Protein AF-A0A5P8MUL9-F1 (afdb_monomer)

Secondary structure (DSSP, 8-state):
--SEEEEEHHHHHHHHHHT-B-TTT-PBPS-TTEEEEEETTTEEEEEESSPPTT--EEEEEHHHHHHHHHTT--HHHHHHHHHHHHHHTTSSSP---GGG--EEETTEEEEESS-TTT---EEEEEEETTTTEEEEEEEEBTTB---GGG--PPPPPTTHHHHHHHHHH-PPPTTSHHHHHHHTTTS-TTSSSHHHHHTT--HHHHHTT--HHHHHHHHS-TTSEEEEE--TTS-HHHHHHHHHHHHHH-HHHHHTT--EEEEESSHHHHHHHHHHHHHHTTTS--TTEEEEEHHHHHHHHHTT-SSS-PEESSSSHHHHHHHHHHHHHHHHTT--GGGSTT--HHHHHHHHS-TTSHHHHHHHHHHHHHIIIIIITTT--TT-HHHHHHHHHSPPPTTS-S--SHHHHHHHHHHHHHHHHHHHHTTEE-HHHHHHHHHHHHHSHHHHHHHHHHSBSEEEESSGGGS-HHHHHHHHHTBS-TT---EEEEE-GGG-TTTTS-----SS-EEEEE--EE-S--HHHHHHHHHHHHTSTT--PPPEE-TT-PPPSS--EEEEESSHHHHHHHHHHHHHHHHHH--TT--EEEEESSS-HHHHHHHHHHTT--EEE--SGGGHHHHHH-SSPEEEEEGGG-TT--EEEEEEEE-S-----SHHHHHHHHHHHHHHHTTEEEEEEEEEESB--HHHHHHHHTT-SB-

Foldseek 3Di:
DAFKEKEWLVQLLQCLQAVQADLVQLDGHPPLQFDWDDDPDRYIYTDGQDHDPPTAMEIAGSVVVVVCSVLVDRSSQLSVVVSQQLVLLQPPPRDDQCQQVWDDDDQWIKGNSHHVVRFPKIFTWGADNVLNYIYRYDIAHPVRDDDNNPDDDDDDPPPVVVVSVCVVPDHDDPPCVVVVVVVVVLLCLCAQALNVLQVLDALVVVVVVDDPLLVVLLVDDLQAAEEEEEDFQLSLLVSLLSSVVSSLPDPVCVVVLFAEEAEEQDPLVLRRSQSNNCSNVVNHGRPRYDYYYLLSVLCVQPVVPDPDDAAEQDSGQFRLLVVLLVLLLVLLQPDDCVVQPPADPLSVCLSVDDSLAQSVSLNSVLLSCCVLVPQVVQPNDLPDPVSLVCVLPDQDDQLHRPQHHSSSSVVSSSSNVSSVVVSVVVSHDGSSVSLVSSLVVLPDPVVLVVLLPQAHQEYEYEACLVDGLSSVSSSQSSHSDPLTHHYYYYHYPLQRSPNPPRPDDRSGHYHYRYSQERAFAAPLLCVLLQLLQVPRPPDPDRHHYDPPRYHAPDFAAEAEDQDLVVLLVVLLVVQVVCLVVPDSPAAAEEEEQDSCLVVSQVVNVVVVAAEQEDPTLVSSSSVSSYGSHYYGYYLVNCPPRAGQEYEYEQPSDDDDPGSNSLSSLSSSVSSRSSRHHRYHYYYHYPDDRPSRVVCVVVVSHHD

Radius of gyration: 25.97 Å; Cα contacts (8 Å, |Δi|>4): 1216; chains: 1; bounding box: 60×60×73 Å

pLDDT: mean 80.7, std 13.9, range [30.12, 97.88]

Nearest PDB structures (foldseek):
  4c2t-assembly2_C  TM=6.650E-01  e=4.274E-15  Deinococcus radiodurans
  1qhg-assembly1_A  TM=6.378E-01  e=1.389E-14  Geobacillus stearothermophilus
  2is1-assembly2_B  TM=6.781E-01  e=1.136E-13  Escherichia coli
  1pjr-assembly1_A  TM=6.410E-01  e=2.847E-14  Geobacillus stearothermophilus
  2is2-assembly1_A  TM=6.656E-01  e=3.692E-13  Escherichia coli

Structure (mmCIF, N/CA/C/O backbone):
data_AF-A0A5P8MUL9-F1
#
_entry.id   AF-A0A5P8MUL9-F1
#
loop_
_atom_site.group_PDB
_atom_site.id
_atom_site.type_symbol
_atom_site.label_atom_id
_atom_site.label_alt_id
_atom_site.label_comp_id
_atom_site.label_asym_id
_atom_site.label_entity_id
_atom_site.label_seq_id
_atom_site.pdbx_PDB_ins_code
_atom_site.Cartn_x
_atom_site.Cartn_y
_atom_site.Cartn_z
_atom_site.occupancy
_atom_site.B_iso_or_equiv
_atom_site.auth_seq_id
_atom_site.auth_comp_id
_atom_site.auth_asym_id
_atom_site.auth_atom_id
_atom_site.pdbx_PDB_model_num
ATOM 1 N N . MET A 1 1 ? -4.637 21.466 -36.724 1.00 62.72 1 MET A N 1
ATOM 2 C CA . MET A 1 1 ? -4.305 20.604 -35.569 1.00 62.72 1 MET A CA 1
ATOM 3 C C . MET A 1 1 ? -3.990 19.220 -36.104 1.00 62.72 1 MET A C 1
ATOM 5 O O . MET A 1 1 ? -4.638 18.853 -37.078 1.00 62.72 1 MET A O 1
ATOM 9 N N . PRO A 1 2 ? -3.002 18.499 -35.548 1.00 79.44 2 PRO A N 1
ATOM 10 C CA . PRO A 1 2 ? -2.755 17.114 -35.941 1.00 79.44 2 PRO A CA 1
ATOM 11 C C . PRO A 1 2 ? -4.011 16.275 -35.677 1.00 79.44 2 PRO A C 1
ATOM 13 O O . PRO A 1 2 ? -4.742 16.542 -34.721 1.00 79.44 2 PRO A O 1
ATOM 16 N N . GLU A 1 3 ? -4.282 15.292 -36.528 1.00 85.19 3 GLU A N 1
ATOM 17 C CA . GLU A 1 3 ? -5.442 14.405 -36.383 1.00 85.19 3 GLU A CA 1
ATOM 18 C C . GLU A 1 3 ? -5.196 13.334 -35.316 1.00 85.19 3 GLU A C 1
ATOM 20 O O . GLU A 1 3 ? -6.131 12.879 -34.651 1.00 85.19 3 GLU A O 1
ATOM 25 N N . GLN A 1 4 ? -3.933 12.938 -35.139 1.00 90.00 4 GLN A N 1
ATOM 26 C CA . GLN A 1 4 ? -3.525 11.865 -34.239 1.00 90.00 4 GLN A CA 1
ATOM 27 C C . GLN A 1 4 ? -2.181 12.171 -33.574 1.00 90.00 4 GLN A C 1
ATOM 29 O O . GLN A 1 4 ? -1.341 12.893 -34.120 1.00 90.00 4 GLN A O 1
ATOM 34 N N . ILE A 1 5 ? -1.994 11.592 -32.394 1.00 92.75 5 ILE A N 1
ATOM 35 C CA . ILE A 1 5 ? -0.757 11.595 -31.623 1.00 92.75 5 ILE A CA 1
ATOM 36 C C . ILE A 1 5 ? -0.210 10.174 -31.600 1.00 92.75 5 ILE A C 1
ATOM 38 O O . ILE A 1 5 ? -0.931 9.260 -31.221 1.00 92.75 5 ILE A O 1
ATOM 42 N N . LEU A 1 6 ? 1.055 9.990 -31.951 1.00 91.56 6 LEU A N 1
ATOM 43 C CA . LEU A 1 6 ? 1.795 8.763 -31.685 1.00 91.56 6 LEU A CA 1
ATOM 44 C C . LEU A 1 6 ? 2.724 9.015 -30.496 1.00 91.56 6 LEU A C 1
ATOM 46 O O . LEU A 1 6 ? 3.522 9.944 -30.534 1.00 91.56 6 LEU A O 1
ATOM 50 N N . ILE A 1 7 ? 2.635 8.226 -29.436 1.00 92.25 7 ILE A N 1
ATOM 51 C CA . ILE A 1 7 ? 3.493 8.378 -28.258 1.00 92.25 7 ILE A CA 1
ATOM 52 C C . ILE A 1 7 ? 4.043 7.022 -27.838 1.00 92.25 7 ILE A C 1
ATOM 54 O O . ILE A 1 7 ? 3.309 6.033 -27.829 1.00 92.25 7 ILE A O 1
ATOM 58 N N . SER A 1 8 ? 5.333 6.956 -27.522 1.00 88.69 8 SER A N 1
ATOM 59 C CA . SER A 1 8 ? 5.925 5.737 -26.972 1.00 88.69 8 SER A CA 1
ATOM 60 C C . SER A 1 8 ? 5.656 5.558 -25.496 1.00 88.69 8 SER A C 1
ATOM 62 O O . SER A 1 8 ? 5.447 6.531 -24.783 1.00 88.69 8 SER A O 1
ATOM 64 N N . GLU A 1 9 ? 5.700 4.309 -25.033 1.00 82.12 9 GLU A N 1
ATOM 65 C CA . GLU A 1 9 ? 5.598 3.955 -23.616 1.00 82.12 9 GLU A CA 1
ATOM 66 C C . GLU A 1 9 ? 6.562 4.800 -22.769 1.00 82.12 9 GLU A C 1
ATOM 68 O O . GLU A 1 9 ? 6.136 5.434 -21.812 1.00 82.12 9 GLU A O 1
ATOM 73 N N . SER A 1 10 ? 7.827 4.912 -23.180 1.00 74.62 10 SER A N 1
ATOM 74 C CA . SER A 1 10 ? 8.816 5.726 -22.464 1.00 74.62 10 SER A CA 1
ATOM 75 C C . SER A 1 10 ? 8.481 7.226 -22.444 1.00 74.62 10 SER A C 1
ATOM 77 O O . SER A 1 10 ? 8.642 7.879 -21.415 1.00 74.62 10 SER A O 1
ATOM 79 N N . ALA A 1 11 ? 8.007 7.799 -23.556 1.00 81.31 11 ALA A N 1
ATOM 80 C CA . ALA A 1 11 ? 7.602 9.208 -23.591 1.00 81.31 11 ALA A CA 1
ATOM 81 C C . ALA A 1 11 ? 6.298 9.463 -22.825 1.00 81.31 11 ALA A C 1
ATOM 83 O O . ALA A 1 11 ? 6.118 10.532 -22.248 1.00 81.31 11 ALA A O 1
ATOM 84 N N . LEU A 1 12 ? 5.401 8.482 -22.804 1.00 81.94 12 LEU A N 1
ATOM 85 C CA . LEU A 1 12 ? 4.161 8.502 -22.044 1.00 81.94 12 LEU A CA 1
ATOM 86 C C . LEU A 1 12 ? 4.448 8.471 -20.542 1.00 81.94 12 LEU A C 1
ATOM 88 O O . LEU A 1 12 ? 3.917 9.303 -19.809 1.00 81.94 12 LEU A O 1
ATOM 92 N N . ASP A 1 13 ? 5.348 7.588 -20.112 1.00 66.06 13 ASP A N 1
ATOM 93 C CA . ASP A 1 13 ? 5.845 7.528 -18.739 1.00 66.06 13 ASP A CA 1
ATOM 94 C C . ASP A 1 13 ? 6.517 8.850 -18.347 1.00 66.06 13 ASP A C 1
ATOM 96 O O . ASP A 1 13 ? 6.203 9.403 -17.296 1.00 66.06 13 ASP A O 1
ATOM 100 N N . ALA A 1 14 ? 7.356 9.422 -19.220 1.00 63.53 14 ALA A N 1
ATOM 101 C CA . ALA A 1 14 ? 7.996 10.720 -18.997 1.00 63.53 14 ALA A CA 1
ATOM 102 C C . ALA A 1 14 ? 7.000 11.900 -18.940 1.00 63.53 14 ALA A C 1
ATOM 104 O O . ALA A 1 14 ? 7.194 12.848 -18.173 1.00 63.53 14 ALA A O 1
ATOM 105 N N . ALA A 1 15 ? 5.921 11.866 -19.726 1.00 74.00 15 ALA A N 1
ATOM 106 C CA . ALA A 1 15 ? 4.888 12.902 -19.710 1.00 74.00 15 ALA A CA 1
ATOM 107 C C . ALA A 1 15 ? 4.037 12.825 -18.434 1.00 74.00 15 ALA A C 1
ATOM 109 O O . ALA A 1 15 ? 3.791 13.846 -17.789 1.00 74.00 15 ALA A O 1
ATOM 110 N N . LEU A 1 16 ? 3.635 11.611 -18.037 1.00 65.88 16 LEU A N 1
ATOM 111 C CA . LEU A 1 16 ? 2.922 11.337 -16.784 1.00 65.88 16 LEU A CA 1
ATOM 112 C C . LEU A 1 16 ? 3.758 11.722 -15.563 1.00 65.88 16 LEU A C 1
ATOM 114 O O . LEU A 1 16 ? 3.232 12.308 -14.620 1.00 65.88 16 LEU A O 1
ATOM 118 N N . ALA A 1 17 ? 5.060 11.475 -15.643 1.00 50.81 17 ALA A N 1
ATOM 119 C CA . ALA A 1 17 ? 6.073 11.868 -14.677 1.00 50.81 17 ALA A CA 1
ATOM 120 C C . ALA A 1 17 ? 6.127 13.337 -14.366 1.00 50.81 17 ALA A C 1
ATOM 122 O O . ALA A 1 17 ? 6.094 13.780 -13.217 1.00 50.81 17 ALA A O 1
ATOM 123 N N . THR A 1 18 ? 6.221 14.103 -15.426 1.00 51.44 18 THR A N 1
ATOM 124 C CA . THR A 1 18 ? 6.551 15.510 -15.312 1.00 51.44 18 THR A CA 1
ATOM 125 C C . THR A 1 18 ? 5.304 16.374 -15.256 1.00 51.44 18 THR A C 1
ATOM 127 O O . THR A 1 18 ? 5.412 17.593 -15.160 1.00 51.44 18 THR A O 1
ATOM 130 N N . GLY A 1 19 ? 4.117 15.761 -15.350 1.00 62.75 19 GLY A N 1
ATOM 131 C CA . GLY A 1 19 ? 2.875 16.483 -15.589 1.00 62.75 19 GLY A CA 1
ATOM 132 C C . GLY A 1 19 ? 2.963 17.346 -16.849 1.00 62.75 19 GLY A C 1
ATOM 133 O O . GLY A 1 19 ? 2.256 18.349 -16.946 1.00 62.75 19 GLY A O 1
ATOM 134 N N . ALA A 1 20 ? 3.843 16.992 -17.796 1.00 75.12 20 ALA A N 1
ATOM 135 C CA . ALA A 1 20 ? 4.146 17.771 -18.990 1.00 75.12 20 ALA A CA 1
ATOM 136 C C . ALA A 1 20 ? 3.037 17.599 -20.026 1.00 75.12 20 ALA A C 1
ATOM 138 O O . ALA A 1 20 ? 3.266 17.144 -21.142 1.00 75.12 20 ALA A O 1
ATOM 139 N N . PHE A 1 21 ? 1.822 17.977 -19.649 1.00 85.12 21 PHE A N 1
ATOM 140 C CA . PHE A 1 21 ? 0.679 18.073 -20.531 1.00 85.12 21 PHE A CA 1
ATOM 141 C C . PHE A 1 21 ? 0.234 19.522 -20.610 1.00 85.12 21 PHE A C 1
ATOM 143 O O . PHE A 1 21 ? 0.195 20.249 -19.617 1.00 85.12 21 PHE A O 1
ATOM 150 N N . ASP A 1 22 ? -0.098 19.959 -21.811 1.00 82.69 22 ASP A N 1
ATOM 151 C CA . ASP A 1 22 ? -0.719 21.247 -22.041 1.00 82.69 22 ASP A CA 1
ATOM 152 C C . ASP A 1 22 ? -2.209 21.166 -21.649 1.00 82.69 22 ASP A C 1
ATOM 154 O O . ASP A 1 22 ? -2.963 20.429 -22.289 1.00 82.69 22 ASP A O 1
ATOM 158 N N . PRO A 1 23 ? -2.680 21.913 -20.629 1.00 74.69 23 PRO A N 1
ATOM 159 C CA . PRO A 1 23 ? -4.079 21.849 -20.193 1.00 74.69 23 PRO A CA 1
ATOM 160 C C . PRO A 1 23 ? -5.063 22.320 -21.274 1.00 74.69 23 PRO A C 1
ATOM 162 O O . PRO A 1 23 ? -6.249 21.993 -21.247 1.00 74.69 23 PRO A O 1
ATOM 165 N N . GLY A 1 24 ? -4.591 23.113 -22.242 1.00 77.81 24 GLY A N 1
ATOM 166 C CA . GLY A 1 24 ? -5.378 23.604 -23.367 1.00 77.81 24 GLY A CA 1
ATOM 167 C C . GLY A 1 24 ? -5.712 22.503 -24.374 1.00 77.81 24 GLY A C 1
ATOM 168 O O . GLY A 1 24 ? -6.871 22.342 -24.750 1.00 77.81 24 GLY A O 1
ATOM 169 N N . SER A 1 25 ? -4.714 21.734 -24.784 1.00 81.19 25 SER A N 1
ATOM 170 C CA . SER A 1 25 ? -4.785 20.752 -25.870 1.00 81.19 25 SER A CA 1
ATOM 171 C C . SER A 1 25 ? -4.822 19.300 -25.398 1.00 81.19 25 SER A C 1
ATOM 173 O O . SER A 1 25 ? -5.137 18.429 -26.203 1.00 81.19 25 SER A O 1
ATOM 175 N N . MET A 1 26 ? -4.534 19.036 -24.119 1.00 86.06 26 MET A N 1
ATOM 176 C CA . MET A 1 26 ? -4.241 17.717 -23.534 1.00 86.06 26 MET A CA 1
ATOM 177 C C . MET A 1 26 ? -2.935 17.089 -24.045 1.00 86.06 26 MET A C 1
ATOM 179 O O . MET A 1 26 ? -2.631 15.955 -23.694 1.00 86.06 26 MET A O 1
ATOM 183 N N . PHE A 1 27 ? -2.161 17.766 -24.897 1.00 89.94 27 PHE A N 1
ATOM 184 C CA . PHE A 1 27 ? -1.008 17.143 -25.550 1.00 89.94 27 PHE A CA 1
ATOM 185 C C . PHE A 1 27 ? 0.203 17.102 -24.617 1.00 89.94 27 PHE A C 1
ATOM 187 O O . PHE A 1 27 ? 0.360 18.014 -23.804 1.00 89.94 27 PHE A O 1
ATOM 194 N N . PRO A 1 28 ? 1.103 16.116 -24.771 1.00 87.88 28 PRO A N 1
ATOM 195 C CA . PRO A 1 28 ? 2.413 16.183 -24.140 1.00 87.88 28 PRO A CA 1
ATOM 196 C C . PRO A 1 28 ? 3.170 17.447 -24.586 1.00 87.88 28 PRO A C 1
ATOM 198 O O . PRO A 1 28 ? 3.081 17.860 -25.752 1.00 87.88 28 PRO A O 1
ATOM 201 N N . LYS A 1 29 ? 3.913 18.067 -23.669 1.00 84.12 29 LYS A N 1
ATOM 202 C CA . LYS A 1 29 ? 4.792 19.214 -23.934 1.00 84.12 29 LYS A CA 1
ATOM 203 C C . LYS A 1 29 ? 6.182 18.738 -24.363 1.00 84.12 29 LYS A C 1
ATOM 205 O O . LYS A 1 29 ? 6.634 17.676 -23.945 1.00 84.12 29 LYS A O 1
ATOM 210 N N . GLU A 1 30 ? 6.863 19.549 -25.176 1.00 82.12 30 GLU A N 1
ATOM 211 C CA . GLU A 1 30 ? 8.291 19.383 -25.504 1.00 82.12 30 GLU A CA 1
ATOM 212 C C . GLU A 1 30 ? 9.164 19.832 -24.328 1.00 82.12 30 GLU A C 1
ATOM 214 O O . GLU A 1 30 ? 9.865 20.838 -24.372 1.00 82.12 30 GLU A O 1
ATOM 219 N N . GLU A 1 31 ? 9.064 19.109 -23.226 1.00 72.50 31 GLU A N 1
ATOM 220 C CA . GLU A 1 31 ? 9.846 19.349 -22.024 1.00 72.50 31 GLU A CA 1
ATOM 221 C C . GLU A 1 31 ? 10.456 18.016 -21.590 1.00 72.50 31 GLU A C 1
ATOM 223 O O . GLU A 1 31 ? 9.993 16.944 -21.982 1.00 72.50 31 GLU A O 1
ATOM 228 N N . ASN A 1 32 ? 11.502 18.056 -20.762 1.00 59.75 32 ASN A N 1
ATOM 229 C CA . ASN A 1 32 ? 12.006 16.854 -20.095 1.00 59.75 32 ASN A CA 1
ATOM 230 C C . ASN A 1 32 ? 12.536 15.738 -21.022 1.00 59.75 32 ASN A C 1
ATOM 232 O O . ASN A 1 32 ? 12.459 14.559 -20.685 1.00 59.75 32 ASN A O 1
ATOM 236 N N . GLY A 1 33 ? 13.100 16.103 -22.177 1.00 65.00 33 GLY A N 1
ATOM 237 C CA . GLY A 1 33 ? 13.634 15.141 -23.150 1.00 65.00 33 GLY A CA 1
ATOM 238 C C . GLY A 1 33 ? 12.557 14.441 -23.982 1.00 65.00 33 GLY A C 1
ATOM 239 O O . GLY A 1 33 ? 12.878 13.537 -24.756 1.00 65.00 33 GLY A O 1
ATOM 240 N N . ILE A 1 34 ? 11.292 14.854 -23.842 1.00 80.44 34 ILE A N 1
ATOM 241 C CA . ILE A 1 34 ? 10.218 14.483 -24.757 1.00 80.44 34 ILE A CA 1
ATOM 242 C C . ILE A 1 34 ? 10.375 15.339 -26.007 1.00 80.44 34 ILE A C 1
ATOM 244 O O . ILE A 1 34 ? 10.158 16.550 -25.994 1.00 80.44 34 ILE A O 1
ATOM 248 N N . HIS A 1 35 ? 10.729 14.691 -27.107 1.00 83.56 35 HIS A N 1
ATOM 249 C CA . HIS A 1 35 ? 10.835 15.330 -28.402 1.00 83.56 35 HIS A CA 1
ATOM 250 C C . HIS A 1 35 ? 9.571 15.085 -29.196 1.00 83.56 35 HIS A C 1
ATOM 252 O O . HIS A 1 35 ? 9.145 13.946 -29.416 1.00 83.56 35 HIS A O 1
ATOM 258 N N . ARG A 1 36 ? 9.003 16.183 -29.673 1.00 88.00 36 ARG A N 1
ATOM 259 C CA . ARG A 1 36 ? 7.900 16.165 -30.612 1.00 88.00 36 ARG A CA 1
ATOM 260 C C . ARG A 1 36 ? 8.444 16.303 -32.022 1.00 88.00 36 ARG A C 1
ATOM 262 O O . ARG A 1 36 ? 9.288 17.143 -32.318 1.00 88.00 36 ARG A O 1
ATOM 269 N N . PHE A 1 37 ? 7.909 15.509 -32.931 1.00 85.12 37 PHE A N 1
ATOM 270 C CA . PHE A 1 37 ? 8.176 15.656 -34.352 1.00 85.12 37 PHE A CA 1
ATOM 271 C C . PHE A 1 37 ? 6.953 15.258 -35.162 1.00 85.12 37 PHE A C 1
ATOM 273 O O . PHE A 1 37 ? 6.060 14.572 -34.680 1.00 85.12 37 PHE A O 1
ATOM 280 N N . PHE A 1 38 ? 6.896 15.693 -36.412 1.00 84.06 38 PHE A N 1
ATOM 281 C CA . PHE A 1 38 ? 5.818 15.299 -37.310 1.00 84.06 38 PHE A CA 1
ATOM 282 C C . PHE A 1 38 ? 6.211 14.045 -38.086 1.00 84.06 38 PHE A C 1
ATOM 284 O O . PHE A 1 38 ? 7.346 13.933 -38.561 1.00 84.06 38 PHE A O 1
ATOM 291 N N . ILE A 1 39 ? 5.261 13.120 -38.208 1.00 79.44 39 ILE A N 1
ATOM 292 C CA . ILE A 1 39 ? 5.322 12.004 -39.149 1.00 79.44 39 ILE A CA 1
ATOM 293 C C . ILE A 1 39 ? 4.231 12.251 -40.188 1.00 79.44 39 ILE A C 1
ATOM 295 O O . ILE A 1 39 ? 3.038 12.225 -39.879 1.00 79.44 39 ILE A O 1
ATOM 299 N N . GLY A 1 40 ? 4.644 12.555 -41.418 1.00 76.19 40 GLY A N 1
ATOM 300 C CA . GLY A 1 40 ? 3.726 13.015 -42.459 1.00 76.19 40 GLY A CA 1
ATOM 301 C C . GLY A 1 40 ? 3.035 14.339 -42.099 1.00 76.19 40 GLY A C 1
ATOM 302 O O . GLY A 1 40 ? 3.609 15.193 -41.423 1.00 76.19 40 GLY A O 1
ATOM 303 N N . HIS A 1 41 ? 1.799 14.521 -42.577 1.00 74.19 41 HIS A N 1
ATOM 304 C CA . HIS A 1 41 ? 1.032 15.766 -42.408 1.00 74.19 41 HIS A CA 1
ATOM 305 C C . HIS A 1 41 ? -0.020 15.718 -41.288 1.00 74.19 41 HIS A C 1
ATOM 307 O O . HIS A 1 41 ? -0.471 16.770 -40.835 1.00 74.19 41 HIS A O 1
ATOM 313 N N . SER A 1 42 ? -0.422 14.524 -40.848 1.00 82.25 42 SER A N 1
ATOM 314 C CA . SER A 1 42 ? -1.563 14.313 -39.944 1.00 82.25 42 SER A CA 1
ATOM 315 C C . SER A 1 42 ? -1.173 13.841 -38.541 1.00 82.25 42 SER A C 1
ATOM 317 O O . SER A 1 42 ? -1.968 14.019 -37.615 1.00 82.25 42 SER A O 1
ATOM 319 N N . THR A 1 43 ? 0.035 13.297 -38.360 1.00 86.25 43 THR A N 1
ATOM 320 C CA . THR A 1 43 ? 0.457 12.666 -37.104 1.00 86.25 43 THR A CA 1
ATOM 321 C C . THR A 1 43 ? 1.579 13.450 -36.444 1.00 86.25 43 THR A C 1
ATOM 323 O O . THR A 1 43 ? 2.615 13.746 -37.046 1.00 86.25 43 THR A O 1
ATOM 326 N N . VAL A 1 44 ? 1.379 13.770 -35.170 1.00 90.06 44 VAL A N 1
ATOM 327 C CA . VAL A 1 44 ? 2.436 14.276 -34.299 1.00 90.06 44 VAL A CA 1
ATOM 328 C C . VAL A 1 44 ? 2.948 13.127 -33.436 1.00 90.06 44 VAL A C 1
ATOM 330 O O . VAL A 1 44 ? 2.161 12.416 -32.823 1.00 90.06 44 VAL A O 1
ATOM 333 N N . ALA A 1 45 ? 4.254 12.920 -33.411 1.00 89.19 45 ALA A N 1
ATOM 334 C CA . ALA A 1 45 ? 4.905 11.870 -32.651 1.00 89.19 45 ALA A CA 1
ATOM 335 C C . ALA A 1 45 ? 5.660 12.449 -31.452 1.00 89.19 45 ALA A C 1
ATOM 337 O O . ALA A 1 45 ? 6.277 13.506 -31.575 1.00 89.19 45 ALA A O 1
ATOM 338 N N . TYR A 1 46 ? 5.630 11.740 -30.327 1.00 90.56 46 TYR A N 1
ATOM 339 C CA . TYR A 1 46 ? 6.350 12.054 -29.097 1.00 90.56 46 TYR A CA 1
ATOM 340 C C . TYR A 1 46 ? 7.215 10.863 -28.698 1.00 90.56 46 TYR A C 1
ATOM 342 O O . TYR A 1 46 ? 6.713 9.744 -28.570 1.00 90.56 46 TYR A O 1
ATOM 350 N N . ARG A 1 47 ? 8.508 11.113 -28.498 1.00 85.69 47 ARG A N 1
ATOM 351 C CA . ARG A 1 47 ? 9.485 10.100 -28.084 1.00 85.69 47 ARG A CA 1
ATOM 352 C C . ARG A 1 47 ? 10.501 10.670 -27.105 1.00 85.69 47 ARG A C 1
ATOM 354 O O . ARG A 1 47 ? 10.680 11.885 -27.059 1.00 85.69 47 ARG A O 1
ATOM 361 N N . LEU A 1 48 ? 11.205 9.803 -26.383 1.00 75.12 48 LEU A N 1
ATOM 362 C CA . LEU A 1 48 ? 12.398 10.212 -25.639 1.00 75.12 48 LEU A CA 1
ATOM 363 C C . LEU A 1 48 ? 13.636 10.250 -26.541 1.00 75.12 48 LEU A C 1
ATOM 365 O O . LEU A 1 48 ? 13.732 9.500 -27.516 1.00 75.12 48 LEU A O 1
ATOM 369 N N . ALA A 1 49 ? 14.601 11.098 -26.172 1.00 66.94 49 ALA A N 1
ATOM 370 C CA . ALA A 1 49 ? 15.905 11.176 -26.831 1.00 66.94 49 ALA A CA 1
ATOM 371 C C . ALA A 1 49 ? 16.652 9.829 -26.817 1.00 66.94 49 ALA A C 1
ATOM 373 O O . ALA A 1 49 ? 17.110 9.353 -27.854 1.00 66.94 49 ALA A O 1
ATOM 374 N N . ASN A 1 50 ? 16.693 9.185 -25.647 1.00 65.50 50 ASN A N 1
ATOM 375 C CA . ASN A 1 50 ? 17.366 7.906 -25.411 1.00 65.50 50 ASN A CA 1
ATOM 376 C C . ASN A 1 50 ? 16.338 6.778 -25.266 1.00 65.50 50 ASN A C 1
ATOM 378 O O . ASN A 1 50 ? 16.072 6.286 -24.171 1.00 65.50 50 ASN A O 1
ATOM 382 N N . GLU A 1 51 ? 15.708 6.409 -26.375 1.00 68.62 51 GLU A N 1
ATOM 383 C CA . GLU A 1 51 ? 14.623 5.431 -26.383 1.00 68.62 51 GLU A CA 1
ATOM 384 C C . GLU A 1 51 ? 15.140 3.979 -26.421 1.00 68.62 51 GLU A C 1
ATOM 386 O O . GLU A 1 51 ? 15.957 3.652 -27.286 1.00 68.62 51 GLU A O 1
ATOM 391 N N . PRO A 1 52 ? 14.679 3.077 -25.530 1.00 62.84 52 PRO A N 1
ATOM 392 C CA . PRO A 1 52 ? 15.068 1.671 -25.594 1.00 62.84 52 PRO A CA 1
ATOM 393 C C . PRO A 1 52 ? 14.517 1.006 -26.867 1.00 62.84 52 PRO A C 1
ATOM 395 O O . PRO A 1 52 ? 13.416 1.340 -27.306 1.00 62.84 52 PRO A O 1
ATOM 398 N N . PRO A 1 53 ? 15.202 0.014 -27.457 1.00 62.28 53 PRO A N 1
ATOM 399 C CA . PRO A 1 53 ? 14.670 -0.688 -28.619 1.00 62.28 53 PRO A CA 1
ATOM 400 C C . PRO A 1 53 ? 13.384 -1.455 -28.272 1.00 62.28 53 PRO A C 1
ATOM 402 O O . PRO A 1 53 ? 13.277 -2.086 -27.221 1.00 62.28 53 PRO A O 1
ATOM 405 N N . GLY A 1 54 ? 12.411 -1.443 -29.189 1.00 67.75 54 GLY A N 1
ATOM 406 C CA . GLY A 1 54 ? 11.207 -2.275 -29.093 1.00 67.75 54 GLY A CA 1
ATOM 407 C C . GLY A 1 54 ? 10.114 -1.774 -28.142 1.00 67.75 54 GLY A C 1
ATOM 408 O O . GLY A 1 54 ? 9.343 -2.603 -27.654 1.00 67.75 54 GLY A O 1
ATOM 409 N N . GLN A 1 55 ? 10.038 -0.463 -27.888 1.00 77.94 55 GLN A N 1
ATOM 410 C CA . GLN A 1 55 ? 8.957 0.154 -27.108 1.00 77.94 55 GLN A CA 1
ATOM 411 C C . GLN A 1 55 ? 7.568 -0.157 -27.669 1.00 77.94 55 GLN A C 1
ATOM 413 O O . GLN A 1 55 ? 7.378 -0.287 -28.881 1.00 77.94 55 GLN A O 1
ATOM 418 N N . PHE A 1 56 ? 6.592 -0.215 -26.768 1.00 85.94 56 PHE A N 1
ATOM 419 C CA . PHE A 1 56 ? 5.187 -0.201 -27.138 1.00 85.94 56 PHE A CA 1
ATOM 420 C C . PHE A 1 56 ? 4.724 1.232 -27.428 1.00 85.94 56 PHE A C 1
ATOM 422 O O . PHE A 1 56 ? 5.253 2.198 -26.876 1.00 85.94 56 PHE A O 1
ATOM 429 N N . LEU A 1 57 ? 3.743 1.375 -28.316 1.00 91.62 57 LEU A N 1
ATOM 430 C CA . LEU A 1 57 ? 3.276 2.662 -28.830 1.00 91.62 57 LEU A CA 1
ATOM 431 C C . LEU A 1 57 ? 1.773 2.839 -28.591 1.00 91.62 57 LEU A C 1
ATOM 433 O O . LEU A 1 57 ? 0.998 1.886 -28.693 1.00 91.62 57 LEU A O 1
ATOM 437 N N . ALA A 1 58 ? 1.346 4.077 -28.370 1.00 94.12 58 ALA A N 1
ATOM 438 C CA . ALA A 1 58 ? -0.055 4.478 -28.379 1.00 94.12 58 ALA A CA 1
ATOM 439 C C . ALA A 1 58 ? -0.318 5.461 -29.520 1.00 94.12 58 ALA A C 1
ATOM 441 O O . ALA A 1 58 ? 0.329 6.504 -29.610 1.00 94.12 58 ALA A O 1
ATOM 442 N N . LEU A 1 59 ? -1.294 5.147 -30.368 1.00 93.44 59 LEU A N 1
ATOM 443 C CA . LEU A 1 59 ? -1.807 6.042 -31.399 1.00 93.44 59 LEU A CA 1
ATOM 444 C C . LEU A 1 59 ? -3.155 6.607 -30.939 1.00 93.44 59 LEU A C 1
ATOM 446 O O . LEU A 1 59 ? -4.147 5.888 -30.916 1.00 93.44 59 LEU A O 1
ATOM 450 N N . VAL A 1 60 ? -3.208 7.881 -30.564 1.00 93.69 60 VAL A N 1
ATOM 451 C CA . VAL A 1 60 ? -4.367 8.518 -29.922 1.00 93.69 60 VAL A CA 1
ATOM 452 C C . VAL A 1 60 ? -4.970 9.592 -30.823 1.00 93.69 60 VAL A C 1
ATOM 454 O O . VAL A 1 60 ? -4.288 10.525 -31.241 1.00 93.69 60 VAL A O 1
ATOM 457 N N . GLY A 1 61 ? -6.267 9.504 -31.120 1.00 91.81 61 GLY A N 1
ATOM 458 C CA . GLY A 1 61 ? -6.959 10.520 -31.919 1.00 91.81 61 GLY A CA 1
ATOM 459 C C . GLY A 1 61 ? -7.189 11.819 -31.138 1.00 91.81 61 GLY A C 1
ATOM 460 O O . GLY A 1 61 ? -7.855 11.819 -30.103 1.00 91.81 61 GLY A O 1
ATOM 461 N N . THR A 1 62 ? -6.713 12.953 -31.659 1.00 90.62 62 THR A N 1
ATOM 462 C CA . THR A 1 62 ? -6.744 14.252 -30.951 1.00 90.62 62 THR A CA 1
ATOM 463 C C . THR A 1 62 ? -8.159 14.767 -30.706 1.00 90.62 62 THR A C 1
ATOM 465 O O . THR A 1 62 ? -8.439 15.357 -29.664 1.00 90.62 62 THR A O 1
ATOM 468 N N . LYS A 1 63 ? -9.086 14.479 -31.627 1.00 90.62 63 LYS A N 1
ATOM 469 C CA . LYS A 1 63 ? -10.514 14.793 -31.476 1.00 90.62 63 LYS A CA 1
ATOM 470 C C . LYS A 1 63 ? -11.111 14.175 -30.205 1.00 90.62 63 LYS A C 1
ATOM 472 O O . LYS A 1 63 ? -11.972 14.781 -29.578 1.00 90.62 63 LYS A O 1
ATOM 477 N N . TRP A 1 64 ? -10.676 12.972 -29.834 1.00 91.00 64 TRP A N 1
ATOM 478 C CA . TRP A 1 64 ? -11.212 12.251 -28.678 1.00 91.00 64 TRP A CA 1
ATOM 479 C C . TRP A 1 64 ? -10.679 12.799 -27.359 1.00 91.00 64 TRP A C 1
ATOM 481 O O . TRP A 1 64 ? -11.435 12.891 -26.399 1.00 91.00 64 TRP A O 1
ATOM 491 N N . LEU A 1 65 ? -9.425 13.258 -27.340 1.00 90.88 65 LEU A N 1
ATOM 492 C CA . LEU A 1 65 ? -8.862 13.968 -26.190 1.00 90.88 65 LEU A CA 1
ATOM 493 C C . LEU A 1 65 ? -9.637 15.252 -25.878 1.00 90.88 65 LEU A C 1
ATOM 495 O O . LEU A 1 65 ? -9.891 15.532 -24.711 1.00 90.88 65 LEU A O 1
ATOM 499 N N . ALA A 1 66 ? -10.073 15.990 -26.906 1.00 89.25 66 ALA A N 1
ATOM 500 C CA . ALA A 1 66 ? -10.916 17.170 -26.715 1.00 89.25 66 ALA A CA 1
ATOM 501 C C . ALA A 1 66 ? -12.250 16.821 -26.029 1.00 89.25 66 ALA A C 1
ATOM 503 O O . ALA A 1 66 ? -12.638 17.495 -25.085 1.00 89.25 66 ALA A O 1
ATOM 504 N N . PHE A 1 67 ? -12.904 15.721 -26.425 1.00 88.88 67 PHE A N 1
ATOM 505 C CA . PHE A 1 67 ? -14.138 15.281 -25.765 1.00 88.88 67 PHE A CA 1
ATOM 506 C C . PHE A 1 67 ? -13.936 14.868 -24.304 1.00 88.88 67 PHE A C 1
ATOM 508 O O . PHE A 1 67 ? -14.792 15.153 -23.477 1.00 88.88 67 PHE A O 1
ATOM 515 N N . LEU A 1 68 ? -12.829 14.196 -23.975 1.00 89.38 68 LEU A N 1
ATOM 516 C CA . LEU A 1 68 ? -12.542 13.816 -22.585 1.00 89.38 68 LEU A CA 1
ATOM 517 C C . LEU A 1 68 ? -12.214 15.028 -21.718 1.00 89.38 68 LEU A C 1
ATOM 519 O O . LEU A 1 68 ? -12.568 15.051 -20.545 1.00 89.38 68 LEU A O 1
ATOM 523 N N . LYS A 1 69 ? -11.577 16.043 -22.303 1.00 88.62 69 LYS A N 1
ATOM 524 C CA . LYS A 1 69 ? -11.350 17.321 -21.638 1.00 88.62 69 LYS A CA 1
ATOM 525 C C . LYS A 1 69 ? -12.668 18.030 -21.318 1.00 88.62 69 LYS A C 1
ATOM 527 O O . LYS A 1 69 ? -12.832 18.519 -20.205 1.00 88.62 69 LYS A O 1
ATOM 532 N N . ASP A 1 70 ? -13.594 18.078 -22.276 1.00 87.69 70 ASP A N 1
ATOM 533 C CA . ASP A 1 70 ? -14.908 18.710 -22.090 1.00 87.69 70 ASP A CA 1
ATOM 534 C C . ASP A 1 70 ? -15.739 18.009 -21.000 1.00 87.69 70 ASP A C 1
ATOM 536 O O . ASP A 1 70 ? -16.504 18.659 -20.293 1.00 87.69 70 ASP A O 1
ATOM 540 N N . ASP A 1 71 ? -15.539 16.701 -20.819 1.00 85.19 71 ASP A N 1
ATOM 541 C CA . ASP A 1 71 ? -16.135 15.907 -19.739 1.00 85.19 71 ASP A CA 1
ATOM 542 C C . ASP A 1 71 ? -15.438 16.116 -18.366 1.00 85.19 71 ASP A C 1
ATOM 544 O O . ASP A 1 71 ? -15.794 15.461 -17.390 1.00 85.19 71 ASP A O 1
ATOM 548 N N . GLY A 1 72 ? -14.442 17.006 -18.264 1.00 82.56 72 GLY A N 1
ATOM 549 C CA . GLY A 1 72 ? -13.714 17.296 -17.021 1.00 82.56 72 GLY A CA 1
ATOM 550 C C . GLY A 1 72 ? -12.499 16.399 -16.756 1.00 82.56 72 GLY A C 1
ATOM 551 O O . GLY A 1 72 ? -11.927 16.455 -15.670 1.00 82.56 72 GLY A O 1
ATOM 552 N N . GLY A 1 73 ? -12.077 15.589 -17.730 1.00 83.88 73 GLY A N 1
ATOM 553 C CA . GLY A 1 73 ? -10.924 14.701 -17.594 1.00 83.88 73 GLY A CA 1
ATOM 554 C C . GLY A 1 73 ? -9.591 15.448 -17.556 1.00 83.88 73 GLY A C 1
ATOM 555 O O . GLY A 1 73 ? -9.266 16.214 -18.467 1.00 83.88 73 GLY A O 1
ATOM 556 N N . ALA A 1 74 ? -8.773 15.170 -16.540 1.00 81.62 74 ALA A N 1
ATOM 557 C CA . ALA A 1 74 ? -7.400 15.661 -16.482 1.00 81.62 74 ALA A CA 1
ATOM 558 C C . ALA A 1 74 ? -6.499 14.894 -17.480 1.00 81.62 74 ALA A C 1
ATOM 560 O O . ALA A 1 74 ? -6.641 13.675 -17.617 1.00 81.62 74 ALA A O 1
ATOM 561 N N . PRO A 1 75 ? -5.523 15.550 -18.147 1.00 83.00 75 PRO A N 1
ATOM 562 C CA . PRO A 1 75 ? -4.609 14.869 -19.068 1.00 83.00 75 PRO A CA 1
ATOM 563 C C . PRO A 1 75 ? -3.883 13.685 -18.420 1.00 83.00 75 PRO A C 1
ATOM 565 O O . PRO A 1 75 ? -3.807 12.608 -19.006 1.00 83.00 75 PRO A O 1
ATOM 568 N N . SER A 1 76 ? -3.401 13.863 -17.187 1.00 75.56 76 SER A N 1
ATOM 569 C CA . SER A 1 76 ? -2.692 12.828 -16.430 1.00 75.56 76 SER A CA 1
ATOM 570 C C . SER A 1 76 ? -3.543 11.578 -16.210 1.00 75.56 76 SER A C 1
ATOM 572 O O . SER A 1 76 ? -3.038 10.466 -16.312 1.00 75.56 76 SER A O 1
ATOM 574 N N . GLU A 1 77 ? -4.838 11.739 -15.959 1.00 79.44 77 GLU A N 1
ATOM 575 C CA . GLU A 1 77 ? -5.763 10.631 -15.743 1.00 79.44 77 GLU A CA 1
ATOM 576 C C . GLU A 1 77 ? -6.067 9.872 -17.038 1.00 79.44 77 GLU A C 1
ATOM 578 O O . GLU A 1 77 ? -5.960 8.643 -17.080 1.00 79.44 77 GLU A O 1
ATOM 583 N N . VAL A 1 78 ? -6.372 10.597 -18.119 1.00 87.81 78 VAL A N 1
ATOM 584 C CA . VAL A 1 78 ? -6.619 9.998 -19.439 1.00 87.81 78 VAL A CA 1
ATOM 585 C C . VAL A 1 78 ? -5.398 9.201 -19.892 1.00 87.81 78 VAL A C 1
ATOM 587 O O . VAL A 1 78 ? -5.511 8.029 -20.263 1.00 87.81 78 VAL A O 1
ATOM 590 N N . PHE A 1 79 ? -4.217 9.818 -19.832 1.00 88.50 79 PHE A N 1
ATOM 591 C CA . PHE A 1 79 ? -2.984 9.184 -20.279 1.00 88.50 79 PHE A CA 1
ATOM 592 C C . PHE A 1 79 ? -2.499 8.081 -19.331 1.00 88.50 79 PHE A C 1
ATOM 594 O O . PHE A 1 79 ? -1.844 7.159 -19.809 1.00 88.50 79 PHE A O 1
ATOM 601 N N . ARG A 1 80 ? -2.884 8.078 -18.045 1.00 79.12 80 ARG A N 1
ATOM 602 C CA . ARG A 1 80 ? -2.648 6.940 -17.136 1.00 79.12 80 ARG A CA 1
ATOM 603 C C . ARG A 1 80 ? -3.384 5.692 -17.617 1.00 79.12 80 ARG A C 1
ATOM 605 O O . ARG A 1 80 ? -2.792 4.616 -17.677 1.00 79.12 80 ARG A O 1
ATOM 612 N N . ARG A 1 81 ? -4.650 5.823 -18.032 1.00 86.62 81 ARG A N 1
ATOM 613 C CA . ARG A 1 81 ? -5.408 4.684 -18.583 1.00 86.62 81 ARG A CA 1
ATOM 614 C C . ARG A 1 81 ? -4.845 4.202 -19.915 1.00 86.62 81 ARG A C 1
ATOM 616 O O . ARG A 1 81 ? -4.741 2.997 -20.131 1.00 86.62 81 ARG A O 1
ATOM 623 N N . VAL A 1 82 ? -4.425 5.134 -20.776 1.00 90.94 82 VAL A N 1
ATOM 624 C CA . VAL A 1 82 ? -3.693 4.817 -22.016 1.00 90.94 82 VAL A CA 1
ATOM 625 C C . VAL A 1 82 ? -2.418 4.033 -21.692 1.00 90.94 82 VAL A C 1
ATOM 627 O O . VAL A 1 82 ? -2.199 2.973 -22.273 1.00 90.94 82 VAL A O 1
ATOM 630 N N . ALA A 1 83 ? -1.618 4.496 -20.728 1.00 82.50 83 ALA A N 1
ATOM 631 C CA . ALA A 1 83 ? -0.370 3.850 -20.330 1.00 82.50 83 ALA A CA 1
ATOM 632 C C . ALA A 1 83 ? -0.589 2.433 -19.805 1.00 82.50 83 ALA A C 1
ATOM 634 O O . ALA A 1 83 ? 0.120 1.520 -20.224 1.00 82.50 83 ALA A O 1
ATOM 635 N N . ARG A 1 84 ? -1.603 2.220 -18.959 1.00 79.88 84 ARG A N 1
ATOM 636 C CA . ARG A 1 84 ? -1.904 0.892 -18.406 1.00 79.88 84 ARG A CA 1
ATOM 637 C C . ARG A 1 84 ? -2.280 -0.115 -19.496 1.00 79.88 84 ARG A C 1
ATOM 639 O O . ARG A 1 84 ? -1.769 -1.230 -19.493 1.00 79.88 84 ARG A O 1
ATOM 646 N N . VAL A 1 85 ? -3.081 0.285 -20.485 1.00 87.44 85 VAL A N 1
ATOM 647 C CA . VAL A 1 85 ? -3.406 -0.573 -21.643 1.00 87.44 85 VAL A CA 1
ATOM 648 C C . VAL A 1 85 ? -2.159 -0.895 -22.472 1.00 87.44 85 VAL A C 1
ATOM 650 O O . VAL A 1 85 ? -1.955 -2.044 -22.863 1.00 87.44 85 VAL A O 1
ATOM 653 N N . VAL A 1 86 ? -1.311 0.105 -22.728 1.00 86.44 86 VAL A N 1
ATOM 654 C CA . VAL A 1 86 ? -0.066 -0.065 -23.495 1.00 86.44 86 VAL A CA 1
ATOM 655 C C . VAL A 1 86 ? 0.887 -1.024 -22.779 1.00 86.44 86 VAL A C 1
ATOM 657 O O . VAL A 1 86 ? 1.437 -1.920 -23.415 1.00 86.44 86 VAL A O 1
ATOM 660 N N . LYS A 1 87 ? 1.031 -0.894 -21.455 1.00 75.00 87 LYS A N 1
ATOM 661 C CA . LYS A 1 87 ? 1.845 -1.784 -20.613 1.00 75.00 87 LYS A CA 1
ATOM 662 C C . LYS A 1 87 ? 1.271 -3.192 -20.531 1.00 75.00 87 LYS A C 1
ATOM 664 O O . LYS A 1 87 ? 2.027 -4.155 -20.632 1.00 75.00 87 LYS A O 1
ATOM 669 N N . GLY A 1 88 ? -0.052 -3.320 -20.438 1.00 71.06 88 GLY A N 1
ATOM 670 C CA . GLY A 1 88 ? -0.747 -4.606 -20.416 1.00 71.06 88 GLY A CA 1
ATOM 671 C C . GLY A 1 88 ? -0.494 -5.463 -21.661 1.00 71.06 88 GLY A C 1
ATOM 672 O O . GLY A 1 88 ? -0.605 -6.684 -21.593 1.00 71.06 88 GLY A O 1
ATOM 673 N N . MET A 1 89 ? -0.074 -4.871 -22.789 1.00 79.62 89 MET A N 1
ATOM 674 C CA . MET A 1 89 ? 0.338 -5.639 -23.973 1.00 79.62 89 MET A CA 1
ATOM 675 C C . MET A 1 89 ? 1.553 -6.548 -23.733 1.00 79.62 89 MET A C 1
ATOM 677 O O . MET A 1 89 ? 1.791 -7.446 -24.540 1.00 79.62 89 MET A O 1
ATOM 681 N N . LYS A 1 90 ? 2.325 -6.330 -22.659 1.00 68.06 90 LYS A N 1
ATOM 682 C CA . LYS A 1 90 ? 3.459 -7.187 -22.272 1.00 68.06 90 LYS A CA 1
ATOM 683 C C . LYS A 1 90 ? 3.018 -8.579 -21.823 1.00 68.06 90 LYS A C 1
ATOM 685 O O . LYS A 1 90 ? 3.758 -9.533 -22.043 1.00 68.06 90 LYS A O 1
ATOM 690 N N . SER A 1 91 ? 1.815 -8.682 -21.262 1.00 60.59 91 SER A N 1
ATOM 691 C CA . SER A 1 91 ? 1.266 -9.913 -20.693 1.00 60.59 91 SER A CA 1
ATOM 692 C C . SER A 1 91 ? -0.156 -10.139 -21.217 1.00 60.59 91 SER A C 1
ATOM 694 O O . SER A 1 91 ? -1.114 -9.967 -20.470 1.00 60.59 91 SER A O 1
ATOM 696 N N . PRO A 1 92 ? -0.331 -10.467 -22.513 1.00 62.78 92 PRO A N 1
ATOM 697 C CA . PRO A 1 92 ? -1.656 -10.654 -23.087 1.00 62.78 92 PRO A CA 1
ATOM 698 C C . PRO A 1 92 ? -2.373 -11.884 -22.486 1.00 62.78 92 PRO A C 1
ATOM 700 O O . PRO A 1 92 ? -1.728 -12.910 -22.253 1.00 62.78 92 PRO A O 1
ATOM 703 N N . PRO A 1 93 ? -3.710 -11.840 -22.328 1.00 65.94 93 PRO A N 1
ATOM 704 C CA . PRO A 1 93 ? -4.597 -10.731 -22.689 1.00 65.94 93 PRO A CA 1
ATOM 705 C C . PRO A 1 93 ? -4.459 -9.527 -21.742 1.00 65.94 93 PRO A C 1
ATOM 707 O O . PRO A 1 93 ? -4.191 -9.687 -20.559 1.00 65.94 93 PRO A O 1
ATOM 710 N N . VAL A 1 94 ? -4.626 -8.314 -22.288 1.00 76.19 94 VAL A N 1
ATOM 711 C CA . VAL A 1 94 ? -4.606 -7.077 -21.488 1.00 76.19 94 VAL A CA 1
ATOM 712 C C . VAL A 1 94 ? -5.707 -7.172 -20.441 1.00 76.19 94 VAL A C 1
ATOM 714 O O . VAL A 1 94 ? -6.854 -7.370 -20.818 1.00 76.19 94 VAL A O 1
ATOM 717 N N . HIS A 1 95 ? -5.356 -7.012 -19.170 1.00 69.56 95 HIS A N 1
ATOM 718 C CA . HIS A 1 95 ? -6.313 -6.972 -18.074 1.00 69.56 95 HIS A CA 1
ATOM 719 C C . HIS A 1 95 ? -6.289 -5.603 -17.409 1.00 69.56 95 HIS A C 1
ATOM 721 O O . HIS A 1 95 ? -5.227 -5.081 -17.066 1.00 69.56 95 HIS A O 1
ATOM 727 N N . LEU A 1 96 ? -7.471 -5.031 -17.237 1.00 73.00 96 LEU A N 1
ATOM 728 C CA . LEU A 1 96 ? -7.717 -3.740 -16.622 1.00 73.00 96 LEU A CA 1
ATOM 729 C C . LEU A 1 96 ? -8.573 -3.917 -15.361 1.00 73.00 96 LEU A C 1
ATOM 731 O O . LEU A 1 96 ? -9.299 -4.904 -15.228 1.00 73.00 96 LEU A O 1
ATOM 735 N N . PRO A 1 97 ? -8.544 -2.939 -14.443 1.00 64.38 97 PRO A N 1
ATOM 736 C CA . PRO A 1 97 ? -9.433 -2.934 -13.287 1.00 64.38 97 PRO A CA 1
ATOM 737 C C . PRO A 1 97 ? -10.911 -3.130 -13.671 1.00 64.38 97 PRO A C 1
ATOM 739 O O . PRO A 1 97 ? -11.408 -2.498 -14.609 1.00 64.38 97 PRO A O 1
ATOM 742 N N . ARG A 1 98 ? -11.656 -3.962 -12.930 1.00 56.94 98 ARG A N 1
ATOM 743 C CA . ARG A 1 98 ? -13.041 -4.331 -13.282 1.00 56.94 98 ARG A CA 1
ATOM 744 C C . ARG A 1 98 ? -13.989 -3.145 -13.364 1.00 56.94 98 ARG A C 1
ATOM 746 O O . ARG A 1 98 ? -14.888 -3.164 -14.197 1.00 56.94 98 ARG A O 1
ATOM 753 N N . HIS A 1 99 ? -13.809 -2.097 -12.568 1.00 60.22 99 HIS A N 1
ATOM 754 C CA . HIS A 1 99 ? -14.637 -0.890 -12.658 1.00 60.22 99 HIS A CA 1
ATOM 755 C C . HIS A 1 99 ? -14.434 -0.115 -13.980 1.00 60.22 99 HIS A C 1
ATOM 757 O O . HIS A 1 99 ? -15.331 0.627 -14.392 1.00 60.22 99 HIS A O 1
ATOM 763 N N . TRP A 1 100 ? -13.325 -0.332 -14.713 1.00 78.44 100 TRP A N 1
ATOM 764 C CA . TRP A 1 100 ? -13.186 0.133 -16.106 1.00 78.44 100 TRP A CA 1
ATOM 765 C C . TRP A 1 100 ? -14.128 -0.639 -17.041 1.00 78.44 100 TRP A C 1
ATOM 767 O O . TRP A 1 100 ? -14.383 -0.206 -18.169 1.00 78.44 100 TRP A O 1
ATOM 777 N N . LEU A 1 101 ? -14.719 -1.728 -16.536 1.00 71.81 101 LEU A N 1
ATOM 778 C CA . LEU A 1 101 ? -15.658 -2.635 -17.180 1.00 71.81 101 LEU A CA 1
ATOM 779 C C . LEU A 1 101 ? -15.106 -3.086 -18.523 1.00 71.81 101 LEU A C 1
ATOM 781 O O . LEU A 1 101 ? -15.740 -2.824 -19.537 1.00 71.81 101 LEU A O 1
ATOM 785 N N . GLU A 1 102 ? -13.917 -3.681 -18.560 1.00 84.12 102 GLU A N 1
ATOM 786 C CA . GLU A 1 102 ? -13.311 -4.084 -19.826 1.00 84.12 102 GLU A CA 1
ATOM 787 C C . GLU A 1 102 ? -14.184 -5.076 -20.613 1.00 84.12 102 GLU A C 1
ATOM 789 O O . GLU A 1 102 ? -14.903 -5.907 -20.056 1.00 84.12 102 GLU A O 1
ATOM 794 N N . TYR A 1 103 ? -14.147 -4.968 -21.936 1.00 81.31 103 TYR A N 1
ATOM 795 C CA . TYR A 1 103 ? -14.808 -5.888 -22.848 1.00 81.31 103 TYR A CA 1
ATOM 796 C C . TYR A 1 103 ? -13.879 -6.190 -24.016 1.00 81.31 103 TYR A C 1
ATOM 798 O O . TYR A 1 103 ? -13.447 -5.273 -24.715 1.00 81.31 103 TYR A O 1
ATOM 806 N N . HIS A 1 104 ? -13.608 -7.474 -24.240 1.00 85.00 104 HIS A N 1
ATOM 807 C CA . HIS A 1 104 ? -12.721 -7.941 -25.299 1.00 85.00 104 HIS A CA 1
ATOM 808 C C . HIS A 1 104 ? -13.499 -8.581 -26.443 1.00 85.00 104 HIS A C 1
ATOM 810 O O . HIS A 1 104 ? -14.404 -9.389 -26.232 1.00 85.00 104 HIS A O 1
ATOM 816 N N . HIS A 1 105 ? -13.072 -8.296 -27.669 1.00 84.75 105 HIS A N 1
ATOM 817 C CA . HIS A 1 105 ? -13.486 -9.046 -28.847 1.00 84.75 105 HIS A CA 1
ATOM 818 C C . HIS A 1 105 ? -12.358 -9.077 -29.875 1.00 84.75 105 HIS A C 1
ATOM 820 O O . HIS A 1 105 ? -12.057 -8.067 -30.506 1.00 84.75 105 HIS A O 1
ATOM 826 N N . LYS A 1 106 ? -11.754 -10.252 -30.090 1.00 86.75 106 LYS A N 1
ATOM 827 C CA . LYS A 1 106 ? -10.580 -10.410 -30.966 1.00 86.75 106 LYS A CA 1
ATOM 828 C C . LYS A 1 106 ? -9.459 -9.455 -30.526 1.00 86.75 106 LYS A C 1
ATOM 830 O O . LYS A 1 106 ? -8.994 -9.557 -29.399 1.00 86.75 106 LYS A O 1
ATOM 835 N N . ASN A 1 107 ? -9.041 -8.541 -31.396 1.00 87.38 107 ASN A N 1
ATOM 836 C CA . ASN A 1 107 ? -8.032 -7.526 -31.125 1.00 87.38 107 ASN A CA 1
ATOM 837 C C . ASN A 1 107 ? -8.622 -6.194 -30.623 1.00 87.38 107 ASN A C 1
ATOM 839 O O . ASN A 1 107 ? -7.888 -5.219 -30.492 1.00 87.38 107 ASN A O 1
ATOM 843 N N . LEU A 1 108 ? -9.930 -6.138 -30.360 1.00 90.38 108 LEU A N 1
ATOM 844 C CA . LEU A 1 108 ? -10.599 -4.974 -29.794 1.00 90.38 108 LEU A CA 1
ATOM 845 C C . LEU A 1 108 ? -10.727 -5.104 -28.280 1.00 90.38 108 LEU A C 1
ATOM 847 O O . LEU A 1 108 ? -11.054 -6.171 -27.752 1.00 90.38 108 LEU A O 1
ATOM 851 N N . LEU A 1 109 ? -10.531 -3.982 -27.603 1.00 91.69 109 LEU A N 1
ATOM 852 C CA . LEU A 1 109 ? -10.709 -3.825 -26.168 1.00 91.69 109 LEU A CA 1
ATOM 853 C C . LEU A 1 109 ? -11.518 -2.551 -25.929 1.00 91.69 109 LEU A C 1
ATOM 855 O O . LEU A 1 109 ? -11.227 -1.512 -26.514 1.00 91.69 109 LEU A O 1
ATOM 859 N N . ALA A 1 110 ? -12.531 -2.603 -25.071 1.00 91.12 110 ALA A N 1
ATOM 860 C CA . ALA A 1 110 ? -13.255 -1.409 -24.665 1.00 91.12 110 ALA A CA 1
ATOM 861 C C . ALA A 1 110 ? -13.393 -1.281 -23.164 1.00 91.12 110 ALA A C 1
ATOM 863 O O . ALA A 1 110 ? -13.692 -2.255 -22.486 1.00 91.12 110 ALA A O 1
ATOM 864 N N . PHE A 1 111 ? -13.246 -0.064 -22.660 1.00 91.00 111 PHE A N 1
ATOM 865 C CA . PHE A 1 111 ? -13.197 0.225 -21.230 1.00 91.00 111 PHE A CA 1
ATOM 866 C C . PHE A 1 111 ? -13.480 1.714 -20.980 1.00 91.00 111 PHE A C 1
ATOM 868 O O . PHE A 1 111 ? -13.350 2.529 -21.893 1.00 91.00 111 PHE A O 1
ATOM 875 N N . PHE A 1 112 ? -13.899 2.100 -19.773 1.00 88.19 112 PHE A N 1
ATOM 876 C CA . PHE A 1 112 ? -14.183 3.506 -19.458 1.00 88.19 112 PHE A CA 1
ATOM 877 C C . PHE A 1 112 ? -12.943 4.393 -19.603 1.00 88.19 112 PHE A C 1
ATOM 879 O O . PHE A 1 112 ? -11.861 4.065 -19.119 1.00 88.19 112 PHE A O 1
ATOM 886 N N . ALA A 1 113 ? -13.111 5.548 -20.243 1.00 88.31 113 ALA A N 1
ATOM 887 C CA . ALA A 1 113 ? -12.019 6.482 -20.501 1.00 88.31 113 ALA A CA 1
ATOM 888 C C . ALA A 1 113 ? -11.656 7.353 -19.285 1.00 88.31 113 ALA A C 1
ATOM 890 O O . ALA A 1 113 ? -10.526 7.824 -19.202 1.00 88.31 113 ALA A O 1
ATOM 891 N N . LEU A 1 114 ? -12.597 7.527 -18.354 1.00 84.44 114 LEU A N 1
ATOM 892 C CA . LEU A 1 114 ? -12.490 8.276 -17.096 1.00 84.44 114 LEU A CA 1
ATOM 893 C C . LEU A 1 114 ? -13.281 7.534 -15.993 1.00 84.44 114 LEU A C 1
ATOM 895 O O . LEU A 1 114 ? -13.974 6.557 -16.312 1.00 84.44 114 LEU A O 1
ATOM 899 N N . PRO A 1 115 ? -13.169 7.914 -14.706 1.00 74.94 115 PRO A N 1
ATOM 900 C CA . PRO A 1 115 ? -13.998 7.357 -13.641 1.00 74.94 115 PRO A CA 1
ATOM 901 C C . PRO A 1 115 ? -15.477 7.551 -13.961 1.00 74.94 115 PRO A C 1
ATOM 903 O O . PRO A 1 115 ? -15.858 8.523 -14.619 1.00 74.94 115 PRO A O 1
ATOM 906 N N . ARG A 1 116 ? -16.317 6.610 -13.529 1.00 75.69 116 ARG A N 1
ATOM 907 C CA . ARG A 1 116 ? -17.743 6.595 -13.902 1.00 75.69 116 ARG A CA 1
ATOM 908 C C . ARG A 1 116 ? -18.511 7.768 -13.302 1.00 75.69 116 ARG A C 1
ATOM 910 O O . ARG A 1 116 ? -19.550 8.147 -13.834 1.00 75.69 116 ARG A O 1
ATOM 917 N N . GLU A 1 117 ? -17.988 8.314 -12.216 1.00 69.69 117 GLU A N 1
ATOM 918 C CA . GLU A 1 117 ? -18.455 9.507 -11.522 1.00 69.69 117 GLU A CA 1
ATOM 919 C C . GLU A 1 117 ? -18.229 10.765 -12.373 1.00 69.69 117 GLU A C 1
ATOM 921 O O . GLU A 1 117 ? -18.984 11.726 -12.261 1.00 69.69 117 GLU A O 1
ATOM 926 N N . VAL A 1 118 ? -17.217 10.737 -13.250 1.00 77.19 118 VAL A N 1
ATOM 927 C CA . VAL A 1 118 ? -16.810 11.856 -14.112 1.00 77.19 118 VAL A CA 1
ATOM 928 C C . VAL A 1 118 ? -17.419 11.727 -15.509 1.00 77.19 118 VAL A C 1
ATOM 930 O O . VAL A 1 118 ? -18.030 12.666 -16.010 1.00 77.19 118 VAL A O 1
ATOM 933 N N . SER A 1 119 ? -17.283 10.565 -16.158 1.00 83.69 119 SER A N 1
ATOM 934 C CA . SER A 1 119 ? -17.807 10.346 -17.511 1.00 83.69 119 SER A CA 1
ATOM 935 C C . SER A 1 119 ? -18.260 8.909 -17.750 1.00 83.69 119 SER A C 1
ATOM 937 O O . SER A 1 119 ? -17.690 7.937 -17.259 1.00 83.69 119 SER A O 1
ATOM 939 N N . SER A 1 120 ? -19.281 8.770 -18.597 1.00 84.94 120 SER A N 1
ATOM 940 C CA . SER A 1 120 ? -19.769 7.479 -19.092 1.00 84.94 120 SER A CA 1
ATOM 941 C C . SER A 1 120 ? -19.100 7.032 -20.397 1.00 84.94 120 SER A C 1
ATOM 943 O O . SER A 1 120 ? -19.448 5.975 -20.931 1.00 84.94 120 SER A O 1
ATOM 945 N N . ARG A 1 121 ? -18.154 7.811 -20.942 1.00 89.94 121 ARG A N 1
ATOM 946 C CA . ARG A 1 121 ? -17.493 7.478 -22.209 1.00 89.94 121 ARG A CA 1
ATOM 947 C C . ARG A 1 121 ? -16.542 6.303 -22.063 1.00 89.94 121 ARG A C 1
ATOM 949 O O . ARG A 1 121 ? -15.818 6.176 -21.074 1.00 89.94 121 ARG A O 1
ATOM 956 N N . ARG A 1 122 ? -16.489 5.463 -23.095 1.00 91.75 122 ARG A N 1
ATOM 957 C CA . ARG A 1 122 ? -15.601 4.296 -23.135 1.00 91.75 122 ARG A CA 1
ATOM 958 C C . ARG A 1 122 ? -14.716 4.345 -24.362 1.00 91.75 122 ARG A C 1
ATOM 960 O O . ARG A 1 122 ? -15.224 4.516 -25.471 1.00 91.75 122 ARG A O 1
ATOM 967 N N . TRP A 1 123 ? -13.421 4.147 -24.162 1.00 94.06 123 TRP A N 1
ATOM 968 C CA . TRP A 1 123 ? -12.510 3.827 -25.247 1.00 94.06 123 TRP A CA 1
ATOM 969 C C . TRP A 1 123 ? -12.954 2.534 -25.917 1.00 94.06 123 TRP A C 1
ATOM 971 O O . TRP A 1 123 ? -13.339 1.589 -25.234 1.00 94.06 123 TRP A O 1
ATOM 981 N N . VAL A 1 124 ? -12.895 2.503 -27.244 1.00 92.69 124 VAL A N 1
ATOM 982 C CA . VAL A 1 124 ? -12.859 1.271 -28.034 1.00 92.69 124 VAL A CA 1
ATOM 983 C C . VAL A 1 124 ? -11.536 1.314 -28.778 1.00 92.69 124 VAL A C 1
ATOM 985 O O . VAL A 1 124 ? -11.333 2.181 -29.627 1.00 92.69 124 VAL A O 1
ATOM 988 N N . VAL A 1 125 ? -10.616 0.442 -28.386 1.00 94.06 125 VAL A N 1
ATOM 989 C CA . VAL A 1 125 ? -9.235 0.433 -28.862 1.00 94.06 125 VAL A CA 1
ATOM 990 C C . VAL A 1 125 ? -8.959 -0.810 -29.678 1.00 94.06 125 VAL A C 1
ATOM 992 O O . VAL A 1 125 ? -9.526 -1.874 -29.428 1.00 94.06 125 VAL A O 1
ATOM 995 N N . GLU A 1 126 ? -8.051 -0.674 -30.633 1.00 93.25 126 GLU A N 1
ATOM 996 C CA . GLU A 1 126 ? -7.553 -1.781 -31.436 1.00 93.25 126 GLU A CA 1
ATOM 997 C C . GLU A 1 126 ? -6.095 -2.070 -31.069 1.00 93.25 126 GLU A C 1
ATOM 999 O O . GLU A 1 126 ? -5.235 -1.192 -31.160 1.00 93.25 126 GLU A O 1
ATOM 1004 N N . ILE A 1 127 ? -5.819 -3.303 -30.651 1.00 91.19 127 ILE A N 1
ATOM 1005 C CA . ILE A 1 127 ? -4.490 -3.776 -30.265 1.00 91.19 127 ILE A CA 1
ATOM 1006 C C . ILE A 1 127 ? -3.843 -4.444 -31.477 1.00 91.19 127 ILE A C 1
ATOM 1008 O O . ILE A 1 127 ? -4.401 -5.375 -32.056 1.00 91.19 127 ILE A O 1
ATOM 1012 N N . ASN A 1 128 ? -2.644 -4.004 -31.852 1.00 88.88 128 ASN A N 1
ATOM 1013 C CA . ASN A 1 128 ? -1.844 -4.664 -32.874 1.00 88.88 128 ASN A CA 1
ATOM 1014 C C . ASN A 1 128 ? -0.487 -5.081 -32.297 1.00 88.88 128 ASN A C 1
ATOM 1016 O O . ASN A 1 128 ? 0.447 -4.282 -32.186 1.00 88.88 128 ASN A O 1
ATOM 1020 N N . SER A 1 129 ? -0.391 -6.361 -31.937 1.00 82.75 129 SER A N 1
ATOM 1021 C CA . SER A 1 129 ? 0.806 -6.949 -31.333 1.00 82.75 129 SER A CA 1
ATOM 1022 C C . SER A 1 129 ? 1.991 -7.050 -32.299 1.00 82.75 129 SER A C 1
ATOM 1024 O O . SER A 1 129 ? 3.128 -7.026 -31.837 1.00 82.75 129 SER A O 1
ATOM 1026 N N . GLU A 1 130 ? 1.761 -7.122 -33.617 1.00 83.06 130 GLU A N 1
ATOM 1027 C CA . GLU A 1 130 ? 2.838 -7.232 -34.617 1.00 83.06 130 GLU A CA 1
ATOM 1028 C C . GLU A 1 130 ? 3.678 -5.952 -34.678 1.00 83.06 130 GLU A C 1
ATOM 1030 O O . GLU A 1 130 ? 4.906 -6.012 -34.701 1.00 83.06 130 GLU A O 1
ATOM 1035 N N . ILE A 1 131 ? 3.019 -4.791 -34.627 1.00 85.62 131 ILE A N 1
ATOM 1036 C CA . ILE A 1 131 ? 3.674 -3.472 -34.600 1.00 85.62 131 ILE A CA 1
ATOM 1037 C C . ILE A 1 131 ? 3.780 -2.876 -33.189 1.00 85.62 131 ILE A C 1
ATOM 1039 O O . ILE A 1 131 ? 4.146 -1.711 -33.049 1.00 85.62 131 ILE A O 1
ATOM 1043 N N . ARG A 1 132 ? 3.451 -3.654 -32.146 1.00 87.38 132 ARG A N 1
ATOM 1044 C CA . ARG A 1 132 ? 3.497 -3.242 -30.728 1.00 87.38 132 ARG A CA 1
ATOM 1045 C C . ARG A 1 132 ? 2.755 -1.928 -30.449 1.00 87.38 132 ARG A C 1
ATOM 1047 O O . ARG A 1 132 ? 3.229 -1.098 -29.676 1.00 87.38 132 ARG A O 1
ATOM 1054 N N . CYS A 1 133 ? 1.599 -1.721 -31.077 1.00 90.81 133 CYS A N 1
ATOM 1055 C CA . CYS A 1 133 ? 0.861 -0.460 -30.998 1.00 90.81 133 CYS A CA 1
ATOM 1056 C C . CYS A 1 133 ? -0.606 -0.678 -30.605 1.00 90.81 133 CYS A C 1
ATOM 1058 O O . CYS A 1 133 ? -1.262 -1.578 -31.131 1.00 90.81 133 CYS A O 1
ATOM 1060 N N . VAL A 1 134 ? -1.136 0.180 -29.726 1.00 93.31 134 VAL A N 1
ATOM 1061 C CA . VAL A 1 134 ? -2.581 0.294 -29.465 1.00 93.31 134 VAL A CA 1
ATOM 1062 C C . VAL A 1 134 ? -3.119 1.579 -30.070 1.00 93.31 134 VAL A C 1
ATOM 1064 O O . VAL A 1 134 ? -2.576 2.662 -29.844 1.00 93.31 134 VAL A O 1
ATOM 1067 N N . LYS A 1 135 ? -4.224 1.468 -30.802 1.00 94.06 135 LYS A N 1
ATOM 1068 C CA . LYS A 1 135 ? -4.924 2.600 -31.402 1.00 94.06 135 LYS A CA 1
ATOM 1069 C C . LYS A 1 135 ? -6.151 2.985 -30.577 1.00 94.06 135 LYS A C 1
ATOM 1071 O O . LYS A 1 135 ? -7.091 2.207 -30.453 1.00 94.06 135 LYS A O 1
ATOM 1076 N N . PHE A 1 136 ? -6.139 4.210 -30.064 1.00 94.38 136 PHE A N 1
ATOM 1077 C CA . PHE A 1 136 ? -7.197 4.883 -29.313 1.00 94.38 136 PHE A CA 1
ATOM 1078 C C . PHE A 1 136 ? -7.893 5.899 -30.230 1.00 94.38 136 PHE A C 1
ATOM 1080 O O . PHE A 1 136 ? -7.644 7.108 -30.171 1.00 94.38 136 PHE A O 1
ATOM 1087 N N . ASP A 1 137 ? -8.739 5.414 -31.138 1.00 87.69 137 ASP A N 1
ATOM 1088 C CA . ASP A 1 137 ? -9.350 6.226 -32.197 1.00 87.69 137 ASP A CA 1
ATOM 1089 C C . ASP A 1 137 ? -10.884 6.249 -32.171 1.00 87.69 137 ASP A C 1
ATOM 1091 O O . ASP A 1 137 ? -11.499 6.748 -33.123 1.00 87.69 137 ASP A O 1
ATOM 1095 N N . TYR A 1 138 ? -11.501 5.789 -31.078 1.00 91.12 138 TYR A N 1
ATOM 1096 C CA . TYR A 1 138 ? -12.944 5.861 -30.884 1.00 91.12 138 TYR A CA 1
ATOM 1097 C C . TYR A 1 138 ? -13.359 5.947 -29.405 1.00 91.12 138 TYR A C 1
ATOM 1099 O O . TYR A 1 138 ? -12.890 5.172 -28.572 1.00 91.12 138 TYR A O 1
ATOM 1107 N N . LEU A 1 139 ? -14.295 6.856 -29.095 1.00 91.25 139 LEU A N 1
ATOM 1108 C CA . LEU A 1 139 ? -15.017 6.895 -27.818 1.00 91.25 139 LEU A CA 1
ATOM 1109 C C . LEU A 1 139 ? -16.500 6.603 -28.047 1.00 91.25 139 LEU A C 1
ATOM 1111 O O . LEU A 1 139 ? -17.181 7.347 -28.754 1.00 91.25 139 LEU A O 1
ATOM 1115 N N . SER A 1 140 ? -17.006 5.560 -27.397 1.00 88.56 140 SER A N 1
ATOM 1116 C CA . SER A 1 140 ? -18.446 5.334 -27.264 1.00 88.56 140 SER A CA 1
ATOM 1117 C C . SER A 1 140 ? -19.021 6.176 -26.120 1.00 88.56 140 SER A C 1
ATOM 1119 O O . SER A 1 140 ? -18.303 6.595 -25.210 1.00 88.56 140 SER A O 1
ATOM 1121 N N . SER A 1 141 ? -20.322 6.443 -26.178 1.00 83.25 141 SER A N 1
ATOM 1122 C CA . SER A 1 141 ? -21.086 7.202 -25.183 1.00 83.25 141 SER A CA 1
ATOM 1123 C C . SER A 1 141 ? -22.496 6.617 -25.088 1.00 83.25 141 SER A C 1
ATOM 1125 O O . SER A 1 141 ? -22.881 5.848 -25.966 1.00 83.25 141 SER A O 1
ATOM 1127 N N . GLN A 1 142 ? -23.295 7.005 -24.090 1.00 72.88 142 GLN A N 1
ATOM 1128 C CA . GLN A 1 142 ? -24.688 6.536 -23.965 1.00 72.88 142 GLN A CA 1
ATOM 1129 C C . GLN A 1 142 ? -25.552 6.851 -25.204 1.00 72.88 142 GLN A C 1
ATOM 1131 O O . GLN A 1 142 ? -26.487 6.122 -25.513 1.00 72.88 142 GLN A O 1
ATOM 1136 N N . GLY A 1 143 ? -25.232 7.918 -25.947 1.00 66.88 143 GLY A N 1
ATOM 1137 C CA . GLY A 1 143 ? -25.908 8.266 -27.205 1.00 66.88 143 GLY A CA 1
ATOM 1138 C C . GLY A 1 143 ? -25.294 7.631 -28.458 1.00 66.88 143 GLY A C 1
ATOM 1139 O O . GLY A 1 143 ? -25.799 7.831 -29.560 1.00 66.88 143 GLY A O 1
ATOM 1140 N N . SER A 1 144 ? -24.186 6.904 -28.317 1.00 77.88 144 SER A N 1
ATOM 1141 C CA . SER A 1 144 ? -23.432 6.290 -29.411 1.00 77.88 144 SER A CA 1
ATOM 1142 C C . SER A 1 144 ? -22.852 4.948 -28.960 1.00 77.88 144 SER A C 1
ATOM 1144 O O . SER A 1 144 ? -21.642 4.713 -29.055 1.00 77.88 144 SER A O 1
ATOM 1146 N N . GLU A 1 145 ? -23.704 4.107 -28.376 1.00 77.44 145 GLU A N 1
ATOM 1147 C CA . GLU A 1 145 ? -23.325 2.757 -27.977 1.00 77.44 145 GLU A CA 1
ATOM 1148 C C . GLU A 1 145 ? -22.964 1.935 -29.211 1.00 77.44 145 GLU A C 1
ATOM 1150 O O . GLU A 1 145 ? -23.562 2.068 -30.282 1.00 77.44 145 GLU A O 1
ATOM 1155 N N . VAL A 1 146 ? -21.948 1.094 -29.059 1.00 81.44 146 VAL A N 1
ATOM 1156 C CA . VAL A 1 146 ? -21.409 0.292 -30.147 1.00 81.44 146 VAL A CA 1
ATOM 1157 C C . VAL A 1 146 ? -21.367 -1.156 -29.704 1.00 81.44 146 VAL A C 1
ATOM 1159 O O . VAL A 1 146 ? -20.778 -1.482 -28.674 1.00 81.44 146 VAL A O 1
ATOM 1162 N N . ASP A 1 147 ? -21.947 -2.028 -30.523 1.00 83.12 147 ASP A N 1
ATOM 1163 C CA . ASP A 1 147 ? -21.698 -3.457 -30.424 1.00 83.12 147 ASP A CA 1
ATOM 1164 C C . ASP A 1 147 ? -20.299 -3.758 -30.966 1.00 83.12 147 ASP A C 1
ATOM 1166 O O . ASP A 1 147 ? -20.053 -3.724 -32.173 1.00 83.12 147 ASP A O 1
ATOM 1170 N N . ILE A 1 148 ? -19.376 -4.044 -30.055 1.00 82.94 148 ILE A N 1
ATOM 1171 C CA . ILE A 1 148 ? -17.973 -4.315 -30.365 1.00 82.94 148 ILE A CA 1
ATOM 1172 C C . ILE A 1 148 ? -17.801 -5.545 -31.262 1.00 82.94 148 ILE A C 1
ATOM 1174 O O . ILE A 1 148 ? -16.859 -5.578 -32.052 1.00 82.94 148 ILE A O 1
ATOM 1178 N N . ALA A 1 149 ? -18.704 -6.530 -31.208 1.00 80.38 149 ALA A N 1
ATOM 1179 C CA . ALA A 1 149 ? -18.622 -7.699 -32.085 1.00 80.38 149 ALA A CA 1
ATOM 1180 C C . ALA A 1 149 ? -18.842 -7.333 -33.564 1.00 80.38 149 ALA A C 1
ATOM 1182 O O . ALA A 1 149 ? -18.317 -7.997 -34.459 1.00 80.38 149 ALA A O 1
ATOM 1183 N N . ASN A 1 150 ? -19.593 -6.256 -33.805 1.00 82.44 150 ASN A N 1
ATOM 1184 C CA . ASN A 1 150 ? -19.921 -5.726 -35.126 1.00 82.44 150 ASN A CA 1
ATOM 1185 C C . ASN A 1 150 ? -19.190 -4.409 -35.437 1.00 82.44 150 ASN A C 1
ATOM 1187 O O . ASN A 1 150 ? -19.416 -3.806 -36.489 1.00 82.44 150 ASN A O 1
ATOM 1191 N N . PHE A 1 151 ? -18.318 -3.947 -34.539 1.00 84.50 151 PHE A N 1
ATOM 1192 C CA . PHE A 1 151 ? -17.576 -2.712 -34.723 1.00 84.50 151 PHE A CA 1
ATOM 1193 C C . PHE A 1 151 ? -16.454 -2.908 -35.736 1.00 84.50 151 PHE A C 1
ATOM 1195 O O . PHE A 1 151 ? -15.555 -3.727 -35.549 1.00 84.50 151 PHE A O 1
ATOM 1202 N N . ALA A 1 152 ? -16.490 -2.111 -36.799 1.00 81.44 152 ALA A N 1
ATOM 1203 C CA . ALA A 1 152 ? -15.379 -1.980 -37.722 1.00 81.44 152 ALA A CA 1
ATOM 1204 C C . ALA A 1 152 ? -14.525 -0.778 -37.282 1.00 81.44 152 ALA A C 1
ATOM 1206 O O . ALA A 1 152 ? -14.965 0.363 -37.477 1.00 81.44 152 ALA A O 1
ATOM 1207 N N . PRO A 1 153 ? -13.335 -0.993 -36.685 1.00 81.69 153 PRO A N 1
ATOM 1208 C CA . PRO A 1 153 ? -12.428 0.107 -36.386 1.00 81.69 153 PRO A CA 1
ATOM 1209 C C . PRO A 1 153 ? -12.038 0.817 -37.685 1.00 81.69 153 PRO A C 1
ATOM 1211 O O . PRO A 1 153 ? -12.051 0.228 -38.773 1.00 81.69 153 PRO A O 1
ATOM 1214 N N . ARG A 1 154 ? -11.686 2.103 -37.594 1.00 83.06 154 ARG A N 1
ATOM 1215 C CA . ARG A 1 154 ? -11.166 2.816 -38.767 1.00 83.06 154 ARG A CA 1
ATOM 1216 C C . ARG A 1 154 ? -9.891 2.129 -39.230 1.00 83.06 154 ARG A C 1
ATOM 1218 O O . ARG A 1 154 ? -9.136 1.622 -38.405 1.00 83.06 154 ARG A O 1
ATOM 1225 N N . ALA A 1 155 ? -9.633 2.132 -40.534 1.00 82.06 155 ALA A N 1
ATOM 1226 C CA . ALA A 1 155 ? -8.378 1.603 -41.047 1.00 82.06 155 ALA A CA 1
ATOM 1227 C C . ALA A 1 155 ? -7.192 2.277 -40.336 1.00 82.06 155 ALA A C 1
ATOM 1229 O O . ALA A 1 155 ? -7.233 3.473 -40.029 1.00 82.06 155 ALA A O 1
ATOM 1230 N N . TRP A 1 156 ? -6.158 1.491 -40.038 1.00 83.31 156 TRP A N 1
ATOM 1231 C CA . TRP A 1 156 ? -4.879 2.050 -39.613 1.00 83.31 156 TRP A CA 1
ATOM 1232 C C . TRP A 1 156 ? -4.369 3.026 -40.685 1.00 83.31 156 TRP A C 1
ATOM 1234 O O . TRP A 1 156 ? -4.671 2.818 -41.863 1.00 83.31 156 TRP A O 1
ATOM 1244 N N . PRO A 1 157 ? -3.619 4.077 -40.307 1.00 80.25 157 PRO A N 1
ATOM 1245 C CA . PRO A 1 157 ? -2.967 4.940 -41.286 1.00 80.25 157 PRO A CA 1
ATOM 1246 C C . PRO A 1 157 ? -2.159 4.134 -42.318 1.00 80.25 157 PRO A C 1
ATOM 1248 O O . PRO A 1 157 ? -1.627 3.064 -42.009 1.00 80.25 157 PRO A O 1
ATOM 1251 N N . ASP A 1 158 ? -2.064 4.639 -43.546 1.00 72.81 158 ASP A N 1
ATOM 1252 C CA . ASP A 1 158 ? -1.258 3.985 -44.578 1.00 72.81 158 ASP A CA 1
ATOM 1253 C C . ASP A 1 158 ? 0.215 3.913 -44.141 1.00 72.81 158 ASP A C 1
ATOM 1255 O O . ASP A 1 158 ? 0.748 4.854 -43.553 1.00 72.81 158 ASP A O 1
ATOM 1259 N N . ASP A 1 159 ? 0.865 2.782 -44.428 1.00 75.56 159 ASP A N 1
ATOM 1260 C CA . ASP A 1 159 ? 2.266 2.513 -44.079 1.00 75.56 159 ASP A CA 1
ATOM 1261 C C . ASP A 1 159 ? 2.587 2.648 -42.574 1.00 75.56 159 ASP A C 1
ATOM 1263 O O . ASP A 1 159 ? 3.644 3.137 -42.187 1.00 75.56 159 ASP A O 1
ATOM 1267 N N . MET A 1 160 ? 1.701 2.179 -41.683 1.00 80.12 160 MET A N 1
ATOM 1268 C CA . MET A 1 160 ? 1.989 2.176 -40.236 1.00 80.12 160 MET A CA 1
ATOM 1269 C C . MET A 1 160 ? 3.286 1.443 -39.869 1.00 80.12 160 MET A C 1
ATOM 1271 O O . MET A 1 160 ? 3.957 1.834 -38.919 1.00 80.12 160 MET A O 1
ATOM 1275 N N . VAL A 1 161 ? 3.668 0.409 -40.622 1.00 76.69 161 VAL A N 1
ATOM 1276 C CA . VAL A 1 161 ? 4.960 -0.271 -40.439 1.00 76.69 161 VAL A CA 1
ATOM 1277 C C . VAL A 1 161 ? 6.112 0.694 -40.733 1.00 76.69 161 VAL A C 1
ATOM 1279 O O . VAL A 1 161 ? 7.040 0.788 -39.932 1.00 76.69 161 VAL A O 1
ATOM 1282 N N . GLY A 1 162 ? 6.033 1.460 -41.825 1.00 73.88 162 GLY A N 1
ATOM 1283 C CA . GLY A 1 162 ? 6.972 2.532 -42.138 1.00 73.88 162 GLY A CA 1
ATOM 1284 C C . GLY A 1 162 ? 6.930 3.684 -41.135 1.00 73.88 162 GLY A C 1
ATOM 1285 O O . GLY A 1 162 ? 7.986 4.186 -40.773 1.00 73.88 162 GLY A O 1
ATOM 1286 N N . VAL A 1 163 ? 5.763 4.063 -40.607 1.00 75.94 163 VAL A N 1
ATOM 1287 C CA . VAL A 1 163 ? 5.618 5.072 -39.539 1.00 75.94 163 VAL A CA 1
ATOM 1288 C C . VAL A 1 163 ? 6.326 4.624 -38.263 1.00 75.94 163 VAL A C 1
ATOM 1290 O O . VAL A 1 163 ? 7.085 5.400 -37.690 1.00 75.94 163 VAL A O 1
ATOM 1293 N N . VAL A 1 164 ? 6.133 3.373 -37.835 1.00 77.00 164 VAL A N 1
ATOM 1294 C CA . VAL A 1 164 ? 6.813 2.795 -36.664 1.00 77.00 164 VAL A CA 1
ATOM 1295 C C . VAL A 1 164 ? 8.316 2.653 -36.922 1.00 77.00 164 VAL A C 1
ATOM 1297 O O . VAL A 1 164 ? 9.123 2.965 -36.048 1.00 77.00 164 VAL A O 1
ATOM 1300 N N . ALA A 1 165 ? 8.717 2.263 -38.133 1.00 73.75 165 ALA A N 1
ATOM 1301 C CA . ALA A 1 165 ? 10.123 2.193 -38.517 1.00 73.75 165 ALA A CA 1
ATOM 1302 C C . ALA A 1 165 ? 10.785 3.581 -38.557 1.00 73.75 165 ALA A C 1
ATOM 1304 O O . ALA A 1 165 ? 11.888 3.737 -38.049 1.00 73.75 165 ALA A O 1
ATOM 1305 N N . GLN A 1 166 ? 10.114 4.604 -39.095 1.00 71.75 166 GLN A N 1
ATOM 1306 C CA . GLN A 1 166 ? 10.572 5.998 -39.085 1.00 71.75 166 GLN A CA 1
ATOM 1307 C C . GLN A 1 166 ? 10.625 6.556 -37.665 1.00 71.75 166 GLN A C 1
ATOM 1309 O O . GLN A 1 166 ? 11.557 7.283 -37.328 1.00 71.75 166 GLN A O 1
ATOM 1314 N N . PHE A 1 167 ? 9.647 6.202 -36.829 1.00 75.38 167 PHE A N 1
ATOM 1315 C CA . PHE A 1 167 ? 9.636 6.541 -35.414 1.00 75.38 167 PHE A CA 1
ATOM 1316 C C . PHE A 1 167 ? 10.876 5.969 -34.714 1.00 75.38 167 PHE A C 1
ATOM 1318 O O . PHE A 1 167 ? 11.563 6.717 -34.023 1.00 75.38 167 PHE A O 1
ATOM 1325 N N . ALA A 1 168 ? 11.214 4.699 -34.964 1.00 71.75 168 ALA A N 1
ATOM 1326 C CA . ALA A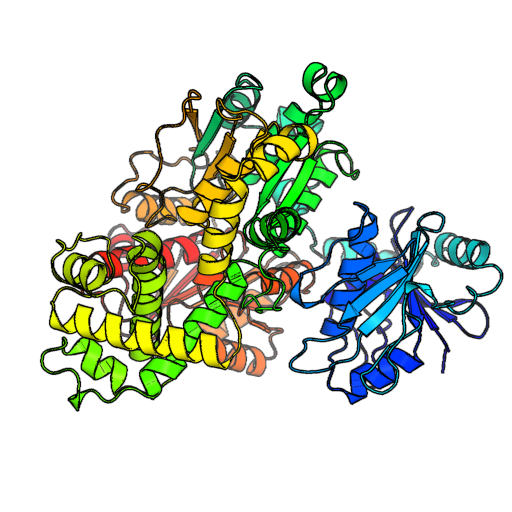 1 168 ? 12.377 4.025 -34.384 1.00 71.75 168 ALA A CA 1
ATOM 1327 C C . ALA A 1 168 ? 13.727 4.489 -34.970 1.00 71.75 168 ALA A C 1
ATOM 1329 O O . ALA A 1 168 ? 14.705 4.602 -34.238 1.00 71.75 168 ALA A O 1
ATOM 1330 N N . ALA A 1 169 ? 13.791 4.772 -36.275 1.00 67.62 169 ALA A N 1
ATOM 1331 C CA . ALA A 1 169 ? 15.029 5.081 -36.999 1.00 67.62 169 ALA A CA 1
ATOM 1332 C C . ALA A 1 169 ? 15.469 6.551 -36.913 1.00 67.62 169 ALA A C 1
ATOM 1334 O O . ALA A 1 169 ? 16.545 6.898 -37.395 1.00 67.62 169 ALA A O 1
ATOM 1335 N N . LYS A 1 170 ? 14.642 7.443 -36.355 1.00 67.31 170 LYS A N 1
ATOM 1336 C CA . LYS A 1 170 ? 14.979 8.866 -36.267 1.00 67.31 170 LYS A CA 1
ATOM 1337 C C . LYS A 1 170 ? 16.088 9.086 -35.234 1.00 67.31 170 LYS A C 1
ATOM 1339 O O . LYS A 1 170 ? 15.847 8.951 -34.037 1.00 67.31 170 LYS A O 1
ATOM 1344 N N . GLU A 1 171 ? 17.291 9.406 -35.700 1.00 56.28 171 GLU A N 1
ATOM 1345 C CA . GLU A 1 171 ? 18.417 9.817 -34.855 1.00 56.28 171 GLU A CA 1
ATOM 1346 C C . GLU A 1 171 ? 18.263 11.294 -34.463 1.00 56.28 171 GLU A C 1
ATOM 1348 O O . GLU A 1 171 ? 17.968 12.146 -35.306 1.00 56.28 171 GLU A O 1
ATOM 1353 N N . ILE A 1 172 ? 18.429 11.595 -33.174 1.00 57.72 172 ILE A N 1
ATOM 1354 C CA . ILE A 1 172 ? 18.451 12.964 -32.645 1.00 57.72 172 ILE A CA 1
ATOM 1355 C C . ILE A 1 172 ? 19.919 13.400 -32.579 1.00 57.72 172 ILE A C 1
ATOM 1357 O O . ILE A 1 172 ? 20.761 12.676 -32.055 1.00 57.72 172 ILE A O 1
ATOM 1361 N N . THR A 1 173 ? 20.237 14.555 -33.162 1.00 43.94 173 THR A N 1
ATOM 1362 C CA . THR A 1 173 ? 21.612 15.038 -33.346 1.00 43.94 173 THR A CA 1
ATOM 1363 C C . THR A 1 173 ? 22.338 15.268 -32.008 1.00 43.94 173 THR A C 1
ATOM 1365 O O . THR A 1 173 ? 21.805 15.906 -31.103 1.00 43.94 173 THR A O 1
ATOM 1368 N N . GLU A 1 174 ? 23.598 14.822 -31.921 1.00 39.19 174 GLU A N 1
ATOM 1369 C CA . GLU A 1 174 ? 24.445 14.733 -30.710 1.00 39.19 174 GLU A CA 1
ATOM 1370 C C . GLU A 1 174 ? 24.715 16.044 -29.927 1.00 39.19 174 GLU A C 1
ATOM 1372 O O . GLU A 1 174 ? 25.336 16.020 -28.861 1.00 39.19 174 GLU A O 1
ATOM 1377 N N . GLN A 1 175 ? 24.264 17.208 -30.404 1.00 40.62 175 GLN A N 1
ATOM 1378 C CA . GLN A 1 175 ? 24.424 18.468 -29.662 1.00 40.62 175 GLN A CA 1
ATOM 1379 C C . GLN A 1 175 ? 23.423 18.631 -28.504 1.00 40.62 175 GLN A C 1
ATOM 1381 O O . GLN A 1 175 ? 23.681 19.431 -27.607 1.00 40.62 175 GLN A O 1
ATOM 1386 N N . GLU A 1 176 ? 22.338 17.847 -28.466 1.00 43.88 176 GLU A N 1
ATOM 1387 C CA . GLU A 1 176 ? 21.314 17.902 -27.404 1.00 43.88 176 GLU A CA 1
ATOM 1388 C C . GLU A 1 176 ? 21.435 16.759 -26.368 1.00 43.88 176 GLU A C 1
ATOM 1390 O O . GLU A 1 176 ? 20.940 16.872 -25.242 1.00 43.88 176 GLU A O 1
ATOM 1395 N N . THR A 1 177 ? 22.174 15.689 -26.693 1.00 37.84 177 THR A N 1
ATOM 1396 C CA . THR A 1 177 ? 22.375 14.483 -25.858 1.00 37.84 177 THR A CA 1
ATOM 1397 C C . THR A 1 177 ? 23.205 14.712 -24.593 1.00 37.84 177 THR A C 1
ATOM 1399 O O . THR A 1 177 ? 23.063 13.965 -23.624 1.00 37.84 177 THR A O 1
ATOM 1402 N N . SER A 1 178 ? 24.045 15.751 -24.558 1.00 34.12 178 SER A N 1
ATOM 1403 C CA . SER A 1 178 ? 24.874 16.081 -23.387 1.00 34.12 178 SER A CA 1
ATOM 1404 C C . SER A 1 178 ? 24.052 16.592 -22.201 1.00 34.12 178 SER A C 1
ATOM 1406 O O . SER A 1 178 ? 24.453 16.385 -21.057 1.00 34.12 178 SER A O 1
ATOM 1408 N N . SER A 1 179 ? 22.876 17.181 -22.452 1.00 38.56 179 SER A N 1
ATOM 1409 C CA . SER A 1 179 ? 21.946 17.559 -21.385 1.00 38.56 179 SER A CA 1
ATOM 1410 C C . SER A 1 179 ? 21.268 16.333 -20.768 1.00 38.56 179 SER A C 1
ATOM 1412 O O . SER A 1 179 ? 21.077 16.286 -19.559 1.00 38.56 179 SER A O 1
ATOM 1414 N N . PHE A 1 180 ? 20.975 15.292 -21.560 1.00 38.06 180 PHE A N 1
ATOM 1415 C CA . PHE A 1 180 ? 20.198 14.144 -21.091 1.00 38.06 180 PHE A CA 1
ATOM 1416 C C . PHE A 1 180 ? 21.019 12.977 -20.542 1.00 38.06 180 PHE A C 1
ATOM 1418 O O . PHE A 1 180 ? 20.492 12.212 -19.752 1.00 38.06 180 PHE A O 1
ATOM 1425 N N . ALA A 1 181 ? 22.311 12.837 -20.849 1.00 31.75 181 ALA A N 1
ATOM 1426 C CA . ALA A 1 181 ? 23.159 11.926 -20.066 1.00 31.75 181 ALA A CA 1
ATOM 1427 C C . ALA A 1 181 ? 23.229 12.360 -18.584 1.00 31.75 181 ALA A C 1
ATOM 1429 O O . ALA A 1 181 ? 23.272 11.512 -17.697 1.00 31.75 181 ALA A O 1
ATOM 1430 N N . ALA A 1 182 ? 23.147 13.673 -18.331 1.00 32.31 182 ALA A N 1
ATOM 1431 C CA . ALA A 1 182 ? 22.973 14.237 -16.997 1.00 32.31 182 ALA A CA 1
ATOM 1432 C C . ALA A 1 182 ? 21.520 14.115 -16.495 1.00 32.31 182 ALA A C 1
ATOM 1434 O O . ALA A 1 182 ? 21.324 13.759 -15.343 1.00 32.31 182 ALA A O 1
ATOM 1435 N N . ILE A 1 183 ? 20.500 14.307 -17.349 1.00 34.09 183 ILE A N 1
ATOM 1436 C CA . ILE A 1 183 ? 19.076 14.214 -16.952 1.00 34.09 183 ILE A CA 1
ATOM 1437 C C . ILE A 1 183 ? 18.564 12.762 -16.806 1.00 34.09 183 ILE A C 1
ATOM 1439 O O . ILE A 1 183 ? 17.643 12.523 -16.043 1.00 34.09 183 ILE A O 1
ATOM 1443 N N . ALA A 1 184 ? 19.155 11.758 -17.456 1.00 30.12 184 ALA A N 1
ATOM 1444 C CA . ALA A 1 184 ? 18.867 10.333 -17.234 1.00 30.12 184 ALA A CA 1
ATOM 1445 C C . ALA A 1 184 ? 19.493 9.815 -15.929 1.00 30.12 184 ALA A C 1
ATOM 1447 O O . ALA A 1 184 ? 18.994 8.850 -15.364 1.00 30.12 184 ALA A O 1
ATOM 1448 N N . GLN A 1 185 ? 20.542 10.488 -15.439 1.00 31.75 185 GLN A N 1
ATOM 1449 C CA . GLN A 1 185 ? 20.991 10.385 -14.046 1.00 31.75 185 GLN A CA 1
ATOM 1450 C C . GLN A 1 185 ? 20.081 11.172 -13.076 1.00 31.75 185 GLN A C 1
ATOM 1452 O O . GLN A 1 185 ? 20.179 10.986 -11.870 1.00 31.75 185 GLN A O 1
ATOM 1457 N N . GLU A 1 186 ? 19.197 12.042 -13.583 1.00 31.42 186 GLU A N 1
ATOM 1458 C CA . GLU A 1 186 ? 18.328 12.958 -12.815 1.00 31.42 186 GLU A CA 1
ATOM 1459 C C . GLU A 1 186 ? 16.834 12.549 -12.841 1.00 31.42 186 GLU A C 1
ATOM 1461 O O . GLU A 1 186 ? 16.037 13.014 -12.027 1.00 31.42 186 GLU A O 1
ATOM 1466 N N . PHE A 1 187 ? 16.432 11.671 -13.769 1.00 31.27 187 PHE A N 1
ATOM 1467 C CA . PHE A 1 187 ? 15.155 10.958 -13.793 1.00 31.27 187 PHE A CA 1
ATOM 1468 C C . PHE A 1 187 ? 15.335 9.624 -13.093 1.00 31.27 187 PHE A C 1
ATOM 1470 O O . PHE A 1 187 ? 15.544 8.575 -13.702 1.00 31.27 187 PHE A O 1
ATOM 1477 N N . ASP A 1 188 ? 15.256 9.704 -11.778 1.00 36.44 188 ASP A N 1
ATOM 1478 C CA . ASP A 1 188 ? 15.477 8.586 -10.891 1.00 36.44 188 ASP A CA 1
ATOM 1479 C C . ASP A 1 188 ? 14.257 7.632 -10.851 1.00 36.44 188 ASP A C 1
ATOM 1481 O O . ASP A 1 188 ? 13.470 7.593 -9.900 1.00 36.44 188 ASP A O 1
ATOM 1485 N N . LEU A 1 189 ? 14.120 6.817 -11.908 1.00 34.50 189 LEU A N 1
ATOM 1486 C CA . LEU A 1 189 ? 13.353 5.558 -11.900 1.00 34.50 189 LEU A CA 1
ATOM 1487 C C . LEU A 1 189 ? 13.946 4.531 -10.904 1.00 34.50 189 LEU A C 1
ATOM 1489 O O . LEU A 1 189 ? 13.398 3.434 -10.759 1.00 34.50 189 LEU A O 1
ATOM 1493 N N . GLU A 1 190 ? 15.073 4.836 -10.251 1.00 35.91 190 GLU A N 1
ATOM 1494 C CA . GLU A 1 190 ? 15.846 3.936 -9.394 1.00 35.91 190 GLU A CA 1
ATOM 1495 C C . GLU A 1 190 ? 15.386 3.940 -7.932 1.00 35.91 190 GLU A C 1
ATOM 1497 O O . GLU A 1 190 ? 15.786 3.038 -7.208 1.00 35.91 190 GLU A O 1
ATOM 1502 N N . THR A 1 191 ? 14.505 4.849 -7.483 1.00 41.66 191 THR A N 1
ATOM 1503 C CA . THR A 1 191 ? 14.283 5.006 -6.021 1.00 41.66 191 THR A CA 1
ATOM 1504 C C . THR A 1 191 ? 12.857 4.728 -5.513 1.00 41.66 191 THR A C 1
ATOM 1506 O O . THR A 1 191 ? 12.671 4.428 -4.338 1.00 41.66 191 THR A O 1
ATOM 1509 N N . ILE A 1 192 ? 11.830 4.730 -6.371 1.00 40.38 192 ILE A N 1
ATOM 1510 C CA . ILE A 1 192 ? 10.453 4.313 -6.021 1.00 40.38 192 ILE A CA 1
ATOM 1511 C C . ILE A 1 192 ? 9.920 3.530 -7.209 1.00 40.38 192 ILE A C 1
ATOM 1513 O O . ILE A 1 192 ? 9.279 4.050 -8.114 1.00 40.38 192 ILE A O 1
ATO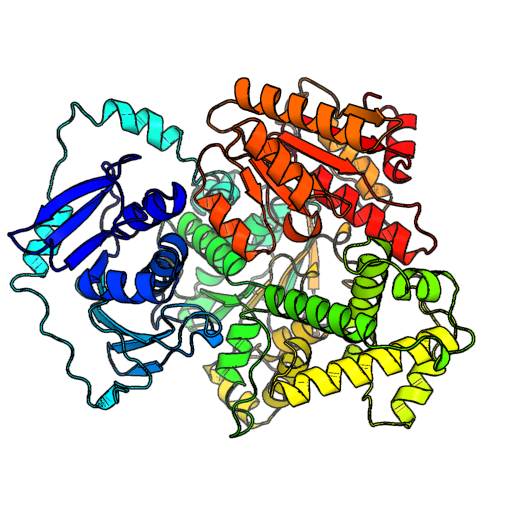M 1517 N N . GLY A 1 193 ? 10.300 2.262 -7.245 1.00 47.31 193 GLY A N 1
ATOM 1518 C CA . GLY A 1 193 ? 10.027 1.390 -8.369 1.00 47.31 193 GLY A CA 1
ATOM 1519 C C . GLY A 1 193 ? 10.810 0.096 -8.252 1.00 47.31 193 GLY A C 1
ATOM 1520 O O . GLY A 1 193 ? 11.677 -0.073 -7.394 1.00 47.31 193 GLY A O 1
ATOM 1521 N N . SER A 1 194 ? 10.496 -0.827 -9.147 1.00 44.75 194 SER A N 1
ATOM 1522 C CA . SER A 1 194 ? 11.142 -2.129 -9.260 1.00 44.75 194 SER A CA 1
ATOM 1523 C C . SER A 1 194 ? 12.667 -2.085 -9.294 1.00 44.75 194 SER A C 1
ATOM 1525 O O . SER A 1 194 ? 13.316 -2.947 -8.708 1.00 44.75 194 SER A O 1
ATOM 1527 N N . ARG A 1 195 ? 13.245 -1.070 -9.947 1.00 42.12 195 ARG A N 1
ATOM 1528 C CA . ARG A 1 195 ? 14.696 -0.903 -10.092 1.00 42.12 195 ARG A CA 1
ATOM 1529 C C . ARG A 1 195 ? 15.412 -0.589 -8.778 1.00 42.12 195 ARG A C 1
ATOM 1531 O O . ARG A 1 195 ? 16.543 -1.033 -8.635 1.00 42.12 195 ARG A O 1
ATOM 1538 N N . SER A 1 196 ? 14.743 0.040 -7.807 1.00 51.03 196 SER A N 1
ATOM 1539 C CA . SER A 1 196 ? 15.290 0.277 -6.458 1.00 51.03 196 SER A CA 1
ATOM 1540 C C . SER A 1 196 ? 15.536 -1.016 -5.693 1.00 51.03 196 SER A C 1
ATOM 1542 O O . SER A 1 196 ? 16.535 -1.178 -5.003 1.00 51.03 196 SER A O 1
ATOM 1544 N N . VAL A 1 197 ? 14.627 -1.979 -5.859 1.00 54.66 197 VAL A N 1
ATOM 1545 C CA . VAL A 1 197 ? 14.678 -3.262 -5.148 1.00 54.66 197 VAL A CA 1
ATOM 1546 C C . VAL A 1 197 ? 15.817 -4.149 -5.665 1.00 54.66 197 VAL A C 1
ATOM 1548 O O . VAL A 1 197 ? 16.326 -4.983 -4.921 1.00 54.66 197 VAL A O 1
ATOM 1551 N N . VAL A 1 198 ? 16.215 -3.982 -6.930 1.00 57.91 198 VAL A N 1
ATOM 1552 C CA . VAL A 1 198 ? 17.209 -4.832 -7.613 1.00 57.91 198 VAL A CA 1
ATOM 1553 C C . VAL A 1 198 ? 18.484 -4.094 -8.016 1.00 57.91 198 VAL A C 1
ATOM 1555 O O . VAL A 1 198 ? 19.382 -4.728 -8.560 1.00 57.91 198 VAL A O 1
ATOM 1558 N N . GLU A 1 199 ? 18.579 -2.783 -7.787 1.00 65.69 199 GLU A N 1
ATOM 1559 C CA . GLU A 1 199 ? 19.711 -1.930 -8.195 1.00 65.69 199 GLU A CA 1
ATOM 1560 C C . GLU A 1 199 ? 20.110 -2.131 -9.675 1.00 65.69 199 GLU A C 1
ATOM 1562 O O . GLU A 1 199 ? 21.286 -2.167 -10.026 1.00 65.69 199 GLU A O 1
ATOM 1567 N N . GLY A 1 200 ? 19.118 -2.364 -10.545 1.00 66.88 200 GLY A N 1
ATOM 1568 C CA . GLY A 1 200 ? 19.320 -2.643 -11.974 1.00 66.88 200 GLY A CA 1
ATOM 1569 C C . GLY A 1 200 ? 19.995 -3.982 -12.319 1.00 66.88 200 GLY A C 1
ATOM 1570 O O . GLY A 1 200 ? 20.272 -4.220 -13.493 1.00 66.88 200 GLY A O 1
ATOM 1571 N N . ARG A 1 201 ? 20.251 -4.859 -11.342 1.00 76.38 201 ARG A N 1
ATOM 1572 C CA . ARG A 1 201 ? 20.975 -6.126 -11.535 1.00 76.38 201 ARG A CA 1
ATOM 1573 C C . ARG A 1 201 ? 20.060 -7.290 -11.917 1.00 76.38 201 ARG A C 1
ATOM 1575 O O . ARG A 1 201 ? 18.914 -7.391 -11.476 1.00 76.38 201 ARG A O 1
ATOM 1582 N N . SER A 1 202 ? 20.617 -8.212 -12.689 1.00 85.06 202 SER A N 1
ATOM 1583 C CA . SER A 1 202 ? 20.045 -9.511 -13.046 1.00 85.06 202 SER A CA 1
ATOM 1584 C C . SER A 1 202 ? 20.096 -10.521 -11.892 1.00 85.06 202 SER A C 1
ATOM 1586 O O . SER A 1 202 ? 20.791 -10.335 -10.888 1.00 85.06 202 SER A O 1
ATOM 1588 N N . TYR A 1 203 ? 19.374 -11.633 -12.052 1.00 89.19 203 TYR A N 1
ATOM 1589 C CA . TYR A 1 203 ? 19.388 -12.757 -11.115 1.00 89.19 203 TYR A CA 1
ATOM 1590 C C . TYR A 1 203 ? 20.810 -13.286 -10.864 1.00 89.19 203 TYR A C 1
ATOM 1592 O O . TYR A 1 203 ? 21.209 -13.495 -9.719 1.00 89.19 203 TYR A O 1
ATOM 1600 N N . GLU A 1 204 ? 21.597 -13.483 -11.922 1.00 91.12 204 GLU A N 1
ATOM 1601 C CA . GLU A 1 204 ? 22.953 -14.033 -11.846 1.00 91.12 204 GLU A CA 1
ATOM 1602 C C . GLU A 1 204 ? 23.918 -13.111 -11.092 1.00 91.12 204 GLU A C 1
ATOM 1604 O O . GLU A 1 204 ? 24.759 -13.587 -10.329 1.00 91.12 204 GLU A O 1
ATOM 1609 N N . GLU A 1 205 ? 23.780 -11.799 -11.270 1.00 87.12 205 GLU A N 1
ATOM 1610 C CA . GLU A 1 205 ? 24.580 -10.803 -10.554 1.00 87.12 205 GLU A CA 1
ATOM 1611 C C . GLU A 1 205 ? 24.238 -10.788 -9.062 1.00 87.12 205 GLU A C 1
ATOM 1613 O O . GLU A 1 205 ? 25.139 -10.792 -8.218 1.00 87.12 205 GLU A O 1
ATOM 1618 N N . TRP A 1 206 ? 22.945 -10.851 -8.726 1.00 88.88 206 TRP A N 1
ATOM 1619 C CA . TRP A 1 206 ? 22.487 -10.865 -7.338 1.00 88.88 206 TRP A CA 1
ATOM 1620 C C . TRP A 1 206 ? 22.947 -12.090 -6.557 1.00 88.88 206 TRP A C 1
ATOM 1622 O O . TRP A 1 206 ? 23.258 -11.945 -5.377 1.00 88.88 206 TRP A O 1
ATOM 1632 N N . LEU A 1 207 ? 23.057 -13.271 -7.178 1.00 88.81 207 LEU A N 1
ATOM 1633 C CA . LEU A 1 207 ? 23.490 -14.501 -6.493 1.00 88.81 207 LEU A CA 1
ATOM 1634 C C . LEU A 1 207 ? 24.799 -14.335 -5.701 1.00 88.81 207 LEU A C 1
ATOM 1636 O O . LEU A 1 207 ? 24.962 -14.949 -4.643 1.00 88.81 207 LEU A O 1
ATOM 1640 N N . ASN A 1 208 ? 25.709 -13.490 -6.187 1.00 86.38 208 ASN A N 1
ATOM 1641 C CA . ASN A 1 208 ? 26.999 -13.237 -5.545 1.00 86.38 208 ASN A CA 1
ATOM 1642 C C . ASN A 1 208 ? 26.917 -12.235 -4.381 1.00 86.38 208 ASN A C 1
ATOM 1644 O O . ASN A 1 208 ? 27.816 -12.204 -3.545 1.00 86.38 208 ASN A O 1
ATOM 1648 N N . LEU A 1 209 ? 25.844 -11.446 -4.314 1.00 85.50 209 LEU A N 1
ATOM 1649 C CA . LEU A 1 209 ? 25.645 -10.353 -3.359 1.00 85.50 209 LEU A CA 1
ATOM 1650 C C . LEU A 1 209 ? 24.669 -10.705 -2.228 1.00 85.50 209 LEU A C 1
ATOM 1652 O O . LEU A 1 209 ? 24.604 -9.988 -1.234 1.00 85.50 209 LEU A O 1
ATOM 1656 N N . LEU A 1 210 ? 23.916 -11.802 -2.360 1.00 86.69 210 LEU A N 1
ATOM 1657 C CA . LEU A 1 210 ? 22.969 -12.237 -1.334 1.00 86.69 210 LEU A CA 1
ATOM 1658 C C . LEU A 1 210 ? 23.669 -12.563 -0.006 1.00 86.69 210 LEU A C 1
ATOM 1660 O O . LEU A 1 210 ? 24.704 -13.243 0.028 1.00 86.69 210 LEU A O 1
ATOM 1664 N N . SER A 1 211 ? 23.031 -12.163 1.095 1.00 85.94 211 SER A N 1
ATOM 1665 C CA . SER A 1 211 ? 23.411 -12.597 2.442 1.00 85.94 211 SER A CA 1
ATOM 1666 C C . SER A 1 211 ? 23.194 -14.102 2.628 1.00 85.94 211 SER A C 1
ATOM 1668 O O . SER A 1 211 ? 22.437 -14.733 1.888 1.00 85.94 211 SER A O 1
ATOM 1670 N N . ASP A 1 212 ? 23.810 -14.696 3.651 1.00 87.56 212 ASP A N 1
ATOM 1671 C CA . ASP A 1 212 ? 23.649 -16.130 3.931 1.00 87.56 212 ASP A CA 1
ATOM 1672 C C . ASP A 1 212 ? 22.191 -16.512 4.226 1.00 87.56 212 ASP A C 1
ATOM 1674 O O . ASP A 1 212 ? 21.728 -17.567 3.796 1.00 87.56 212 ASP A O 1
ATOM 1678 N N . SER A 1 213 ? 21.428 -15.625 4.875 1.00 87.94 213 SER A N 1
ATOM 1679 C CA . SER A 1 213 ? 19.999 -15.853 5.137 1.00 87.94 213 SER A CA 1
ATOM 1680 C C . SER A 1 213 ? 19.168 -15.792 3.852 1.00 87.94 213 SER A C 1
ATOM 1682 O O . SER A 1 213 ? 18.282 -16.619 3.649 1.00 87.94 213 SER A O 1
ATOM 1684 N N . GLN A 1 214 ? 19.490 -14.879 2.930 1.00 90.12 214 GLN A N 1
ATOM 1685 C CA . GLN A 1 214 ? 18.852 -14.831 1.609 1.00 90.12 214 GLN A CA 1
ATOM 1686 C C . GLN A 1 214 ? 19.240 -16.036 0.739 1.00 90.12 214 GLN A C 1
ATOM 1688 O O . GLN A 1 214 ? 18.391 -16.608 0.058 1.00 90.12 214 GLN A O 1
ATOM 1693 N N . LYS A 1 215 ? 20.499 -16.487 0.799 1.00 91.88 215 LYS A N 1
ATOM 1694 C CA . LYS A 1 215 ? 20.949 -17.725 0.141 1.00 91.88 215 LYS A CA 1
ATOM 1695 C C . LYS A 1 215 ? 20.231 -18.947 0.703 1.00 91.88 215 LYS A C 1
ATOM 1697 O O . LYS A 1 215 ? 19.833 -19.810 -0.074 1.00 91.88 215 LYS A O 1
ATOM 1702 N N . ASN A 1 216 ? 20.007 -19.000 2.017 1.00 92.06 216 ASN A N 1
ATOM 1703 C CA . ASN A 1 216 ? 19.253 -20.070 2.666 1.00 92.06 216 ASN A CA 1
ATOM 1704 C C . ASN A 1 216 ? 17.830 -20.185 2.085 1.00 92.06 216 ASN A C 1
ATOM 1706 O O . ASN A 1 216 ? 17.407 -21.288 1.747 1.00 92.06 216 ASN A O 1
ATOM 1710 N N . ILE A 1 217 ? 17.136 -19.063 1.845 1.00 93.12 217 ILE A N 1
ATOM 1711 C CA . ILE A 1 217 ? 15.817 -19.050 1.172 1.00 93.12 217 ILE A CA 1
ATOM 1712 C C . ILE A 1 217 ? 15.884 -19.760 -0.189 1.00 93.12 217 ILE A C 1
ATOM 1714 O O . ILE A 1 217 ? 15.024 -20.584 -0.501 1.00 93.12 217 ILE A O 1
ATOM 1718 N N . LEU A 1 218 ? 16.920 -19.484 -0.989 1.00 93.50 218 LEU A N 1
ATOM 1719 C CA . LEU A 1 218 ? 17.109 -20.111 -2.304 1.00 93.50 218 LEU A CA 1
ATOM 1720 C C . LEU A 1 218 ? 17.559 -21.579 -2.226 1.00 93.50 218 LEU A C 1
ATOM 1722 O O . LEU A 1 218 ? 17.347 -22.339 -3.170 1.00 93.50 218 LEU A O 1
ATOM 1726 N N . GLN A 1 219 ? 18.180 -21.998 -1.126 1.00 92.62 219 GLN A N 1
ATOM 1727 C CA . GLN A 1 219 ? 18.621 -23.380 -0.909 1.00 92.62 219 GLN A CA 1
ATOM 1728 C C . GLN A 1 219 ? 17.495 -24.301 -0.435 1.00 92.62 219 GLN A C 1
ATOM 1730 O O . GLN A 1 219 ? 17.626 -25.521 -0.540 1.00 92.62 219 GLN A O 1
ATOM 1735 N N . GLN A 1 220 ? 16.382 -23.743 0.052 1.00 92.75 220 GLN A N 1
ATOM 1736 C CA . GLN A 1 220 ? 15.216 -24.536 0.424 1.00 92.75 220 GLN A CA 1
ATOM 1737 C C . GLN A 1 220 ? 14.722 -25.373 -0.756 1.00 92.75 220 GLN A C 1
ATOM 1739 O O . GLN A 1 220 ? 14.786 -24.958 -1.919 1.00 92.75 220 GLN A O 1
ATOM 1744 N N . HIS A 1 221 ? 14.166 -26.546 -0.459 1.00 90.56 221 HIS A N 1
ATOM 1745 C CA . HIS A 1 221 ? 13.585 -27.409 -1.481 1.00 90.56 221 HIS A CA 1
ATOM 1746 C C . HIS A 1 221 ? 12.478 -26.671 -2.250 1.00 90.56 221 HIS A C 1
ATOM 1748 O O . HIS A 1 221 ? 11.697 -25.936 -1.651 1.00 90.56 221 HIS A O 1
ATOM 1754 N N . ILE A 1 222 ? 12.383 -26.860 -3.569 1.00 88.00 222 ILE A N 1
ATOM 1755 C CA . ILE A 1 222 ? 11.463 -26.084 -4.421 1.00 88.00 222 ILE A CA 1
ATOM 1756 C C . ILE A 1 222 ? 9.992 -26.216 -3.997 1.00 88.00 222 ILE A C 1
ATOM 1758 O O . ILE A 1 222 ? 9.224 -25.272 -4.123 1.00 88.00 222 ILE A O 1
ATOM 1762 N N . ASN A 1 223 ? 9.618 -27.371 -3.434 1.00 87.06 223 ASN A N 1
ATOM 1763 C CA . ASN A 1 223 ? 8.269 -27.642 -2.926 1.00 87.06 223 ASN A CA 1
ATOM 1764 C C . ASN A 1 223 ? 8.079 -27.305 -1.431 1.00 87.06 223 ASN A C 1
ATOM 1766 O O . ASN A 1 223 ? 7.052 -27.672 -0.866 1.00 87.06 223 ASN A O 1
ATOM 1770 N N . ALA A 1 224 ? 9.061 -26.686 -0.771 1.00 86.00 224 ALA A N 1
ATOM 1771 C CA . ALA A 1 224 ? 8.915 -26.238 0.612 1.00 86.00 224 ALA A CA 1
ATOM 1772 C C . ALA A 1 224 ? 8.143 -24.916 0.665 1.00 86.00 224 ALA A C 1
ATOM 1774 O O . ALA A 1 224 ? 8.386 -24.023 -0.151 1.00 86.00 224 ALA A O 1
ATOM 1775 N N . SER A 1 225 ? 7.250 -24.782 1.647 1.00 89.44 225 SER A N 1
ATOM 1776 C CA . SER A 1 225 ? 6.692 -23.478 1.996 1.00 89.44 225 SER A CA 1
ATOM 1777 C C . SER A 1 225 ? 7.716 -22.709 2.828 1.00 89.44 225 SER A C 1
ATOM 1779 O O . SER A 1 225 ? 8.288 -23.263 3.767 1.00 89.44 225 SER A O 1
ATOM 1781 N N . VAL A 1 226 ? 7.963 -21.449 2.479 1.00 90.50 226 VAL A N 1
ATOM 1782 C CA . VAL A 1 226 ? 8.981 -20.601 3.104 1.00 90.50 226 VAL A CA 1
ATOM 1783 C C . VAL A 1 226 ? 8.345 -19.301 3.581 1.00 90.50 226 VAL A C 1
ATOM 1785 O O . VAL A 1 226 ? 7.730 -18.580 2.798 1.00 90.50 226 VAL A O 1
ATOM 1788 N N . ARG A 1 227 ? 8.539 -18.971 4.858 1.00 90.56 227 ARG A N 1
ATOM 1789 C CA . ARG A 1 227 ? 8.147 -17.682 5.442 1.00 90.56 227 ARG A CA 1
ATOM 1790 C C . ARG A 1 227 ? 9.374 -16.807 5.622 1.00 90.56 227 ARG A C 1
ATOM 1792 O O . ARG A 1 227 ? 10.199 -17.072 6.489 1.00 90.56 227 ARG A O 1
ATOM 1799 N N . ILE A 1 228 ? 9.483 -15.776 4.800 1.00 90.19 228 ILE A N 1
ATOM 1800 C CA . ILE A 1 228 ? 10.542 -14.773 4.832 1.00 90.19 228 ILE A CA 1
ATOM 1801 C C . ILE A 1 228 ? 10.133 -13.696 5.838 1.00 90.19 228 ILE A C 1
ATOM 1803 O O . ILE A 1 228 ? 9.230 -12.899 5.588 1.00 90.19 228 ILE A O 1
ATOM 1807 N N . LEU A 1 229 ? 10.804 -13.688 6.984 1.00 86.56 229 LEU A N 1
ATOM 1808 C CA . LEU A 1 229 ? 10.487 -12.834 8.124 1.00 86.56 229 LEU A CA 1
ATOM 1809 C C . LEU A 1 229 ? 11.577 -11.786 8.293 1.00 86.56 229 LEU A C 1
ATOM 1811 O O . LEU A 1 229 ? 12.754 -12.129 8.353 1.00 86.56 229 LEU A O 1
ATOM 1815 N N . GLY A 1 230 ? 11.224 -10.511 8.408 1.00 83.50 230 GLY A N 1
ATOM 1816 C CA . GLY A 1 230 ? 12.218 -9.488 8.731 1.00 83.50 230 GLY A CA 1
ATOM 1817 C C . GLY A 1 230 ? 11.671 -8.065 8.717 1.00 83.50 230 GLY A C 1
ATOM 1818 O O . GLY A 1 230 ? 10.595 -7.822 8.167 1.00 83.50 230 GLY A O 1
ATOM 1819 N N . PRO A 1 231 ? 12.428 -7.106 9.268 1.00 81.94 231 PRO A N 1
ATOM 1820 C CA . PRO A 1 231 ? 12.005 -5.712 9.351 1.00 81.94 231 PRO A CA 1
ATOM 1821 C C . PRO A 1 231 ? 12.001 -5.031 7.974 1.00 81.94 231 PRO A C 1
ATOM 1823 O O . PRO A 1 231 ? 12.408 -5.592 6.945 1.00 81.94 231 PRO A O 1
ATOM 1826 N N . ALA A 1 232 ? 11.565 -3.777 7.939 1.00 77.56 232 ALA A N 1
ATOM 1827 C CA . ALA A 1 232 ? 11.743 -2.911 6.781 1.00 77.56 232 ALA A CA 1
ATOM 1828 C C . ALA A 1 232 ? 13.229 -2.810 6.363 1.00 77.56 232 ALA A C 1
ATOM 1830 O O . ALA A 1 232 ? 14.114 -2.612 7.192 1.00 77.56 232 ALA A O 1
ATOM 1831 N N . GLY A 1 233 ? 13.508 -2.934 5.060 1.00 76.44 233 GLY A N 1
ATOM 1832 C CA . GLY A 1 233 ? 14.866 -2.784 4.520 1.00 76.44 233 GLY A CA 1
ATOM 1833 C C . GLY A 1 233 ? 15.777 -4.019 4.604 1.00 76.44 233 GLY A C 1
ATOM 1834 O O . GLY A 1 233 ? 16.959 -3.906 4.288 1.00 76.44 233 GLY A O 1
ATOM 1835 N N . SER A 1 234 ? 15.264 -5.192 4.992 1.00 82.00 234 SER A N 1
ATOM 1836 C CA . SER A 1 234 ? 16.030 -6.455 5.012 1.00 82.00 234 SER A CA 1
ATOM 1837 C C . SER A 1 234 ? 16.094 -7.192 3.661 1.00 82.00 234 SER A C 1
ATOM 1839 O O . SER A 1 234 ? 16.704 -8.253 3.546 1.00 82.00 234 SER A O 1
ATOM 1841 N N . GLY A 1 235 ? 15.461 -6.648 2.614 1.00 85.31 235 GLY A N 1
ATOM 1842 C CA . GLY A 1 235 ? 15.463 -7.243 1.271 1.00 85.31 235 GLY A CA 1
ATOM 1843 C C . GLY A 1 235 ? 14.478 -8.404 1.080 1.00 85.31 235 GLY A C 1
ATOM 1844 O O . GLY A 1 235 ? 14.728 -9.277 0.251 1.00 85.31 235 GLY A O 1
ATOM 1845 N N . LYS A 1 236 ? 13.359 -8.428 1.825 1.00 89.75 236 LYS A N 1
ATOM 1846 C CA . LYS A 1 236 ? 12.323 -9.476 1.719 1.00 89.75 236 LYS A CA 1
ATOM 1847 C C . LYS A 1 236 ? 11.769 -9.631 0.298 1.00 89.75 236 LYS A C 1
ATOM 1849 O O . LYS A 1 236 ? 11.803 -10.733 -0.242 1.00 89.75 236 LYS A O 1
ATOM 1854 N N . THR A 1 237 ? 11.336 -8.528 -0.316 1.00 89.25 237 THR A N 1
ATOM 1855 C CA . THR A 1 237 ? 10.790 -8.510 -1.682 1.00 89.25 237 THR A CA 1
ATOM 1856 C C . THR A 1 237 ? 11.797 -9.039 -2.703 1.00 89.25 237 THR A C 1
ATOM 1858 O O . THR A 1 237 ? 11.449 -9.866 -3.542 1.00 89.25 237 THR A O 1
ATOM 1861 N N . LEU A 1 238 ? 13.074 -8.642 -2.599 1.00 90.25 238 LEU A N 1
ATOM 1862 C CA . LEU A 1 238 ? 14.140 -9.168 -3.458 1.00 90.25 238 LEU A CA 1
ATOM 1863 C C . LEU A 1 238 ? 14.285 -10.686 -3.292 1.00 90.25 238 LEU A C 1
ATOM 1865 O O . LEU A 1 238 ? 14.304 -11.409 -4.285 1.00 90.25 238 LEU A O 1
ATOM 1869 N N . ALA A 1 239 ? 14.355 -11.181 -2.054 1.00 92.25 239 ALA A N 1
ATOM 1870 C CA . ALA A 1 239 ? 14.482 -12.611 -1.782 1.00 92.25 239 ALA A CA 1
ATOM 1871 C C . ALA A 1 239 ? 13.279 -13.413 -2.312 1.00 92.25 239 ALA A C 1
ATOM 1873 O O . ALA A 1 239 ? 13.465 -14.483 -2.896 1.00 92.25 239 ALA A O 1
ATOM 1874 N N . LEU A 1 240 ? 12.063 -12.875 -2.166 1.00 94.56 240 LEU A N 1
ATOM 1875 C CA . LEU A 1 240 ? 10.832 -13.453 -2.706 1.00 94.56 240 LEU A CA 1
ATOM 1876 C C . LEU A 1 240 ? 10.875 -13.534 -4.239 1.00 94.56 240 LEU A C 1
ATOM 1878 O O . LEU A 1 240 ? 10.646 -14.606 -4.798 1.00 94.56 240 LEU A O 1
ATOM 1882 N N . CYS A 1 241 ? 11.236 -12.446 -4.924 1.00 94.19 241 CYS A N 1
ATOM 1883 C CA . CYS A 1 241 ? 11.321 -12.411 -6.386 1.00 94.19 241 CYS A CA 1
ATOM 1884 C C . CYS A 1 241 ? 12.456 -13.288 -6.936 1.00 94.19 241 CYS A C 1
ATOM 1886 O O . CYS A 1 241 ? 12.254 -14.012 -7.911 1.00 94.19 241 CYS A O 1
ATOM 1888 N N . MET A 1 242 ? 13.626 -13.299 -6.289 1.00 93.94 242 MET A N 1
ATOM 1889 C CA . MET A 1 242 ? 14.723 -14.218 -6.617 1.00 93.94 242 MET A CA 1
ATOM 1890 C C . MET A 1 242 ? 14.255 -15.673 -6.518 1.00 93.94 242 MET A C 1
ATOM 1892 O O . MET A 1 242 ? 14.491 -16.473 -7.425 1.00 93.94 242 MET A O 1
ATOM 1896 N N . ARG A 1 243 ? 13.523 -16.016 -5.452 1.00 95.00 243 ARG A N 1
ATOM 1897 C CA . ARG A 1 243 ? 12.947 -17.351 -5.282 1.00 95.00 243 ARG A CA 1
ATOM 1898 C C . ARG A 1 243 ? 11.912 -17.670 -6.363 1.00 95.00 243 ARG A C 1
ATOM 1900 O O . ARG A 1 243 ? 11.934 -18.777 -6.895 1.00 95.00 243 ARG A O 1
ATOM 1907 N N . ALA A 1 244 ? 11.061 -16.716 -6.739 1.00 95.00 244 ALA A N 1
ATOM 1908 C CA . ALA A 1 244 ? 10.093 -16.872 -7.827 1.00 95.00 244 ALA A CA 1
ATOM 1909 C C . ALA A 1 244 ? 10.783 -17.219 -9.158 1.00 95.00 244 ALA A C 1
ATOM 1911 O O . ALA A 1 244 ? 10.429 -18.202 -9.814 1.00 95.00 244 ALA A O 1
ATOM 1912 N N . ILE A 1 245 ? 11.826 -16.460 -9.519 1.00 93.44 245 ILE A N 1
ATOM 1913 C CA . ILE A 1 245 ? 12.630 -16.701 -10.722 1.00 93.44 245 ILE A CA 1
ATOM 1914 C C . ILE A 1 245 ? 13.302 -18.074 -10.656 1.00 93.44 245 ILE A C 1
ATOM 1916 O O . ILE A 1 245 ? 13.217 -18.833 -11.623 1.00 93.44 245 ILE A O 1
ATOM 1920 N N . GLN A 1 246 ? 13.899 -18.438 -9.519 1.00 94.00 246 GLN A N 1
ATOM 1921 C CA . GLN A 1 246 ? 14.516 -19.750 -9.324 1.00 94.00 246 GLN A CA 1
ATOM 1922 C C . GLN A 1 246 ? 13.516 -20.891 -9.561 1.00 94.00 246 GLN A C 1
ATOM 1924 O O . GLN A 1 246 ? 13.823 -21.813 -10.316 1.00 94.00 246 GLN A O 1
ATOM 1929 N N . ILE A 1 247 ? 12.316 -20.808 -8.971 1.00 94.12 247 ILE A N 1
ATOM 1930 C CA . ILE A 1 247 ? 11.265 -21.818 -9.149 1.00 94.12 247 ILE A CA 1
ATOM 1931 C C . ILE A 1 247 ? 10.842 -21.882 -10.624 1.00 94.12 247 ILE A C 1
ATOM 1933 O O . ILE A 1 247 ? 10.776 -22.964 -11.199 1.00 94.12 247 ILE A O 1
ATOM 1937 N N . SER A 1 248 ? 10.622 -20.735 -11.276 1.00 92.81 248 SER A N 1
ATOM 1938 C CA . SER A 1 248 ? 10.204 -20.672 -12.689 1.00 92.81 248 SER A CA 1
ATOM 1939 C C . SER A 1 248 ? 11.246 -21.220 -13.680 1.00 92.81 248 SER A C 1
ATOM 1941 O O . SER A 1 248 ? 10.915 -21.607 -14.806 1.00 92.81 248 SER A O 1
ATOM 1943 N N . ARG A 1 249 ? 12.526 -21.232 -13.289 1.00 91.62 249 ARG A N 1
ATOM 1944 C CA . ARG A 1 249 ? 13.650 -21.741 -14.090 1.00 91.62 249 ARG A CA 1
ATOM 1945 C C . ARG A 1 249 ? 13.919 -23.228 -13.862 1.00 91.62 249 ARG A C 1
ATOM 1947 O O . ARG A 1 249 ? 14.701 -23.813 -14.613 1.00 91.62 249 ARG A O 1
ATOM 1954 N N . ASP A 1 250 ? 13.275 -23.844 -12.876 1.00 92.50 250 ASP A N 1
ATOM 1955 C CA . ASP A 1 250 ? 13.431 -25.263 -12.588 1.00 92.50 250 ASP A CA 1
ATOM 1956 C C . ASP A 1 250 ? 12.931 -26.144 -13.746 1.00 92.50 250 ASP A C 1
ATOM 1958 O O . ASP A 1 250 ? 11.912 -25.873 -14.391 1.00 92.50 250 ASP A O 1
ATOM 1962 N N . LYS A 1 251 ? 13.688 -27.207 -14.037 1.00 89.75 251 LYS A N 1
ATOM 1963 C CA . LYS A 1 251 ? 13.437 -28.074 -15.195 1.00 89.75 251 LYS A CA 1
ATOM 1964 C C . LYS A 1 251 ? 12.128 -28.842 -15.062 1.00 89.75 251 LYS A C 1
ATOM 1966 O O . LYS A 1 251 ? 11.417 -28.968 -16.058 1.00 89.75 251 LYS A O 1
ATOM 1971 N N . ASP A 1 252 ? 11.803 -29.321 -13.866 1.00 88.31 252 ASP A N 1
ATOM 1972 C CA . ASP A 1 252 ? 10.593 -30.105 -13.628 1.00 88.31 252 ASP A CA 1
ATOM 1973 C C . ASP A 1 252 ? 9.360 -29.203 -13.639 1.00 88.31 252 ASP A C 1
ATOM 1975 O O . ASP A 1 252 ? 8.330 -29.572 -14.207 1.00 88.31 252 ASP A O 1
ATOM 1979 N N . VAL A 1 253 ? 9.480 -27.993 -13.082 1.00 89.38 253 VAL A N 1
ATOM 1980 C CA . VAL A 1 253 ? 8.434 -26.958 -13.137 1.00 89.38 253 VAL A CA 1
ATOM 1981 C C . VAL A 1 253 ? 8.095 -26.619 -14.588 1.00 89.38 253 VAL A C 1
ATOM 1983 O O . VAL A 1 253 ? 6.922 -26.668 -14.967 1.00 89.38 253 VAL A O 1
ATOM 1986 N N . ARG A 1 254 ? 9.107 -26.357 -15.426 1.00 88.00 254 ARG A N 1
ATOM 1987 C CA . ARG A 1 254 ? 8.916 -26.051 -16.854 1.00 88.00 254 ARG A CA 1
ATOM 1988 C C . ARG A 1 254 ? 8.365 -27.230 -17.646 1.00 88.00 254 ARG A C 1
ATOM 1990 O O . ARG A 1 254 ? 7.421 -27.055 -18.408 1.00 88.00 254 ARG A O 1
ATOM 1997 N N . ALA A 1 255 ? 8.923 -28.426 -17.459 1.00 87.06 255 ALA A N 1
ATOM 1998 C CA . ALA A 1 255 ? 8.488 -29.620 -18.184 1.00 87.06 255 ALA A CA 1
ATOM 1999 C C . ALA A 1 255 ? 7.023 -29.982 -17.894 1.00 87.06 255 ALA A C 1
ATOM 2001 O O . ALA A 1 255 ? 6.336 -30.519 -18.759 1.00 87.06 255 ALA A O 1
ATOM 2002 N N . GLN A 1 256 ? 6.544 -29.677 -16.687 1.00 86.75 256 GLN A N 1
ATOM 2003 C CA . GLN A 1 256 ? 5.169 -29.941 -16.263 1.00 86.75 256 GLN A CA 1
ATOM 2004 C C . GLN A 1 256 ? 4.219 -28.760 -16.506 1.00 86.75 256 GLN A C 1
ATOM 2006 O O . GLN A 1 256 ? 3.040 -28.870 -16.177 1.00 86.75 256 GLN A O 1
ATOM 2011 N N . GLY A 1 257 ? 4.703 -27.637 -17.054 1.00 86.25 257 GLY A N 1
ATOM 2012 C CA . GLY A 1 257 ? 3.893 -26.433 -17.259 1.00 86.25 257 GLY A CA 1
ATOM 2013 C C . GLY A 1 257 ? 3.282 -25.905 -15.957 1.00 86.25 257 GLY A C 1
ATOM 2014 O O . GLY A 1 257 ? 2.121 -25.488 -15.939 1.00 86.25 257 GLY A O 1
ATOM 2015 N N . ARG A 1 258 ? 4.027 -25.994 -14.847 1.00 90.56 258 ARG A N 1
ATOM 2016 C CA . ARG A 1 258 ? 3.553 -25.540 -13.536 1.00 90.56 258 ARG A CA 1
ATOM 2017 C C . ARG A 1 258 ? 3.420 -24.022 -13.508 1.00 90.56 258 ARG A C 1
ATOM 2019 O O . ARG A 1 258 ? 4.275 -23.311 -14.033 1.00 90.56 258 ARG A O 1
ATOM 2026 N N . ARG A 1 259 ? 2.359 -23.536 -12.866 1.00 90.81 259 ARG A N 1
ATOM 2027 C CA . ARG A 1 259 ? 1.999 -22.110 -12.824 1.00 90.81 259 ARG A CA 1
ATOM 2028 C C . ARG A 1 259 ? 2.352 -21.503 -11.475 1.00 90.81 259 ARG A C 1
ATOM 2030 O O . ARG A 1 259 ? 2.024 -22.080 -10.438 1.00 90.81 259 ARG A O 1
ATOM 2037 N N . LEU A 1 260 ? 2.985 -20.336 -11.488 1.00 94.88 260 LEU A N 1
ATOM 2038 C CA . LEU A 1 260 ? 3.320 -19.578 -10.289 1.00 94.88 260 LEU A CA 1
ATOM 2039 C C . LEU A 1 260 ? 2.417 -18.344 -10.215 1.00 94.88 260 LEU A C 1
ATOM 2041 O O . LEU A 1 260 ? 2.250 -17.647 -11.213 1.00 94.88 260 LEU A O 1
ATOM 2045 N N . LEU A 1 261 ? 1.863 -18.070 -9.038 1.00 95.00 261 LEU A N 1
ATOM 2046 C CA . LEU A 1 261 ? 1.165 -16.823 -8.736 1.00 95.00 261 LEU A CA 1
ATOM 2047 C C . LEU A 1 261 ? 2.025 -15.985 -7.797 1.00 95.00 261 LEU A C 1
ATOM 2049 O O . LEU A 1 261 ? 2.444 -16.492 -6.761 1.00 95.00 261 LEU A O 1
ATOM 2053 N N . VAL A 1 262 ? 2.221 -14.709 -8.111 1.00 95.12 262 VAL A N 1
ATOM 2054 C CA . VAL A 1 262 ? 2.602 -13.692 -7.130 1.00 95.12 262 VAL A CA 1
ATOM 2055 C C . VAL A 1 262 ? 1.379 -12.817 -6.880 1.00 95.12 262 VAL A C 1
ATOM 2057 O O . VAL A 1 262 ? 0.984 -12.031 -7.739 1.00 95.12 262 VAL A O 1
ATOM 2060 N N . ALA A 1 263 ? 0.744 -13.000 -5.728 1.00 92.75 263 ALA A N 1
ATOM 2061 C CA . ALA A 1 263 ? -0.450 -12.255 -5.361 1.00 92.75 263 ALA A CA 1
ATOM 2062 C C . ALA A 1 263 ? -0.073 -10.955 -4.644 1.00 92.75 263 ALA A C 1
ATOM 2064 O O . ALA A 1 263 ? 0.747 -10.966 -3.722 1.00 92.75 263 ALA A O 1
ATOM 2065 N N . THR A 1 264 ? -0.696 -9.849 -5.045 1.00 88.88 264 THR A N 1
ATOM 2066 C CA . THR A 1 264 ? -0.539 -8.534 -4.404 1.00 88.88 264 THR A CA 1
ATOM 2067 C C . THR A 1 264 ? -1.880 -7.993 -3.906 1.00 88.88 264 THR A C 1
ATOM 2069 O O . THR A 1 264 ? -2.935 -8.530 -4.240 1.00 88.88 264 THR A O 1
ATOM 2072 N N . HIS A 1 265 ? -1.853 -6.948 -3.076 1.00 82.19 265 HIS A N 1
ATOM 2073 C CA . HIS A 1 265 ? -3.075 -6.323 -2.550 1.00 82.19 265 HIS A CA 1
ATOM 2074 C C . HIS A 1 265 ? -3.614 -5.211 -3.468 1.00 82.19 265 HIS A C 1
ATOM 2076 O O . HIS A 1 265 ? -4.817 -4.984 -3.527 1.00 82.19 265 HIS A O 1
ATOM 2082 N N . SER A 1 266 ? -2.728 -4.555 -4.228 1.00 76.69 266 SER A N 1
ATOM 2083 C CA . SER A 1 266 ? -3.081 -3.508 -5.195 1.00 76.69 266 SER A CA 1
ATOM 2084 C C . SER A 1 266 ? -2.402 -3.694 -6.548 1.00 76.69 266 SER A C 1
ATOM 2086 O O . SER A 1 266 ? -1.412 -4.436 -6.671 1.00 76.69 266 SER A O 1
ATOM 2088 N N . TRP A 1 267 ? -2.906 -2.983 -7.557 1.00 74.06 267 TRP A N 1
ATOM 2089 C CA . TRP A 1 267 ? -2.288 -2.916 -8.886 1.00 74.06 267 TRP A CA 1
ATOM 2090 C C . TRP A 1 267 ? -0.905 -2.264 -8.849 1.00 74.06 267 TRP A C 1
ATOM 2092 O O . TRP A 1 267 ? 0.030 -2.809 -9.435 1.00 74.06 267 TRP A O 1
ATOM 2102 N N . ALA A 1 268 ? -0.729 -1.192 -8.071 1.00 68.62 268 ALA A N 1
ATOM 2103 C CA . ALA A 1 268 ? 0.571 -0.540 -7.905 1.00 68.62 268 ALA A CA 1
ATOM 2104 C C . ALA A 1 268 ? 1.655 -1.504 -7.373 1.00 68.62 268 ALA A C 1
ATOM 2106 O O . ALA A 1 268 ? 2.817 -1.458 -7.790 1.00 68.62 268 ALA A O 1
ATOM 2107 N N . MET A 1 269 ? 1.289 -2.420 -6.466 1.00 76.31 269 MET A N 1
ATOM 2108 C CA . MET A 1 269 ? 2.199 -3.471 -5.997 1.00 76.31 269 MET A CA 1
ATOM 2109 C C . MET A 1 269 ? 2.489 -4.511 -7.085 1.00 76.31 269 MET A C 1
ATOM 2111 O O . MET A 1 269 ? 3.639 -4.931 -7.215 1.00 76.31 269 MET A O 1
ATOM 2115 N N . SER A 1 270 ? 1.482 -4.910 -7.870 1.00 79.50 270 SER A N 1
ATOM 2116 C CA . SER A 1 270 ? 1.662 -5.840 -8.994 1.00 79.50 270 SER A CA 1
ATOM 2117 C C . SER A 1 270 ? 2.652 -5.292 -10.020 1.00 79.50 270 SER A C 1
ATOM 2119 O O . SER A 1 270 ? 3.636 -5.961 -10.326 1.00 79.50 270 SER A O 1
ATOM 2121 N N . GLU A 1 271 ? 2.476 -4.045 -10.469 1.00 72.75 271 GLU A N 1
ATOM 2122 C CA . GLU A 1 271 ? 3.377 -3.408 -11.440 1.00 72.75 271 GLU A CA 1
ATOM 2123 C C . GLU A 1 271 ? 4.820 -3.311 -10.909 1.00 72.75 271 GLU A C 1
ATOM 2125 O O . GLU A 1 271 ? 5.791 -3.552 -11.637 1.00 72.75 271 GLU A O 1
ATOM 2130 N N . ARG A 1 272 ? 4.981 -3.013 -9.611 1.00 73.94 272 ARG A N 1
ATOM 2131 C CA . ARG A 1 272 ? 6.294 -2.993 -8.951 1.00 73.94 272 ARG A CA 1
ATOM 2132 C C . ARG A 1 272 ? 6.953 -4.370 -8.978 1.00 73.94 272 ARG A C 1
ATOM 2134 O O . ARG A 1 272 ? 8.122 -4.468 -9.347 1.00 73.94 272 ARG A O 1
ATOM 2141 N N . ILE A 1 273 ? 6.239 -5.419 -8.580 1.00 83.44 273 ILE A N 1
ATOM 2142 C CA . ILE A 1 273 ? 6.766 -6.788 -8.571 1.00 83.44 273 ILE A CA 1
ATOM 2143 C C . ILE A 1 273 ? 7.094 -7.255 -9.991 1.00 83.44 273 ILE A C 1
ATOM 2145 O O . ILE A 1 273 ? 8.179 -7.794 -10.210 1.00 83.44 273 ILE A O 1
ATOM 2149 N N . ASP A 1 274 ? 6.229 -6.979 -10.965 1.00 80.12 274 ASP A N 1
ATOM 2150 C CA . ASP A 1 274 ? 6.483 -7.284 -12.375 1.00 80.12 274 ASP A CA 1
ATOM 2151 C C . ASP A 1 274 ? 7.769 -6.628 -12.864 1.00 80.12 274 ASP A C 1
ATOM 2153 O O . ASP A 1 274 ? 8.624 -7.276 -13.468 1.00 80.12 274 ASP A O 1
ATOM 2157 N N . GLY A 1 275 ? 7.969 -5.348 -12.554 1.00 71.00 275 GLY A N 1
ATOM 2158 C CA . GLY A 1 275 ? 9.207 -4.668 -12.903 1.00 71.00 275 GLY A CA 1
ATOM 2159 C C . GLY A 1 275 ? 10.445 -5.315 -12.262 1.00 71.00 275 GLY A C 1
ATOM 2160 O O . GLY A 1 275 ? 11.505 -5.355 -12.895 1.00 71.00 275 GLY A O 1
ATOM 2161 N N . VAL A 1 276 ? 10.335 -5.815 -11.020 1.00 80.06 276 VAL A N 1
ATOM 2162 C CA . VAL A 1 276 ? 11.439 -6.491 -10.309 1.00 80.06 276 VAL A CA 1
ATOM 2163 C C . VAL A 1 276 ? 11.774 -7.787 -11.032 1.00 80.06 276 VAL A C 1
ATOM 2165 O O . VAL A 1 276 ? 12.931 -8.021 -11.377 1.00 80.06 276 VAL A O 1
ATOM 2168 N N . LEU A 1 277 ? 10.758 -8.601 -11.310 1.00 83.69 277 LEU A N 1
ATOM 2169 C CA . LEU A 1 277 ? 10.902 -9.876 -12.005 1.00 83.69 277 LEU A CA 1
ATOM 2170 C C . LEU A 1 277 ? 11.474 -9.693 -13.412 1.00 83.69 277 LEU A C 1
ATOM 2172 O O . LEU A 1 277 ? 12.402 -10.410 -13.781 1.00 83.69 277 LEU A O 1
ATOM 2176 N N . ASN A 1 278 ? 10.989 -8.697 -14.159 1.00 78.00 278 ASN A N 1
ATOM 2177 C CA . ASN A 1 278 ? 11.512 -8.343 -15.477 1.00 78.00 278 ASN A CA 1
ATOM 2178 C C . ASN A 1 278 ? 13.002 -8.014 -15.398 1.00 78.00 278 ASN A C 1
ATOM 2180 O O . ASN A 1 278 ? 13.790 -8.553 -16.169 1.00 78.00 278 ASN A O 1
ATOM 2184 N N . THR A 1 279 ? 13.405 -7.165 -14.451 1.00 75.12 279 THR A N 1
ATOM 2185 C CA . THR A 1 279 ? 14.810 -6.760 -14.303 1.00 75.12 279 THR A CA 1
ATOM 2186 C C . THR A 1 279 ? 15.700 -7.947 -13.927 1.00 75.12 279 THR A C 1
ATOM 2188 O O . THR A 1 279 ? 16.713 -8.183 -14.584 1.00 75.12 279 THR A O 1
ATOM 2191 N N . LEU A 1 280 ? 15.278 -8.770 -12.958 1.00 81.31 280 LEU A N 1
ATOM 2192 C CA . LEU A 1 280 ? 15.995 -9.996 -12.582 1.00 81.31 280 LEU A CA 1
ATOM 2193 C C . LEU A 1 280 ? 16.118 -10.981 -13.752 1.00 81.31 280 LEU A C 1
ATOM 2195 O O . LEU A 1 280 ? 17.098 -11.720 -13.841 1.00 81.31 280 LEU A O 1
ATOM 2199 N N . ASN A 1 281 ? 15.148 -10.982 -14.663 1.00 84.75 281 ASN A N 1
ATOM 2200 C CA . ASN A 1 281 ? 15.113 -11.848 -15.833 1.00 84.75 281 ASN A CA 1
ATOM 2201 C C . ASN A 1 281 ? 15.634 -11.162 -17.115 1.00 84.75 281 ASN A C 1
ATOM 2203 O O . ASN A 1 281 ? 15.232 -11.515 -18.222 1.00 84.75 281 ASN A O 1
ATOM 2207 N N . GLY A 1 282 ? 16.539 -10.185 -16.982 1.00 72.12 282 GLY A N 1
ATOM 2208 C CA . GLY A 1 282 ? 17.234 -9.566 -18.119 1.00 72.12 282 GLY A CA 1
ATOM 2209 C C . GLY A 1 282 ? 16.367 -8.622 -18.957 1.00 72.12 282 GLY A C 1
ATOM 2210 O O . GLY A 1 282 ? 16.612 -8.450 -20.147 1.00 72.12 282 GLY A O 1
ATOM 2211 N N . GLY A 1 283 ? 15.336 -8.032 -18.354 1.00 63.09 283 GLY A N 1
ATOM 2212 C CA . GLY A 1 283 ? 14.377 -7.134 -19.001 1.00 63.09 283 GLY A CA 1
ATOM 2213 C C . GLY A 1 283 ? 13.189 -7.836 -19.666 1.00 63.09 283 GLY A C 1
ATOM 2214 O O . GLY A 1 283 ? 12.411 -7.171 -20.346 1.00 63.09 283 GLY A O 1
ATOM 2215 N N . ILE A 1 284 ? 13.037 -9.152 -19.488 1.00 67.19 284 ILE A N 1
ATOM 2216 C CA . ILE A 1 284 ? 12.000 -9.968 -20.138 1.00 67.19 284 ILE A CA 1
ATOM 2217 C C . ILE A 1 284 ? 11.042 -10.533 -19.088 1.00 67.19 284 ILE A C 1
ATOM 2219 O O . ILE A 1 284 ? 11.484 -11.040 -18.056 1.00 67.19 284 ILE A O 1
ATOM 2223 N N . SER A 1 285 ? 9.740 -10.513 -19.379 1.00 70.88 285 SER A N 1
ATOM 2224 C CA . SER A 1 285 ? 8.738 -11.115 -18.496 1.00 70.88 285 SER A CA 1
ATOM 2225 C C . SER A 1 285 ? 8.913 -12.634 -18.375 1.00 70.88 285 SER A C 1
ATOM 2227 O O . SER A 1 285 ? 9.146 -13.305 -19.381 1.00 70.88 285 SER A O 1
ATOM 2229 N N . PRO A 1 286 ? 8.879 -13.199 -17.155 1.00 77.38 286 PRO A N 1
ATOM 2230 C CA . PRO A 1 286 ? 9.018 -14.636 -16.955 1.00 77.38 286 PRO A CA 1
ATOM 2231 C C . PRO A 1 286 ? 7.727 -15.400 -17.310 1.00 77.38 286 PRO A C 1
ATOM 2233 O O . PRO A 1 286 ? 6.729 -15.302 -16.606 1.00 77.38 286 PRO A O 1
ATOM 2236 N N . ASP A 1 287 ? 7.792 -16.261 -18.332 1.00 70.56 287 ASP A N 1
ATOM 2237 C CA . ASP A 1 287 ? 6.644 -16.977 -18.934 1.00 70.56 287 ASP A CA 1
ATOM 2238 C C . ASP A 1 287 ? 5.715 -17.747 -17.965 1.00 70.56 287 ASP A C 1
ATOM 2240 O O . ASP A 1 287 ? 4.544 -17.964 -18.269 1.00 70.56 287 ASP A O 1
ATOM 2244 N N . ALA A 1 288 ? 6.221 -18.220 -16.819 1.00 82.50 288 ALA A N 1
ATOM 2245 C CA . ALA A 1 288 ? 5.475 -19.084 -15.892 1.00 82.50 288 ALA A CA 1
ATOM 2246 C C . ALA A 1 288 ? 4.889 -18.350 -14.672 1.00 82.50 288 ALA A C 1
ATOM 2248 O O . ALA A 1 288 ? 4.227 -18.983 -13.842 1.00 82.50 288 ALA A O 1
ATOM 2249 N N . ILE A 1 289 ? 5.165 -17.050 -14.531 1.00 89.62 289 ILE A N 1
ATOM 2250 C CA . ILE A 1 289 ? 4.779 -16.262 -13.360 1.00 89.62 289 ILE A CA 1
ATOM 2251 C C . ILE A 1 289 ? 3.635 -15.329 -13.737 1.00 89.62 289 ILE A C 1
ATOM 2253 O O . ILE A 1 289 ? 3.761 -14.494 -14.622 1.00 89.62 289 ILE A O 1
ATOM 2257 N N . THR A 1 290 ? 2.515 -15.464 -13.038 1.00 89.00 290 THR A N 1
ATOM 2258 C CA . THR A 1 290 ? 1.416 -14.502 -13.078 1.00 89.00 290 THR A CA 1
ATOM 2259 C C . THR A 1 290 ? 1.525 -13.600 -11.858 1.00 89.00 290 THR A C 1
ATOM 2261 O O . THR A 1 290 ? 1.498 -14.105 -10.738 1.00 89.00 290 THR A O 1
ATOM 2264 N N . VAL A 1 291 ? 1.632 -12.289 -12.055 1.00 87.81 291 VAL A N 1
ATOM 2265 C CA . VAL A 1 291 ? 1.565 -11.294 -10.976 1.00 87.81 291 VAL A CA 1
ATOM 2266 C C . VAL A 1 291 ? 0.217 -10.600 -11.064 1.00 87.81 291 VAL A C 1
ATOM 2268 O O . VAL A 1 291 ? -0.144 -10.126 -12.138 1.00 87.81 291 VAL A O 1
ATOM 2271 N N . PHE A 1 292 ? -0.563 -10.605 -9.983 1.00 86.25 292 PHE A N 1
ATOM 2272 C CA . PHE A 1 292 ? -1.917 -10.051 -10.025 1.00 86.25 292 PHE A CA 1
ATOM 2273 C C . PHE A 1 292 ? -2.423 -9.634 -8.639 1.00 86.25 292 PHE A C 1
ATOM 2275 O O . PHE A 1 292 ? -2.118 -10.320 -7.653 1.00 86.25 292 PHE A O 1
ATOM 2282 N N . PRO A 1 293 ? -3.265 -8.587 -8.541 1.00 86.94 293 PRO A N 1
ATOM 2283 C CA . PRO A 1 293 ? -3.971 -8.297 -7.304 1.00 86.94 293 PRO A CA 1
ATOM 2284 C C . PRO A 1 293 ? -4.969 -9.410 -6.977 1.00 86.94 293 PRO A C 1
ATOM 2286 O O . PRO A 1 293 ? -5.657 -9.918 -7.870 1.00 86.94 293 PRO A O 1
ATOM 2289 N N . LEU A 1 294 ? -5.076 -9.782 -5.700 1.00 89.75 294 LEU A N 1
ATOM 2290 C CA . LEU A 1 294 ? -5.961 -10.864 -5.267 1.00 89.75 294 LEU A CA 1
ATOM 2291 C C . LEU A 1 294 ? -7.419 -10.589 -5.640 1.00 89.75 294 LEU A C 1
ATOM 2293 O O . LEU A 1 294 ? -8.061 -11.482 -6.189 1.00 89.75 294 LEU A O 1
ATOM 2297 N N . LEU A 1 295 ? -7.925 -9.374 -5.396 1.00 86.31 295 LEU A N 1
ATOM 2298 C CA . LEU A 1 295 ? -9.307 -9.022 -5.726 1.00 86.31 295 LEU A CA 1
ATOM 2299 C C . LEU A 1 295 ? -9.601 -9.276 -7.208 1.00 86.31 295 LEU A C 1
ATOM 2301 O O . LEU A 1 295 ? -10.486 -10.065 -7.528 1.00 86.31 295 LEU A O 1
ATOM 2305 N N . SER A 1 296 ? -8.791 -8.707 -8.102 1.00 83.31 296 SER A N 1
ATOM 2306 C CA . SER A 1 296 ? -8.917 -8.892 -9.550 1.00 83.31 296 SER A CA 1
ATOM 2307 C C . SER A 1 296 ? -8.867 -10.374 -9.953 1.00 83.31 296 SER A C 1
ATOM 2309 O O . SER A 1 296 ? -9.596 -10.813 -10.841 1.00 83.31 296 SER A O 1
ATOM 2311 N N . LEU A 1 297 ? -8.035 -11.185 -9.289 1.00 86.44 297 LEU A N 1
ATOM 2312 C CA . LEU A 1 297 ? -7.945 -12.622 -9.555 1.00 86.44 297 LEU A CA 1
ATOM 2313 C C . LEU A 1 297 ? -9.220 -13.367 -9.130 1.00 86.44 297 LEU A C 1
ATOM 2315 O O . LEU A 1 297 ? -9.720 -14.228 -9.859 1.00 86.44 297 LEU A O 1
ATOM 2319 N N . LEU A 1 298 ? -9.770 -13.029 -7.963 1.00 87.06 298 LEU A N 1
ATOM 2320 C CA . LEU A 1 298 ? -11.049 -13.564 -7.499 1.00 87.06 298 LEU A CA 1
ATOM 2321 C C . LEU A 1 298 ? -12.189 -13.132 -8.419 1.00 87.06 298 LEU A C 1
ATOM 2323 O O . LEU A 1 298 ? -13.070 -13.932 -8.716 1.00 87.06 298 LEU A O 1
ATOM 2327 N N . GLU A 1 299 ? -12.152 -11.915 -8.947 1.00 79.88 299 GLU A N 1
ATOM 2328 C CA . GLU A 1 299 ? -13.115 -11.439 -9.937 1.00 79.88 299 GLU A CA 1
ATOM 2329 C C . GLU A 1 299 ? -13.060 -12.229 -11.245 1.00 79.88 299 GLU A C 1
ATOM 2331 O O . GLU A 1 299 ? -14.111 -12.596 -11.774 1.00 79.88 299 GLU A O 1
ATOM 2336 N N . LEU A 1 300 ? -11.872 -12.586 -11.732 1.00 78.12 300 LEU A N 1
ATOM 2337 C CA . LEU A 1 300 ? -11.735 -13.431 -12.922 1.00 78.12 300 LEU A CA 1
ATOM 2338 C C . LEU A 1 300 ? -12.364 -14.818 -12.719 1.00 78.12 300 LEU A C 1
ATOM 2340 O O . LEU A 1 300 ? -13.084 -15.314 -13.590 1.00 78.12 300 LEU A O 1
ATOM 2344 N N . HIS A 1 301 ? -12.130 -15.444 -11.563 1.00 78.31 301 HIS A N 1
ATOM 2345 C CA . HIS A 1 301 ? -12.571 -16.821 -11.314 1.00 78.31 301 HIS A CA 1
ATOM 2346 C C . HIS A 1 301 ? -13.996 -16.932 -10.752 1.00 78.31 301 HIS A C 1
ATOM 2348 O O . HIS A 1 301 ? -14.695 -17.910 -11.033 1.00 78.31 301 HIS A O 1
ATOM 2354 N N . ALA A 1 302 ? -14.441 -15.938 -9.984 1.00 74.44 302 ALA A N 1
ATOM 2355 C CA . ALA A 1 302 ? -15.690 -15.946 -9.227 1.00 74.44 302 ALA A CA 1
ATOM 2356 C C . ALA A 1 302 ? -16.642 -14.786 -9.583 1.00 74.44 302 ALA A C 1
ATOM 2358 O O . ALA A 1 302 ? -17.815 -14.842 -9.235 1.00 74.44 302 ALA A O 1
ATOM 2359 N N . GLY A 1 303 ? -16.225 -13.773 -10.347 1.00 60.28 303 GLY A N 1
ATOM 2360 C CA . GLY A 1 303 ? -17.019 -12.563 -10.634 1.00 60.28 303 GLY A CA 1
ATOM 2361 C C . GLY A 1 303 ? -18.285 -12.753 -11.484 1.00 60.28 303 GLY A C 1
ATOM 2362 O O . GLY A 1 303 ? -18.994 -11.784 -11.743 1.00 60.28 303 GLY A O 1
ATOM 2363 N N . HIS A 1 304 ? -18.601 -13.984 -11.898 1.00 60.59 304 HIS A N 1
ATOM 2364 C CA . HIS A 1 304 ? -19.839 -14.335 -12.607 1.00 60.59 304 HIS A CA 1
ATOM 2365 C C . HIS A 1 304 ? -20.992 -14.745 -11.663 1.00 60.59 304 HIS A C 1
ATOM 2367 O O . HIS A 1 304 ? -22.019 -15.250 -12.126 1.00 60.59 304 HIS A O 1
ATOM 2373 N N . ILE A 1 305 ? -20.835 -14.583 -10.345 1.00 51.03 305 ILE A N 1
ATOM 2374 C CA . ILE A 1 305 ? -21.873 -14.905 -9.355 1.00 51.03 305 ILE A CA 1
ATOM 2375 C C . ILE A 1 305 ? -22.972 -13.844 -9.381 1.00 51.03 305 ILE A C 1
ATOM 2377 O O . ILE A 1 305 ? -22.711 -12.670 -9.150 1.00 51.03 305 ILE A O 1
ATOM 2381 N N . GLY A 1 306 ? -24.211 -14.289 -9.600 1.00 44.12 306 GLY A N 1
ATOM 2382 C CA . GLY A 1 306 ? -25.398 -13.437 -9.567 1.00 44.12 306 GLY A CA 1
ATOM 2383 C C . GLY A 1 306 ? -25.574 -12.655 -10.867 1.00 44.12 306 GLY A C 1
ATOM 2384 O O . GLY A 1 306 ? -24.841 -11.727 -11.170 1.00 44.12 306 GLY A O 1
ATOM 2385 N N . GLN A 1 307 ? -26.597 -12.994 -11.651 1.00 44.12 307 GLN A N 1
ATOM 2386 C CA . GLN A 1 307 ? -26.935 -12.324 -12.918 1.00 44.12 307 GLN A CA 1
ATOM 2387 C C . GLN A 1 307 ? -27.375 -10.845 -12.761 1.00 44.12 307 GLN A C 1
ATOM 2389 O O . GLN A 1 307 ? -27.833 -10.232 -13.723 1.00 44.12 307 GLN A O 1
ATOM 2394 N N . GLN A 1 308 ? -27.238 -10.262 -11.568 1.00 51.12 308 GLN A N 1
ATOM 2395 C CA . GLN A 1 308 ? -27.506 -8.863 -11.243 1.00 51.12 308 GLN A CA 1
ATOM 2396 C C . GLN A 1 308 ? -26.167 -8.195 -10.910 1.00 51.12 308 GLN A C 1
ATOM 2398 O O . GLN A 1 308 ? -25.455 -8.650 -10.022 1.00 51.12 308 GLN A O 1
ATOM 2403 N N . ARG A 1 309 ? -25.806 -7.145 -11.656 1.00 56.62 309 ARG A N 1
ATOM 2404 C CA . ARG A 1 309 ? -24.536 -6.416 -11.512 1.00 56.62 309 ARG A CA 1
ATOM 2405 C C . ARG A 1 309 ? -24.501 -5.642 -10.185 1.00 56.62 309 ARG A C 1
ATOM 2407 O O . ARG A 1 309 ? -24.817 -4.456 -10.176 1.00 56.62 309 ARG A O 1
ATOM 2414 N N . THR A 1 310 ? -24.123 -6.285 -9.085 1.00 65.06 310 THR A N 1
ATOM 2415 C CA . THR A 1 310 ? -23.684 -5.577 -7.875 1.00 65.06 310 THR A CA 1
ATOM 2416 C C . THR A 1 310 ? -22.278 -5.030 -8.111 1.00 65.06 310 THR A C 1
ATOM 2418 O O . THR A 1 310 ? -21.395 -5.744 -8.592 1.00 65.06 310 THR A O 1
ATOM 2421 N N . ASN A 1 311 ? -22.075 -3.738 -7.843 1.00 75.06 311 ASN A N 1
ATOM 2422 C CA . ASN A 1 311 ? -20.752 -3.124 -7.975 1.00 75.06 311 ASN A CA 1
ATOM 2423 C C . ASN A 1 311 ? -19.945 -3.398 -6.700 1.00 75.06 311 ASN A C 1
ATOM 2425 O O . ASN A 1 311 ? -20.424 -3.125 -5.604 1.00 75.06 311 ASN A O 1
ATOM 2429 N N . VAL A 1 312 ? -18.725 -3.913 -6.829 1.00 80.56 312 VAL A N 1
ATOM 2430 C CA . VAL A 1 312 ? -17.778 -3.924 -5.706 1.00 80.56 312 VAL A CA 1
ATOM 2431 C C . VAL A 1 312 ? -17.278 -2.492 -5.518 1.00 80.56 312 VAL A C 1
ATOM 2433 O O . VAL A 1 312 ? -16.992 -1.812 -6.507 1.00 80.56 312 VAL A O 1
ATOM 2436 N N . ILE A 1 313 ? -17.242 -1.994 -4.280 1.00 81.38 313 ILE A N 1
ATOM 2437 C CA . ILE A 1 313 ? -16.650 -0.681 -4.008 1.00 81.38 313 ILE A CA 1
ATOM 2438 C C . ILE A 1 313 ? -15.126 -0.773 -4.084 1.00 81.38 313 ILE A C 1
ATOM 2440 O O . ILE A 1 313 ? -14.509 -1.556 -3.374 1.00 81.38 313 ILE A O 1
ATOM 2444 N N . GLY A 1 314 ? -14.531 0.067 -4.927 1.00 71.88 314 GLY A N 1
ATOM 2445 C CA . GLY A 1 314 ? -13.082 0.090 -5.126 1.00 71.88 314 GLY A CA 1
ATOM 2446 C C . GLY A 1 314 ? -12.615 -0.856 -6.229 1.00 71.88 314 GLY A C 1
ATOM 2447 O O . GLY A 1 314 ? -13.317 -1.782 -6.633 1.00 71.88 314 GLY A O 1
ATOM 2448 N N . ASP A 1 315 ? -11.427 -0.567 -6.734 1.00 65.88 315 ASP A N 1
ATOM 2449 C CA . ASP A 1 315 ? -10.802 -1.226 -7.876 1.00 65.88 315 ASP A CA 1
ATOM 2450 C C . ASP A 1 315 ? -9.904 -2.383 -7.441 1.00 65.88 315 ASP A C 1
ATOM 2452 O O . ASP A 1 315 ? -9.655 -3.315 -8.208 1.00 65.88 315 ASP A O 1
ATOM 2456 N N . ASP A 1 316 ? -9.423 -2.298 -6.204 1.00 68.88 316 ASP A N 1
ATOM 2457 C CA . ASP A 1 316 ? -8.659 -3.297 -5.480 1.00 68.88 316 ASP A CA 1
ATOM 2458 C C . ASP A 1 316 ? -8.986 -3.247 -3.974 1.00 68.88 316 ASP A C 1
ATOM 2460 O O . ASP A 1 316 ? -9.831 -2.466 -3.515 1.00 68.88 316 ASP A O 1
ATOM 2464 N N . SER A 1 317 ? -8.341 -4.114 -3.189 1.00 76.25 317 SER A N 1
ATOM 2465 C CA . SER A 1 317 ? -8.572 -4.196 -1.743 1.00 76.25 317 SER A CA 1
ATOM 2466 C C . SER A 1 317 ? -8.173 -2.909 -1.006 1.00 76.25 317 SER A C 1
ATOM 2468 O O . SER A 1 317 ? -8.807 -2.537 -0.017 1.00 76.25 317 SER A O 1
ATOM 2470 N N . SER A 1 318 ? -7.171 -2.172 -1.497 1.00 72.56 318 SER A N 1
ATOM 2471 C CA . SER A 1 318 ? -6.723 -0.918 -0.880 1.00 72.56 318 SER A CA 1
ATOM 2472 C C . SER A 1 318 ? -7.757 0.197 -1.041 1.00 72.56 318 SER A C 1
ATOM 2474 O O . SER A 1 318 ? -8.076 0.890 -0.073 1.00 72.56 318 SER A O 1
ATOM 2476 N N . GLU A 1 319 ? -8.307 0.376 -2.240 1.00 72.62 319 GLU A N 1
ATOM 2477 C CA . GLU A 1 319 ? -9.319 1.406 -2.488 1.00 72.62 319 GLU A CA 1
ATOM 2478 C C . GLU A 1 319 ? -10.680 1.047 -1.870 1.00 72.62 319 GLU A C 1
ATOM 2480 O O . GLU A 1 319 ? -11.377 1.920 -1.345 1.00 72.62 319 GLU A O 1
ATOM 2485 N N . GLY A 1 320 ? -11.052 -0.239 -1.866 1.00 80.25 320 GLY A N 1
ATOM 2486 C CA . GLY A 1 320 ? -12.288 -0.702 -1.228 1.00 80.25 320 GLY A CA 1
ATOM 2487 C C . GLY A 1 320 ? -12.335 -0.393 0.271 1.00 80.25 320 GLY A C 1
ATOM 2488 O O . GLY A 1 320 ? -13.371 0.037 0.792 1.00 80.25 320 GLY A O 1
ATOM 2489 N N . ARG A 1 321 ? -11.188 -0.504 0.953 1.00 82.75 321 ARG A N 1
ATOM 2490 C CA . ARG A 1 321 ? -11.018 -0.056 2.342 1.00 82.75 321 ARG A CA 1
ATOM 2491 C C . ARG A 1 321 ? -11.296 1.440 2.505 1.00 82.75 321 ARG A C 1
ATOM 2493 O O . ARG A 1 321 ? -12.049 1.820 3.399 1.00 82.75 321 ARG A O 1
ATOM 2500 N N . LEU A 1 322 ? -10.725 2.288 1.648 1.00 79.38 322 LEU A N 1
ATOM 2501 C CA . LEU A 1 322 ? -10.908 3.745 1.721 1.00 79.38 322 LEU A CA 1
ATOM 2502 C C . LEU A 1 322 ? -12.370 4.151 1.537 1.00 79.38 322 LEU A C 1
ATOM 2504 O O . LEU A 1 322 ? -12.911 4.892 2.358 1.00 79.38 322 LEU A O 1
ATOM 2508 N N . LYS A 1 323 ? -13.033 3.598 0.516 1.00 84.44 323 LYS A N 1
ATOM 2509 C CA . LYS A 1 323 ? -14.459 3.848 0.265 1.00 84.44 323 LYS A CA 1
ATOM 2510 C C . LYS A 1 323 ? -15.331 3.379 1.430 1.00 84.44 323 LYS A C 1
ATOM 2512 O O . LYS A 1 323 ? -16.299 4.044 1.779 1.00 84.44 323 LYS A O 1
ATOM 2517 N N . SER A 1 324 ? -14.980 2.266 2.076 1.00 89.88 324 SER A N 1
ATOM 2518 C CA . SER A 1 324 ? -15.701 1.792 3.264 1.00 89.88 324 SER A CA 1
ATOM 2519 C C . SER A 1 324 ? -15.588 2.778 4.431 1.00 89.88 324 SER A C 1
ATOM 2521 O O . SER A 1 324 ? -16.597 3.104 5.051 1.00 89.88 324 SER A O 1
ATOM 2523 N N . ILE A 1 325 ? -14.385 3.297 4.698 1.00 88.31 325 ILE A N 1
ATOM 2524 C CA . ILE A 1 325 ? -14.139 4.309 5.740 1.00 88.31 325 ILE A CA 1
ATOM 2525 C C . ILE A 1 325 ? -14.948 5.585 5.464 1.00 88.31 325 ILE A C 1
ATOM 2527 O O . ILE A 1 325 ? -15.575 6.116 6.380 1.00 88.31 325 ILE A O 1
ATOM 2531 N N . GLU A 1 326 ? -14.993 6.048 4.212 1.00 87.50 326 GLU A N 1
ATOM 2532 C CA . GLU A 1 326 ? -15.785 7.217 3.806 1.00 87.50 326 GLU A CA 1
ATOM 2533 C C . GLU A 1 326 ? -17.282 7.022 4.106 1.00 87.50 326 GLU A C 1
ATOM 2535 O O . GLU A 1 326 ? -17.893 7.842 4.795 1.00 87.50 326 GLU A O 1
ATOM 2540 N N . ILE A 1 327 ? -17.858 5.893 3.680 1.00 90.94 327 ILE A N 1
ATOM 2541 C CA . ILE A 1 327 ? -19.277 5.564 3.900 1.00 90.94 327 ILE A CA 1
ATOM 2542 C C . ILE A 1 327 ? -19.595 5.436 5.400 1.00 90.94 327 ILE A C 1
ATOM 2544 O O . ILE A 1 327 ? -20.651 5.886 5.861 1.00 90.94 327 ILE A O 1
ATOM 2548 N N . ILE A 1 328 ? -18.692 4.845 6.190 1.00 93.31 328 ILE A N 1
ATOM 2549 C CA . ILE A 1 328 ? -18.840 4.780 7.651 1.00 93.31 328 ILE A CA 1
ATOM 2550 C C . ILE A 1 328 ? -18.840 6.201 8.232 1.00 93.31 328 ILE A C 1
ATOM 2552 O O . ILE A 1 328 ? -19.737 6.535 9.004 1.00 93.31 328 ILE A O 1
ATOM 2556 N N . GLY A 1 329 ? -17.918 7.075 7.824 1.00 90.75 329 GLY A N 1
ATOM 2557 C CA . GLY A 1 329 ? -17.876 8.472 8.274 1.00 90.75 329 GLY A CA 1
ATOM 2558 C C . GLY A 1 329 ? -19.169 9.246 7.971 1.00 90.75 329 GLY A C 1
ATOM 2559 O O . GLY A 1 329 ? -19.702 9.968 8.827 1.00 90.75 329 GLY A O 1
ATOM 2560 N N . GLU A 1 330 ? -19.737 9.047 6.778 1.00 89.62 330 GLU A N 1
ATOM 2561 C CA . GLU A 1 330 ? -21.049 9.587 6.397 1.00 89.62 330 GLU A CA 1
ATOM 2562 C C . GLU A 1 330 ? -22.176 9.037 7.278 1.00 89.62 330 GLU A C 1
ATOM 2564 O O . GLU A 1 330 ? -23.064 9.786 7.692 1.00 89.62 330 GLU A O 1
ATOM 2569 N N . THR A 1 331 ? -22.123 7.746 7.601 1.00 91.19 331 THR A N 1
ATOM 2570 C CA . THR A 1 331 ? -23.103 7.054 8.445 1.00 91.19 331 THR A CA 1
ATOM 2571 C C . THR A 1 331 ? -23.118 7.608 9.866 1.00 91.19 331 THR A C 1
ATOM 2573 O O . THR A 1 331 ? -24.185 7.938 10.385 1.00 91.19 331 THR A O 1
ATOM 2576 N N . ILE A 1 332 ? -21.949 7.800 10.485 1.00 90.69 332 ILE A N 1
ATOM 2577 C CA . ILE A 1 332 ? -21.858 8.354 11.846 1.00 90.69 332 ILE A CA 1
ATOM 2578 C C . ILE A 1 332 ? -22.461 9.767 11.893 1.00 90.69 332 ILE A C 1
ATOM 2580 O O . ILE A 1 332 ? -23.078 10.149 12.883 1.00 90.69 332 ILE A O 1
ATOM 2584 N N . SER A 1 333 ? -22.345 10.539 10.807 1.00 84.44 333 SER A N 1
ATOM 2585 C CA . SER A 1 333 ? -22.925 11.887 10.716 1.00 84.44 333 SER A CA 1
ATOM 2586 C C . SER A 1 333 ? -24.460 11.906 10.733 1.00 84.44 333 SER A C 1
ATOM 2588 O O . SER A 1 333 ? -25.045 12.959 10.983 1.00 84.44 333 SER A O 1
ATOM 2590 N N . LYS A 1 334 ? -25.112 10.779 10.426 1.00 84.69 334 LYS A N 1
ATOM 2591 C CA . LYS A 1 334 ? -26.576 10.635 10.374 1.00 84.69 334 LYS A CA 1
ATOM 2592 C C . LYS A 1 334 ? -27.163 10.063 11.676 1.00 84.69 334 LYS A C 1
ATOM 2594 O O . LYS A 1 334 ? -28.381 10.039 11.819 1.00 84.69 334 LYS A O 1
ATOM 2599 N N . LEU A 1 335 ? -26.329 9.580 12.601 1.00 82.00 335 LEU A N 1
ATOM 2600 C CA . LEU A 1 335 ? -26.778 8.898 13.818 1.00 82.00 335 LEU A CA 1
ATOM 2601 C C . LEU A 1 335 ? -27.080 9.876 14.960 1.00 82.00 335 LEU A C 1
ATOM 2603 O O . LEU A 1 335 ? -26.300 10.776 15.260 1.00 82.00 335 LEU A O 1
ATOM 2607 N N . GLU A 1 336 ? -28.197 9.645 15.650 1.00 76.56 336 GLU A N 1
ATOM 2608 C CA . GLU A 1 336 ? -28.585 10.393 16.848 1.00 76.56 336 GLU A CA 1
ATOM 2609 C C . GLU A 1 336 ? -28.170 9.635 18.122 1.00 76.56 336 GLU A C 1
ATOM 2611 O O . GLU A 1 336 ? -28.700 8.563 18.426 1.00 76.56 336 GLU A O 1
ATOM 2616 N N . LEU A 1 337 ? -27.249 10.211 18.907 1.00 73.12 337 LEU A N 1
ATOM 2617 C CA . LEU A 1 337 ? -26.748 9.638 20.172 1.00 73.12 337 LEU A CA 1
ATOM 2618 C C . LEU A 1 337 ? -27.843 9.370 21.214 1.00 73.12 337 LEU A C 1
ATOM 2620 O O . LEU A 1 337 ? -27.699 8.484 22.051 1.00 73.12 337 LEU A O 1
ATOM 2624 N N . THR A 1 338 ? -28.954 10.107 21.164 1.00 69.12 338 THR A N 1
ATOM 2625 C CA . THR A 1 338 ? -30.114 9.924 22.053 1.00 69.12 338 THR A CA 1
ATOM 2626 C C . THR A 1 338 ? -30.707 8.517 21.981 1.00 69.12 338 THR A C 1
ATOM 2628 O O . THR A 1 338 ? -31.313 8.065 22.951 1.00 69.12 338 THR A O 1
ATOM 2631 N N . ASN A 1 339 ? -30.492 7.804 20.873 1.00 72.38 339 ASN A N 1
ATOM 2632 C CA . ASN A 1 339 ? -30.950 6.431 20.674 1.00 72.38 339 ASN A CA 1
ATOM 2633 C C . ASN A 1 339 ? -29.977 5.372 21.232 1.00 72.38 339 ASN A C 1
ATOM 2635 O O . ASN A 1 339 ? -30.290 4.182 21.206 1.00 72.38 339 ASN A O 1
ATOM 2639 N N . HIS A 1 340 ? -28.825 5.788 21.771 1.00 77.62 340 HIS A N 1
ATOM 2640 C CA . HIS A 1 340 ? -27.762 4.909 22.267 1.00 77.62 340 HIS A CA 1
ATOM 2641 C C . HIS A 1 340 ? -27.289 5.328 23.672 1.00 77.62 340 HIS A C 1
ATOM 2643 O O . HIS A 1 340 ? -26.160 5.789 23.842 1.00 77.62 340 HIS A O 1
ATOM 2649 N N . PRO A 1 341 ? -28.138 5.194 24.710 1.00 79.75 341 PRO A N 1
ATOM 2650 C CA . PRO A 1 341 ? -27.755 5.563 26.068 1.00 79.75 341 PRO A CA 1
ATOM 2651 C C . PRO A 1 341 ? -26.657 4.637 26.613 1.00 79.75 341 PRO A C 1
ATOM 2653 O O . PRO A 1 341 ? -26.716 3.419 26.449 1.00 79.75 341 PRO A O 1
ATOM 2656 N N . GLY A 1 342 ? -25.688 5.215 27.325 1.00 85.12 342 GLY A N 1
ATOM 2657 C CA . GLY A 1 342 ? -24.641 4.467 28.030 1.00 85.12 342 GLY A CA 1
ATOM 2658 C C . GLY A 1 342 ? -23.411 4.108 27.196 1.00 8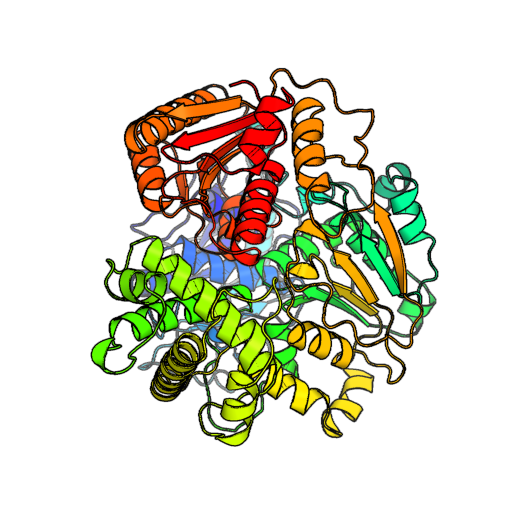5.12 342 GLY A C 1
ATOM 2659 O O . GLY A 1 342 ? -22.575 3.356 27.692 1.00 85.12 342 GLY A O 1
ATOM 2660 N N . VAL A 1 343 ? -23.293 4.628 25.968 1.00 91.31 343 VAL A N 1
ATOM 2661 C CA . VAL A 1 343 ? -22.029 4.593 25.214 1.00 91.31 343 VAL A CA 1
ATOM 2662 C C . VAL A 1 343 ? -20.942 5.370 25.954 1.00 91.31 343 VAL A C 1
ATOM 2664 O O . VAL A 1 343 ? -21.235 6.334 26.664 1.00 91.31 343 VAL A O 1
ATOM 2667 N N . ALA A 1 344 ? -19.692 4.949 25.792 1.00 90.62 344 ALA A N 1
ATOM 2668 C CA . ALA A 1 344 ? -18.548 5.609 26.397 1.00 90.62 344 ALA A CA 1
ATOM 2669 C C . ALA A 1 344 ? -18.412 7.070 25.930 1.00 90.62 344 ALA A C 1
ATOM 2671 O O . ALA A 1 344 ? -18.660 7.387 24.764 1.00 90.62 344 ALA A O 1
ATOM 2672 N N . ASP A 1 345 ? -17.948 7.943 26.831 1.00 88.44 345 ASP A N 1
ATOM 2673 C CA . ASP A 1 345 ? -17.838 9.389 26.584 1.00 88.44 345 ASP A CA 1
ATOM 2674 C C . ASP A 1 345 ? -17.023 9.703 25.322 1.00 88.44 345 ASP A C 1
ATOM 2676 O O . ASP A 1 345 ? -17.429 10.537 24.522 1.00 88.44 345 ASP A O 1
ATOM 2680 N N . TRP A 1 346 ? -15.938 8.962 25.068 1.00 87.75 346 TRP A N 1
ATOM 2681 C CA . TRP A 1 346 ? -15.103 9.163 23.880 1.00 87.75 346 TRP A CA 1
ATOM 2682 C C . TRP A 1 346 ? -15.852 8.906 22.558 1.00 87.75 346 TRP A C 1
ATOM 2684 O O . TRP A 1 346 ? -15.567 9.572 21.564 1.00 87.75 346 TRP A O 1
ATOM 2694 N N . ILE A 1 347 ? -16.827 7.984 22.543 1.00 91.38 347 ILE A N 1
ATOM 2695 C CA . ILE A 1 347 ? -17.703 7.750 21.384 1.00 91.38 347 ILE A CA 1
ATOM 2696 C C . ILE A 1 347 ? -18.668 8.926 21.250 1.00 91.38 347 ILE A C 1
ATOM 2698 O O . ILE A 1 347 ? -18.818 9.474 20.161 1.00 91.38 347 ILE A O 1
ATOM 2702 N N . GLY A 1 348 ? -19.300 9.341 22.352 1.00 89.00 348 GLY A N 1
ATOM 2703 C CA . GLY A 1 348 ? -20.222 10.480 22.370 1.00 89.00 348 GLY A CA 1
ATOM 2704 C C . GLY A 1 348 ? -19.570 11.780 21.889 1.00 89.00 348 GLY A C 1
ATOM 2705 O O . GLY A 1 348 ? -20.130 12.485 21.043 1.00 89.00 348 GLY A O 1
ATOM 2706 N N . ASP A 1 349 ? -18.358 12.049 22.367 1.00 87.56 349 ASP A N 1
ATOM 2707 C CA . ASP A 1 349 ? -17.535 13.190 21.978 1.00 87.56 349 ASP A CA 1
ATOM 2708 C C . ASP A 1 349 ? -17.176 13.116 20.491 1.00 87.56 349 ASP A C 1
ATOM 2710 O O . ASP A 1 349 ? -17.409 14.073 19.753 1.00 87.56 349 ASP A O 1
ATOM 2714 N N . ALA A 1 350 ? -16.696 11.964 20.011 1.00 88.25 350 ALA A N 1
ATOM 2715 C CA . ALA A 1 350 ? -16.346 11.766 18.606 1.00 88.25 350 ALA A CA 1
ATOM 2716 C C . ALA A 1 350 ? -17.552 11.898 17.661 1.00 88.25 350 ALA A C 1
ATOM 2718 O O . ALA A 1 350 ? -17.433 12.495 16.590 1.00 88.25 350 ALA A O 1
ATOM 2719 N N . VAL A 1 351 ? -18.729 11.401 18.057 1.00 89.81 351 VAL A N 1
ATOM 2720 C CA . VAL A 1 351 ? -19.981 11.546 17.293 1.00 89.81 351 VAL A CA 1
ATOM 2721 C C . VAL A 1 351 ? -20.497 12.991 17.299 1.00 89.81 351 VAL A C 1
ATOM 2723 O O . VAL A 1 351 ? -21.201 13.388 16.369 1.00 89.81 351 VAL A O 1
ATOM 2726 N N . SER A 1 352 ? -20.123 13.802 18.288 1.00 87.19 352 SER A N 1
ATOM 2727 C CA . SER A 1 352 ? -20.493 15.224 18.369 1.00 87.19 352 SER A CA 1
ATOM 2728 C C . SER A 1 352 ? -19.450 16.158 17.741 1.00 87.19 352 SER A C 1
ATOM 2730 O O . SER A 1 352 ? -19.759 17.309 17.431 1.00 87.19 352 SER A O 1
ATOM 2732 N N . ALA A 1 353 ? -18.222 15.680 17.535 1.00 86.19 353 ALA A N 1
ATOM 2733 C CA . ALA A 1 353 ? -17.118 16.454 16.982 1.00 86.19 353 ALA A CA 1
ATOM 2734 C C . ALA A 1 353 ? -17.312 16.784 15.490 1.00 86.19 353 ALA A C 1
ATOM 2736 O O . ALA A 1 353 ? -18.102 16.147 14.789 1.00 86.19 353 ALA A O 1
ATOM 2737 N N . ALA A 1 354 ? -16.569 17.768 14.975 1.00 81.88 354 ALA A N 1
ATOM 2738 C CA . ALA A 1 354 ? -16.603 18.120 13.553 1.00 81.88 354 ALA A CA 1
ATOM 2739 C C . ALA A 1 354 ? -16.243 16.915 12.654 1.00 81.88 354 ALA A C 1
ATOM 2741 O O . ALA A 1 354 ? -15.523 16.007 13.076 1.00 81.88 354 ALA A O 1
ATOM 2742 N N . LYS A 1 355 ? -16.760 16.877 11.419 1.00 79.88 355 LYS A N 1
ATOM 2743 C CA . LYS A 1 355 ? -16.581 15.724 10.509 1.00 79.88 355 LYS A CA 1
ATOM 2744 C C . LYS A 1 355 ? -15.116 15.453 10.160 1.00 79.88 355 LYS A C 1
ATOM 2746 O O . LYS A 1 355 ? -14.722 14.308 10.006 1.00 79.88 355 LYS A O 1
ATOM 2751 N N . ASP A 1 356 ? -14.343 16.518 10.053 1.00 72.31 356 ASP A N 1
ATOM 2752 C CA . ASP A 1 356 ? -12.912 16.571 9.769 1.00 72.31 356 ASP A CA 1
ATOM 2753 C C . ASP A 1 356 ? -12.045 16.520 11.038 1.00 72.31 356 ASP A C 1
ATOM 2755 O O . ASP A 1 356 ? -10.827 16.652 10.970 1.00 72.31 356 ASP A O 1
ATOM 2759 N N . SER A 1 357 ? -12.654 16.342 12.214 1.00 75.50 357 SER A N 1
ATOM 2760 C CA . SER A 1 357 ? -11.903 16.238 13.462 1.00 75.50 357 SER A CA 1
ATOM 2761 C C . SER A 1 357 ? -11.218 14.881 13.606 1.00 75.50 357 SER A C 1
ATOM 2763 O O . SER A 1 357 ? -11.750 13.839 13.220 1.00 75.50 357 SER A O 1
ATOM 2765 N N . ARG A 1 358 ? -10.078 14.875 14.300 1.00 71.25 358 ARG A N 1
ATOM 2766 C CA . ARG A 1 358 ? -9.350 13.642 14.603 1.00 71.25 358 ARG A CA 1
ATOM 2767 C C . ARG A 1 358 ? -10.173 12.631 15.401 1.00 71.25 358 ARG A C 1
ATOM 2769 O O . ARG A 1 358 ? -10.137 11.442 15.113 1.00 71.25 358 ARG A O 1
ATOM 2776 N N . GLN A 1 359 ? -10.954 13.107 16.372 1.00 79.81 359 GLN A N 1
ATOM 2777 C CA . GLN A 1 359 ? -11.842 12.259 17.176 1.00 79.81 359 GLN A CA 1
ATOM 2778 C C . GLN A 1 359 ? -12.841 11.510 16.285 1.00 79.81 359 GLN A C 1
ATOM 2780 O O . GLN A 1 359 ? -13.084 10.321 16.491 1.00 79.81 359 GLN A O 1
ATOM 2785 N N . ARG A 1 360 ? -13.376 12.185 15.254 1.00 84.44 360 ARG A N 1
ATOM 2786 C CA . ARG A 1 360 ? -14.242 11.556 14.253 1.00 84.44 360 ARG A CA 1
ATOM 2787 C C . ARG A 1 360 ? -13.495 10.499 13.453 1.00 84.44 360 ARG A C 1
ATOM 2789 O O . ARG A 1 360 ? -14.035 9.409 13.263 1.00 84.44 360 ARG A O 1
ATOM 2796 N N . LEU A 1 361 ? -12.291 10.813 12.977 1.00 80.38 361 LEU A N 1
ATOM 2797 C CA . LEU A 1 361 ? -11.505 9.872 12.188 1.00 80.38 361 LEU A CA 1
ATOM 2798 C C . LEU A 1 361 ? -11.137 8.631 13.005 1.00 80.38 361 LEU A C 1
ATOM 2800 O O . LEU A 1 361 ? -11.339 7.522 12.524 1.00 80.38 361 LEU A O 1
ATOM 2804 N N . ASP A 1 362 ? -10.660 8.801 14.238 1.00 80.50 362 ASP A N 1
ATOM 2805 C CA . ASP A 1 362 ? -10.289 7.689 15.116 1.00 80.50 362 ASP A CA 1
ATOM 2806 C C . ASP A 1 362 ? -11.476 6.756 15.366 1.00 80.50 362 ASP A C 1
ATOM 2808 O O . ASP A 1 362 ? -11.343 5.550 15.171 1.00 80.50 362 ASP A O 1
ATOM 2812 N N . LEU A 1 363 ? -12.656 7.308 15.675 1.00 89.56 363 LEU A N 1
ATOM 2813 C CA . LEU A 1 363 ? -13.880 6.515 15.796 1.00 89.56 363 LEU A CA 1
ATOM 2814 C C . LEU A 1 363 ? -14.228 5.794 14.483 1.00 89.56 363 LEU A C 1
ATOM 2816 O O . LEU A 1 363 ? -14.617 4.631 14.511 1.00 89.56 363 LEU A O 1
ATOM 2820 N N . THR A 1 364 ? -14.098 6.467 13.338 1.00 90.12 364 THR A N 1
ATOM 2821 C CA . THR A 1 364 ? -14.399 5.884 12.017 1.00 90.12 364 THR A CA 1
ATOM 2822 C C . THR A 1 364 ? -13.465 4.717 11.695 1.00 90.12 364 THR A C 1
ATOM 2824 O O . THR A 1 364 ? -13.924 3.681 11.217 1.00 90.12 364 THR A O 1
ATOM 2827 N N . LEU A 1 365 ? -12.169 4.860 11.984 1.00 83.94 365 LEU A N 1
ATOM 2828 C CA . LEU A 1 365 ? -11.166 3.813 11.790 1.00 83.94 365 LEU A CA 1
ATOM 2829 C C . LEU A 1 365 ? -11.402 2.629 12.728 1.00 83.94 365 LEU A C 1
ATOM 2831 O O . LEU A 1 365 ? -11.395 1.491 12.271 1.00 83.94 365 LEU A O 1
ATOM 2835 N N . ASP A 1 366 ? -11.674 2.891 14.007 1.00 88.62 366 ASP A N 1
ATOM 2836 C CA . ASP A 1 366 ? -11.962 1.838 14.981 1.00 88.62 366 ASP A CA 1
ATOM 2837 C C . ASP A 1 366 ? -13.248 1.081 14.603 1.00 88.62 366 ASP A C 1
ATOM 2839 O O . ASP A 1 366 ? -13.290 -0.144 14.693 1.00 88.62 366 ASP A O 1
ATOM 2843 N N . LEU A 1 367 ? -14.280 1.783 14.115 1.00 93.25 367 LEU A N 1
ATOM 2844 C CA . LEU A 1 367 ? -15.504 1.174 13.579 1.00 93.25 367 LEU A CA 1
ATOM 2845 C C . LEU A 1 367 ? -15.237 0.336 12.327 1.00 93.25 367 LEU A C 1
ATOM 2847 O O . LEU A 1 367 ? -15.804 -0.747 12.203 1.00 93.25 367 LEU A O 1
ATOM 2851 N N . TYR A 1 368 ? -14.397 0.812 11.405 1.00 89.62 368 TYR A N 1
ATOM 2852 C CA . TYR A 1 368 ? -14.000 0.038 10.229 1.00 89.62 368 TYR A CA 1
ATOM 2853 C C . TYR A 1 368 ? -13.287 -1.257 10.635 1.00 89.62 368 TYR A C 1
ATOM 2855 O O . TYR A 1 368 ? -13.689 -2.332 10.192 1.00 89.62 368 TYR A O 1
ATOM 2863 N N . ASP A 1 369 ? -12.280 -1.166 11.510 1.00 85.19 369 ASP A N 1
ATOM 2864 C CA . ASP A 1 369 ? -11.518 -2.327 11.982 1.00 85.19 369 ASP A CA 1
ATOM 2865 C C . ASP A 1 369 ? -12.417 -3.302 12.767 1.00 85.19 369 ASP A C 1
ATOM 2867 O O . ASP A 1 369 ? -12.235 -4.515 12.681 1.00 85.19 369 ASP A O 1
ATOM 2871 N N . GLU A 1 370 ? -13.437 -2.809 13.477 1.00 89.56 370 GLU A N 1
ATOM 2872 C CA . GLU A 1 370 ? -14.428 -3.657 14.146 1.00 89.56 370 GLU A CA 1
ATOM 2873 C C . GLU A 1 370 ? -15.368 -4.355 13.157 1.00 89.56 370 GLU A C 1
ATOM 2875 O O . GLU A 1 370 ? -15.604 -5.561 13.256 1.00 89.56 370 GLU A O 1
ATOM 2880 N N . ILE A 1 371 ? -15.908 -3.621 12.182 1.00 89.88 371 ILE A N 1
ATOM 2881 C CA . ILE A 1 371 ? -16.837 -4.172 11.191 1.00 89.88 371 ILE A CA 1
ATOM 2882 C C . ILE A 1 371 ? -16.120 -5.202 10.312 1.00 89.88 371 ILE A C 1
ATOM 2884 O O . ILE A 1 371 ? -16.595 -6.329 10.193 1.00 89.88 371 ILE A O 1
ATOM 2888 N N . SER A 1 372 ? -14.977 -4.837 9.731 1.00 82.56 372 SER A N 1
ATOM 2889 C CA . SER A 1 372 ? -14.218 -5.681 8.799 1.00 82.56 372 SER A CA 1
ATOM 2890 C C . SER A 1 372 ? -13.403 -6.764 9.526 1.00 82.56 372 SER A C 1
ATOM 2892 O O . SER A 1 372 ? -13.422 -7.939 9.160 1.00 82.56 372 SER A O 1
ATOM 2894 N N . GLY A 1 373 ? -12.718 -6.408 10.614 1.00 76.94 373 GLY A N 1
ATOM 2895 C CA . GLY A 1 373 ? -11.806 -7.315 11.314 1.00 76.94 373 GLY A CA 1
ATOM 2896 C C . GLY A 1 373 ? -12.477 -8.264 12.307 1.00 76.94 373 GLY A C 1
ATOM 2897 O O . GLY A 1 373 ? -11.925 -9.332 12.583 1.00 76.94 373 GLY A O 1
ATOM 2898 N N . VAL A 1 374 ? -13.653 -7.910 12.843 1.00 84.06 374 VAL A N 1
ATOM 2899 C CA . VAL A 1 374 ? -14.339 -8.695 13.886 1.00 84.06 374 VAL A CA 1
ATOM 2900 C C . VAL A 1 374 ? -15.691 -9.212 13.406 1.00 84.06 374 VAL A C 1
ATOM 2902 O O . VAL A 1 374 ? -15.905 -10.427 13.414 1.00 84.06 374 VAL A O 1
ATOM 2905 N N . LEU A 1 375 ? -16.604 -8.328 12.985 1.00 87.12 375 LEU A N 1
ATOM 2906 C CA . LEU A 1 375 ? -17.982 -8.713 12.658 1.00 87.12 375 LEU A CA 1
ATOM 2907 C C . LEU A 1 375 ? -18.055 -9.592 11.410 1.00 87.12 375 LEU A C 1
ATOM 2909 O O . LEU A 1 375 ? -18.502 -10.738 11.496 1.00 87.12 375 LEU A O 1
ATOM 2913 N N . THR A 1 376 ? -17.595 -9.096 10.260 1.00 80.81 376 THR A N 1
ATOM 2914 C CA . THR A 1 376 ? -17.644 -9.853 8.998 1.00 80.81 376 THR A CA 1
ATOM 2915 C C . THR A 1 376 ? -16.751 -11.093 9.067 1.00 80.81 376 THR A C 1
ATOM 2917 O O . THR A 1 376 ? -17.162 -12.166 8.625 1.00 80.81 376 THR A O 1
ATOM 2920 N N . ALA A 1 377 ? -15.576 -10.991 9.700 1.00 73.50 377 ALA A N 1
ATOM 2921 C CA . ALA A 1 377 ? -14.665 -12.110 9.952 1.00 73.50 377 ALA A CA 1
ATOM 2922 C C . ALA A 1 377 ? -15.303 -13.251 10.759 1.00 73.50 377 ALA A C 1
ATOM 2924 O O . ALA A 1 377 ? -15.050 -14.422 10.470 1.00 73.50 377 ALA A O 1
ATOM 2925 N N . SER A 1 378 ? -16.160 -12.919 11.726 1.00 75.56 378 SER A N 1
ATOM 2926 C CA . SER A 1 378 ? -16.888 -13.896 12.547 1.00 75.56 378 SER A CA 1
ATOM 2927 C C . SER A 1 378 ? -18.240 -14.298 11.946 1.00 75.56 378 SER A C 1
ATOM 2929 O O . SER A 1 378 ? -18.959 -15.098 12.535 1.00 75.56 378 SER A O 1
ATOM 2931 N N . GLY A 1 379 ? -18.597 -13.766 10.771 1.00 77.56 379 GLY A N 1
ATOM 2932 C CA . GLY A 1 379 ? -19.863 -14.055 10.098 1.00 77.56 379 GLY A CA 1
ATOM 2933 C C . GLY A 1 379 ? -21.089 -13.408 10.748 1.00 77.56 379 GLY A C 1
ATOM 2934 O O . GLY A 1 379 ? -22.199 -13.893 10.536 1.00 77.56 379 GLY A O 1
ATOM 2935 N N . VAL A 1 380 ? -20.914 -12.332 11.522 1.00 85.12 380 VAL A N 1
ATOM 2936 C CA . VAL A 1 380 ? -22.024 -11.611 12.159 1.00 85.12 380 VAL A CA 1
ATOM 2937 C C . VAL A 1 380 ? -22.849 -10.888 11.097 1.00 85.12 380 VAL A C 1
ATOM 2939 O O . VAL A 1 380 ? -22.344 -10.035 10.358 1.00 85.12 380 VAL A O 1
ATOM 2942 N N . SER A 1 381 ? -24.141 -11.207 11.037 1.00 85.56 381 SER A N 1
ATOM 2943 C CA . SER A 1 381 ? -25.082 -10.585 10.105 1.00 85.56 381 SER A CA 1
ATOM 2944 C C . SER A 1 381 ? -25.948 -9.545 10.827 1.00 85.56 381 SER A C 1
ATOM 2946 O O . SER A 1 381 ? -26.452 -9.821 11.915 1.00 85.56 381 SER A O 1
ATOM 2948 N N . PRO A 1 382 ? -26.171 -8.352 10.240 1.00 82.44 382 PRO A N 1
ATOM 2949 C CA . PRO A 1 382 ? -26.988 -7.301 10.860 1.00 82.44 382 PRO A CA 1
ATOM 2950 C C . PRO A 1 382 ? -28.458 -7.708 11.080 1.00 82.44 382 PRO A C 1
ATOM 2952 O O . PRO A 1 382 ? -29.133 -7.124 11.943 1.00 82.44 382 PRO A O 1
ATOM 2955 N N . ASP A 1 383 ? -28.922 -8.702 10.317 1.00 83.00 383 ASP A N 1
ATOM 2956 C CA . ASP A 1 383 ? -30.290 -9.225 10.311 1.00 83.00 383 ASP A CA 1
ATOM 2957 C C . ASP A 1 383 ? -30.445 -10.530 11.104 1.00 83.00 383 ASP A C 1
ATOM 2959 O O . ASP A 1 383 ? -31.562 -11.029 11.234 1.00 83.00 383 ASP A O 1
ATOM 2963 N N . ASP A 1 384 ? -29.354 -11.080 11.647 1.00 89.50 384 ASP A N 1
ATOM 2964 C CA . ASP A 1 384 ? -29.371 -12.304 12.447 1.00 89.50 384 ASP A CA 1
ATOM 2965 C C . ASP A 1 384 ? -29.248 -11.986 13.950 1.00 89.50 384 ASP A C 1
ATOM 2967 O O . ASP A 1 384 ? -28.166 -11.639 14.436 1.00 89.50 384 ASP A O 1
ATOM 2971 N N . PRO A 1 385 ? -30.341 -12.108 14.728 1.00 89.88 385 PRO A N 1
ATOM 2972 C CA . PRO A 1 385 ? -30.318 -11.802 16.151 1.00 89.88 385 PRO A CA 1
ATOM 2973 C C . PRO A 1 385 ? -29.385 -12.705 16.966 1.00 89.88 385 PRO A C 1
ATOM 2975 O O . PRO A 1 385 ? -28.894 -12.255 18.002 1.00 89.88 385 PRO A O 1
ATOM 2978 N N . GLU A 1 386 ? -29.152 -13.952 16.541 1.00 90.62 386 GLU A N 1
ATOM 2979 C CA . GLU A 1 386 ? -28.319 -14.902 17.287 1.00 90.62 386 GLU A CA 1
ATOM 2980 C C . GLU A 1 386 ? -26.839 -14.512 17.208 1.00 90.62 386 GLU A C 1
ATOM 2982 O O . GLU A 1 386 ? -26.208 -14.334 18.253 1.00 90.62 386 GLU A O 1
ATOM 2987 N N . SER A 1 387 ? -26.303 -14.266 16.004 1.00 90.56 387 SER A N 1
ATOM 2988 C CA . SER A 1 387 ? -24.915 -13.800 15.850 1.00 90.56 387 SER A CA 1
ATOM 2989 C C . SER A 1 387 ? -24.661 -12.446 16.519 1.00 90.56 387 SER A C 1
ATOM 2991 O O . SER A 1 387 ? -23.597 -12.235 17.104 1.00 90.56 387 SER A O 1
ATOM 2993 N N . ILE A 1 388 ? -25.645 -11.537 16.517 1.00 92.62 388 ILE A N 1
ATOM 2994 C CA . ILE A 1 388 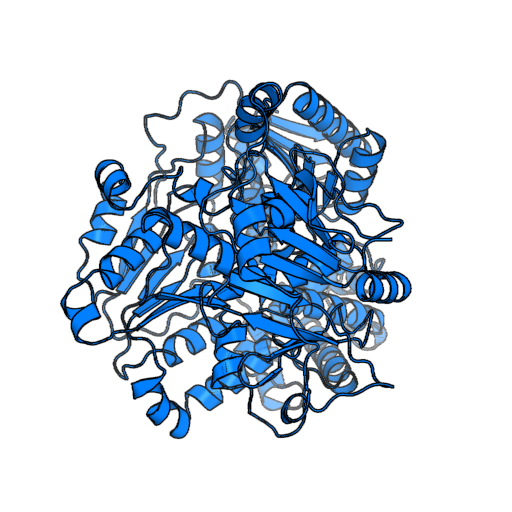? -25.545 -10.271 17.257 1.00 92.62 388 ILE A CA 1
ATOM 2995 C C . ILE A 1 388 ? -25.465 -10.525 18.768 1.00 92.62 388 ILE A C 1
ATOM 2997 O O . ILE A 1 388 ? -24.650 -9.901 19.447 1.00 92.62 388 ILE A O 1
ATOM 3001 N N . GLN A 1 389 ? -26.288 -11.426 19.315 1.00 91.75 389 GLN A N 1
ATOM 3002 C CA . GLN A 1 389 ? -26.228 -11.764 20.741 1.00 91.75 389 GLN A CA 1
ATOM 3003 C C . GLN A 1 389 ? -24.882 -12.382 21.126 1.00 91.75 389 GLN A C 1
ATOM 3005 O O . GLN A 1 389 ? -24.339 -12.032 22.175 1.00 91.75 389 GLN A O 1
ATOM 3010 N N . GLU A 1 390 ? -24.325 -13.247 20.281 1.00 90.38 390 GLU A N 1
ATOM 3011 C CA . GLU A 1 390 ? -23.003 -13.836 20.497 1.00 90.38 390 GLU A CA 1
ATOM 3012 C C . GLU A 1 390 ? -21.904 -12.763 20.509 1.00 90.38 390 GLU A C 1
ATOM 3014 O O . GLU A 1 390 ? -21.110 -12.704 21.450 1.00 90.38 390 GLU A O 1
ATOM 3019 N N . TYR A 1 391 ? -21.915 -11.843 19.541 1.00 91.81 391 TYR A N 1
ATOM 3020 C CA . TYR A 1 391 ? -20.982 -10.715 19.493 1.00 91.81 391 TYR A CA 1
ATOM 3021 C C . TYR A 1 391 ? -21.093 -9.786 20.714 1.00 91.81 391 TYR A C 1
ATOM 3023 O O . TYR A 1 391 ? -20.082 -9.358 21.275 1.00 91.81 391 TYR A O 1
ATOM 3031 N N . LEU A 1 392 ? -22.311 -9.479 21.167 1.00 92.00 392 LEU A N 1
ATOM 3032 C CA . LEU A 1 392 ? -22.533 -8.659 22.364 1.00 92.00 392 LEU A CA 1
ATOM 3033 C C . LEU A 1 392 ? -22.120 -9.383 23.657 1.00 92.00 392 LEU A C 1
ATOM 3035 O O . LEU A 1 392 ? -21.797 -8.727 24.648 1.00 92.00 392 LEU A O 1
ATOM 3039 N N . GLY A 1 393 ? -22.145 -10.718 23.660 1.00 87.94 393 GLY A N 1
ATOM 3040 C CA . GLY A 1 393 ? -21.795 -11.561 24.803 1.00 87.94 393 GLY A CA 1
ATOM 3041 C C . GLY A 1 393 ? -20.324 -11.978 24.873 1.00 87.94 393 GLY A C 1
ATOM 3042 O O . GLY A 1 393 ? -19.889 -12.447 25.926 1.00 87.94 393 GLY A O 1
ATOM 3043 N N . SER A 1 394 ? -19.552 -11.813 23.796 1.00 86.19 394 SER A N 1
ATOM 3044 C CA . SER A 1 394 ? -18.157 -12.263 23.733 1.00 86.19 394 SER A CA 1
ATOM 3045 C C . SER A 1 394 ? -17.235 -11.487 24.684 1.00 86.19 394 SER A C 1
ATOM 3047 O O . SER A 1 394 ? -17.494 -10.323 25.023 1.00 86.19 394 SER A O 1
ATOM 3049 N N . SER A 1 395 ? -16.151 -12.137 25.125 1.00 83.94 395 SER A N 1
ATOM 3050 C CA . SER A 1 395 ? -15.060 -11.474 25.845 1.00 83.94 395 SER A CA 1
ATOM 3051 C C . SER A 1 395 ? -14.273 -10.565 24.906 1.00 83.94 395 SER A C 1
ATOM 3053 O O . SER A 1 395 ? -14.099 -10.876 23.729 1.00 83.94 395 SER A O 1
ATOM 3055 N N . ARG A 1 396 ? -13.786 -9.441 25.438 1.00 83.25 396 ARG A N 1
ATOM 3056 C CA . ARG A 1 396 ? -12.952 -8.503 24.687 1.00 83.25 396 ARG A CA 1
ATOM 3057 C C . ARG A 1 396 ? -11.483 -8.807 24.935 1.00 83.25 396 ARG A C 1
ATOM 3059 O O . ARG A 1 396 ? -11.065 -8.850 26.088 1.00 83.25 396 ARG A O 1
ATOM 3066 N N . GLU A 1 397 ? -10.728 -8.990 23.862 1.00 81.50 397 GLU A N 1
ATOM 3067 C CA . GLU A 1 397 ? -9.275 -9.127 23.922 1.00 81.50 397 GLU A CA 1
ATOM 3068 C C . GLU A 1 397 ? -8.595 -7.753 23.813 1.00 81.50 397 GLU A C 1
ATOM 3070 O O . GLU A 1 397 ? -9.111 -6.846 23.157 1.00 81.50 397 GLU A O 1
ATOM 3075 N N . ASP A 1 398 ? -7.407 -7.608 24.405 1.00 72.38 398 ASP A N 1
ATOM 3076 C CA . ASP A 1 398 ? -6.686 -6.323 24.496 1.00 72.38 398 ASP A CA 1
ATOM 3077 C C . ASP A 1 398 ? -6.248 -5.742 23.136 1.00 72.38 398 ASP A C 1
ATOM 3079 O O . ASP A 1 398 ? -5.983 -4.544 23.018 1.00 72.38 398 ASP A O 1
ATOM 3083 N N . TRP A 1 399 ? -6.159 -6.587 22.107 1.00 70.38 399 TRP A N 1
ATOM 3084 C CA . TRP A 1 399 ? -5.763 -6.216 20.745 1.00 70.38 399 TRP A CA 1
ATOM 3085 C C . TRP A 1 399 ? -6.946 -5.836 19.843 1.00 70.38 399 TRP A C 1
ATOM 3087 O O . TRP A 1 399 ? -6.728 -5.486 18.687 1.00 70.38 399 TRP A O 1
ATOM 3097 N N . MET A 1 400 ? -8.187 -5.925 20.324 1.00 82.44 400 MET A N 1
ATOM 3098 C CA . MET A 1 400 ? -9.372 -5.535 19.554 1.00 82.44 400 MET A CA 1
ATOM 3099 C C . MET A 1 400 ? -9.649 -4.026 19.693 1.00 82.44 400 MET A C 1
ATOM 3101 O O . MET A 1 400 ? -9.218 -3.421 20.680 1.00 82.44 400 MET A O 1
ATOM 3105 N N . PRO A 1 401 ? -10.423 -3.410 18.774 1.00 88.38 401 PRO A N 1
ATOM 3106 C CA . PRO A 1 401 ? -10.871 -2.021 18.919 1.00 88.38 401 PRO A CA 1
ATOM 3107 C C . PRO A 1 401 ? -11.502 -1.727 20.303 1.00 88.38 401 PRO A C 1
ATOM 3109 O O . PRO A 1 401 ? -11.984 -2.638 20.981 1.00 88.38 401 PRO A O 1
ATOM 3112 N N . PRO A 1 402 ? -11.536 -0.481 20.791 1.00 89.12 402 PRO A N 1
ATOM 3113 C CA . PRO A 1 402 ? -11.901 -0.194 22.183 1.00 89.12 402 PRO A CA 1
ATOM 3114 C C . PRO A 1 402 ? -13.423 -0.158 22.475 1.00 89.12 402 PRO A C 1
ATOM 3116 O O . PRO A 1 402 ? -13.874 0.624 23.310 1.00 89.12 402 PRO A O 1
ATOM 3119 N N . PHE A 1 403 ? -14.234 -1.024 21.852 1.00 92.19 403 PHE A N 1
ATOM 3120 C CA . PHE A 1 403 ? -15.676 -1.161 22.131 1.00 92.19 403 PHE A CA 1
ATOM 3121 C C . PHE A 1 403 ? -15.929 -2.157 23.273 1.00 92.19 403 PHE A C 1
ATOM 3123 O O . PHE A 1 403 ? -16.330 -3.304 23.065 1.00 92.19 403 PHE A O 1
ATOM 3130 N N . VAL A 1 404 ? -15.625 -1.728 24.500 1.00 88.56 404 VAL A N 1
ATOM 3131 C CA . VAL A 1 404 ? -15.579 -2.605 25.683 1.00 88.56 404 VAL A CA 1
ATOM 3132 C C . VAL A 1 404 ? -16.975 -2.924 26.213 1.00 88.56 404 VAL A C 1
ATOM 3134 O O . VAL A 1 404 ? -17.270 -4.072 26.562 1.00 88.56 404 VAL A O 1
ATOM 3137 N N . THR A 1 405 ? -17.851 -1.923 26.309 1.00 90.75 405 THR A N 1
ATOM 3138 C CA . THR A 1 405 ? -19.164 -2.119 26.927 1.00 90.75 405 THR A CA 1
ATOM 3139 C C . THR A 1 405 ? -20.167 -2.721 25.944 1.00 90.75 405 THR A C 1
ATOM 3141 O O . THR A 1 405 ? -20.009 -2.679 24.723 1.00 90.75 405 THR A O 1
ATOM 3144 N N . ILE A 1 406 ? -21.244 -3.303 26.477 1.00 92.00 406 ILE A N 1
ATOM 3145 C CA . ILE A 1 406 ? -22.365 -3.781 25.652 1.00 92.00 406 ILE A CA 1
ATOM 3146 C C . ILE A 1 406 ? -23.025 -2.605 24.914 1.00 92.00 406 ILE A C 1
ATOM 3148 O O . ILE A 1 406 ? -23.462 -2.772 23.780 1.00 92.00 406 ILE A O 1
ATOM 3152 N N . ALA A 1 407 ? -23.067 -1.417 25.528 1.00 91.94 407 ALA A N 1
ATOM 3153 C CA . ALA A 1 407 ? -23.614 -0.217 24.902 1.00 91.94 407 ALA A CA 1
ATOM 3154 C C . ALA A 1 407 ? -22.757 0.240 23.711 1.00 91.94 407 ALA A C 1
ATOM 3156 O O . ALA A 1 407 ? -23.305 0.487 22.637 1.00 91.94 407 ALA A O 1
ATOM 3157 N N . ASP A 1 408 ? -21.428 0.251 23.863 1.00 93.62 408 ASP A N 1
ATOM 3158 C CA . ASP A 1 408 ? -20.488 0.569 22.778 1.00 93.62 408 ASP A CA 1
ATOM 3159 C C . ASP A 1 408 ? -20.670 -0.393 21.602 1.00 93.62 408 ASP A C 1
ATOM 3161 O O . ASP A 1 408 ? -20.837 0.023 20.459 1.00 93.62 408 ASP A O 1
ATOM 3165 N N . ARG A 1 409 ? -20.727 -1.701 21.880 1.00 93.50 409 ARG A N 1
ATOM 3166 C CA . ARG A 1 409 ? -20.956 -2.719 20.845 1.00 93.50 409 ARG A CA 1
ATOM 3167 C C . ARG A 1 409 ? -22.347 -2.615 20.217 1.00 93.50 409 ARG A C 1
ATOM 3169 O O . ARG A 1 409 ? -22.495 -2.848 19.021 1.00 93.50 409 ARG A O 1
ATOM 3176 N N . GLY A 1 410 ? -23.359 -2.217 20.986 1.00 92.88 410 GLY A N 1
ATOM 3177 C CA . GLY A 1 410 ? -24.688 -1.893 20.466 1.00 92.88 410 GLY A CA 1
ATOM 3178 C C . GLY A 1 410 ? -24.663 -0.714 19.488 1.00 92.88 410 GLY A C 1
ATOM 3179 O O . GLY A 1 410 ? -25.342 -0.759 18.461 1.00 92.88 410 GLY A O 1
ATOM 3180 N N . PHE A 1 411 ? -23.842 0.304 19.760 1.00 94.19 411 PHE A N 1
ATOM 3181 C CA . PHE A 1 411 ? -23.589 1.407 18.833 1.00 94.19 411 PHE A CA 1
ATOM 3182 C C . PHE A 1 411 ? -22.882 0.930 17.555 1.00 94.19 411 PHE A C 1
ATOM 3184 O O . PHE A 1 411 ? -23.331 1.275 16.463 1.00 94.19 411 PHE A O 1
ATOM 3191 N N . VAL A 1 412 ? -21.867 0.061 17.661 1.00 94.62 412 VAL A N 1
ATOM 3192 C CA . VAL A 1 412 ? -21.218 -0.560 16.486 1.00 94.62 412 VAL A CA 1
ATOM 3193 C C . VAL A 1 412 ? -22.248 -1.260 15.593 1.00 94.62 412 VAL A C 1
ATOM 3195 O O . VAL A 1 412 ? -22.251 -1.045 14.385 1.00 94.62 412 VAL A O 1
ATOM 3198 N N . ILE A 1 413 ? -23.161 -2.055 16.163 1.00 93.75 413 ILE A N 1
ATOM 3199 C CA . ILE A 1 413 ? -24.208 -2.744 15.385 1.00 93.75 413 ILE A CA 1
ATOM 3200 C C . ILE A 1 413 ? -25.144 -1.753 14.682 1.00 93.75 413 ILE A C 1
ATOM 3202 O O . ILE A 1 413 ? -25.574 -2.005 13.555 1.00 93.75 413 ILE A O 1
ATOM 3206 N N . ALA A 1 414 ? -25.458 -0.619 15.310 1.00 92.31 414 ALA A N 1
ATOM 3207 C CA . ALA A 1 414 ? -26.278 0.417 14.688 1.00 92.31 414 ALA A CA 1
ATOM 3208 C C . ALA A 1 414 ? -25.570 1.073 13.492 1.00 92.31 414 ALA A C 1
ATOM 3210 O O . ALA A 1 414 ? -26.175 1.210 12.425 1.00 92.31 414 ALA A O 1
ATOM 3211 N N . VAL A 1 415 ? -24.280 1.402 13.640 1.00 94.12 415 VAL A N 1
ATOM 3212 C CA . VAL A 1 415 ? -23.437 1.878 12.532 1.00 94.12 415 VAL A CA 1
ATOM 3213 C C . VAL A 1 415 ? -23.382 0.826 11.428 1.00 94.12 415 VAL A C 1
ATOM 3215 O O . VAL A 1 415 ? -23.632 1.152 10.273 1.00 94.12 415 VAL A O 1
ATOM 3218 N N . TYR A 1 416 ? -23.125 -0.437 11.774 1.00 93.56 416 TYR A N 1
ATOM 3219 C CA . TYR A 1 416 ? -23.020 -1.534 10.814 1.00 93.56 416 TYR A CA 1
ATOM 3220 C C . TYR A 1 416 ? -24.309 -1.718 10.005 1.00 93.56 416 TYR A C 1
ATOM 3222 O O . TYR A 1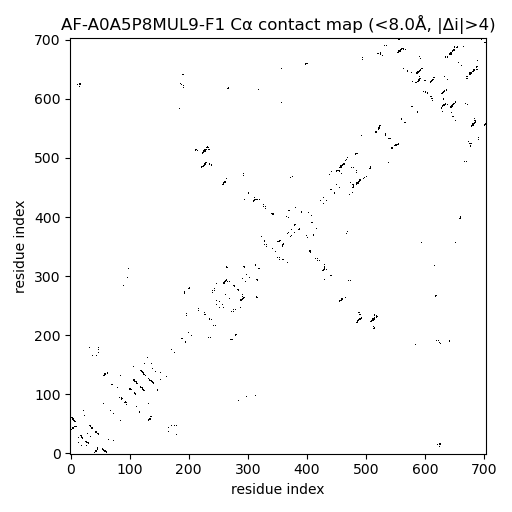 416 ? -24.260 -1.833 8.784 1.00 93.56 416 TYR A O 1
ATOM 3230 N N . ARG A 1 417 ? -25.480 -1.653 10.651 1.00 92.06 417 ARG A N 1
ATOM 3231 C CA . ARG A 1 417 ? -26.781 -1.693 9.961 1.00 92.06 417 ARG A CA 1
ATOM 3232 C C . ARG A 1 417 ? -26.950 -0.551 8.968 1.00 92.06 417 ARG A C 1
ATOM 3234 O O . ARG A 1 417 ? -27.355 -0.787 7.834 1.00 92.06 417 ARG A O 1
ATOM 3241 N N . SER A 1 418 ? -26.639 0.675 9.381 1.00 92.12 418 SER A N 1
ATOM 3242 C CA . SER A 1 418 ? -26.771 1.834 8.497 1.00 92.12 418 SER A CA 1
ATOM 3243 C C . SER A 1 418 ? -25.744 1.811 7.360 1.00 92.12 418 SER A C 1
ATOM 3245 O O . SER A 1 418 ? -26.078 2.189 6.241 1.00 92.12 418 SER A O 1
ATOM 3247 N N . PHE A 1 419 ? -24.531 1.322 7.616 1.00 93.06 419 PHE A N 1
ATOM 3248 C CA . PHE A 1 419 ? -23.509 1.091 6.597 1.00 93.06 419 PHE A CA 1
ATOM 3249 C C . PHE A 1 419 ? -23.990 0.081 5.546 1.00 93.06 419 PHE A C 1
ATOM 3251 O O . PHE A 1 419 ? -23.929 0.351 4.348 1.00 93.06 419 PHE A O 1
ATOM 3258 N N . MET A 1 420 ? -24.548 -1.052 5.984 1.00 90.19 420 MET A N 1
ATOM 3259 C CA . MET A 1 420 ? -25.101 -2.068 5.084 1.00 90.19 420 MET A CA 1
ATOM 3260 C C . MET A 1 420 ? -26.293 -1.541 4.278 1.00 90.19 420 MET A C 1
ATOM 3262 O O . MET A 1 420 ? -26.397 -1.837 3.090 1.00 90.19 420 MET A O 1
ATOM 3266 N N . GLN A 1 421 ? -27.157 -0.719 4.880 1.00 90.25 421 GLN A N 1
ATOM 3267 C CA . GLN A 1 421 ? -28.260 -0.079 4.158 1.00 90.25 421 GLN A CA 1
ATOM 3268 C C . GLN A 1 421 ? -27.753 0.863 3.056 1.00 90.25 421 GLN A C 1
ATOM 3270 O O . GLN A 1 421 ? -28.251 0.814 1.936 1.00 90.25 421 GLN A O 1
ATOM 3275 N N . GLU A 1 422 ? -26.730 1.672 3.336 1.00 91.00 422 GLU A N 1
ATOM 3276 C CA . GLU A 1 422 ? -26.133 2.580 2.351 1.00 91.00 422 GLU A CA 1
ATOM 3277 C C . GLU A 1 422 ? -25.503 1.809 1.173 1.00 91.00 422 GLU A C 1
ATOM 3279 O O . GLU A 1 422 ? -25.616 2.227 0.020 1.00 91.00 422 GLU A O 1
ATOM 3284 N N . LEU A 1 423 ? -24.907 0.638 1.422 1.00 89.25 423 LEU A N 1
ATOM 3285 C CA . LEU A 1 423 ? -24.428 -0.255 0.359 1.00 89.25 423 LEU A CA 1
ATOM 3286 C C . LEU A 1 423 ? -25.573 -0.823 -0.491 1.00 89.25 423 LEU A C 1
ATOM 3288 O O . LEU A 1 423 ? -25.477 -0.830 -1.722 1.00 89.25 423 LEU A O 1
ATOM 3292 N N . VAL A 1 424 ? -26.670 -1.252 0.142 1.00 87.81 424 VAL A N 1
ATOM 3293 C CA . VAL A 1 424 ? -27.878 -1.729 -0.554 1.00 87.81 424 VAL A CA 1
ATOM 3294 C C . VAL A 1 424 ? -28.457 -0.630 -1.443 1.00 87.81 424 VAL A C 1
ATOM 3296 O O . VAL A 1 424 ? -28.726 -0.877 -2.621 1.00 87.81 424 VAL A O 1
ATOM 3299 N N . ASP A 1 425 ? -28.575 0.592 -0.924 1.00 87.81 425 ASP A N 1
ATOM 3300 C CA . ASP A 1 425 ? -29.092 1.749 -1.662 1.00 87.81 425 ASP A CA 1
ATOM 3301 C C . ASP A 1 425 ? -28.205 2.090 -2.873 1.00 87.81 425 ASP A C 1
ATOM 3303 O O . ASP A 1 425 ? -28.704 2.443 -3.944 1.00 87.81 425 ASP A O 1
ATOM 3307 N N . ARG A 1 426 ? -26.885 1.896 -2.747 1.00 85.62 426 ARG A N 1
ATOM 3308 C CA . ARG A 1 426 ? -25.903 2.051 -3.836 1.00 85.62 426 ARG A CA 1
ATOM 3309 C C . ARG A 1 426 ? -25.841 0.852 -4.791 1.00 85.62 426 ARG A C 1
ATOM 3311 O O . ARG A 1 426 ? -25.097 0.902 -5.773 1.00 85.62 426 ARG A O 1
ATOM 3318 N N . SER A 1 427 ? -26.603 -0.219 -4.542 1.00 83.31 427 SER A N 1
ATOM 3319 C CA . SER A 1 427 ? -26.487 -1.504 -5.256 1.00 83.31 427 SER A CA 1
ATOM 3320 C C . SER A 1 427 ? -25.037 -2.010 -5.306 1.00 83.31 427 SER A C 1
ATOM 3322 O O . SER A 1 427 ? -24.555 -2.504 -6.335 1.00 83.31 427 SER A O 1
ATOM 3324 N N . ALA A 1 428 ? -24.328 -1.831 -4.193 1.00 85.06 428 ALA A N 1
ATOM 3325 C CA . ALA A 1 428 ? -22.911 -2.104 -4.059 1.00 85.06 428 ALA A CA 1
ATOM 3326 C C . ALA A 1 428 ? -22.632 -3.105 -2.930 1.00 85.06 428 ALA A C 1
ATOM 3328 O O . ALA A 1 428 ? -23.456 -3.316 -2.045 1.00 85.06 428 ALA A O 1
ATOM 3329 N N . ILE A 1 429 ? -21.459 -3.728 -2.973 1.00 86.44 429 ILE A N 1
ATOM 3330 C CA . ILE A 1 429 ? -20.942 -4.611 -1.921 1.00 86.44 429 ILE A CA 1
ATOM 3331 C C . ILE A 1 429 ? -19.509 -4.213 -1.578 1.00 86.44 429 ILE A C 1
ATOM 3333 O O . ILE A 1 429 ? -18.802 -3.663 -2.425 1.00 86.44 429 ILE A O 1
ATOM 3337 N N . THR A 1 430 ? -19.074 -4.499 -0.351 1.00 85.31 430 THR A N 1
ATOM 3338 C CA . THR A 1 430 ? -17.676 -4.304 0.052 1.00 85.31 430 THR A CA 1
ATOM 3339 C C . THR A 1 430 ? -16.751 -5.304 -0.628 1.00 85.31 430 THR A C 1
ATOM 3341 O O . THR A 1 430 ? -17.180 -6.384 -1.050 1.00 85.31 430 THR A O 1
ATOM 3344 N N . THR A 1 431 ? -15.466 -4.958 -0.693 1.00 83.06 431 THR A N 1
ATOM 3345 C CA . THR A 1 431 ? -14.414 -5.890 -1.104 1.00 83.06 431 THR A CA 1
ATOM 3346 C C . THR A 1 431 ? -14.421 -7.147 -0.235 1.00 83.06 431 THR A C 1
ATOM 3348 O O . THR A 1 431 ? -14.467 -8.247 -0.779 1.00 83.06 431 THR A O 1
ATOM 3351 N N . ASP A 1 432 ? -14.512 -7.000 1.088 1.00 80.38 432 ASP A N 1
ATOM 3352 C CA . ASP A 1 432 ? -14.575 -8.122 2.038 1.00 80.38 432 ASP A CA 1
ATOM 3353 C C . ASP A 1 432 ? -15.763 -9.053 1.749 1.00 80.38 432 ASP A C 1
ATOM 3355 O O . ASP A 1 432 ? -15.626 -10.276 1.681 1.00 80.38 432 ASP A O 1
ATOM 3359 N N . GLN A 1 433 ? -16.948 -8.483 1.500 1.00 82.06 433 GLN A N 1
ATOM 3360 C CA . GLN A 1 433 ? -18.139 -9.266 1.179 1.00 82.06 433 GLN A CA 1
ATOM 3361 C C . GLN A 1 433 ? -17.975 -10.011 -0.150 1.00 82.06 433 GLN A C 1
ATOM 3363 O O . GLN A 1 433 ? -18.340 -11.185 -0.255 1.00 82.06 433 GLN A O 1
ATOM 3368 N N . PHE A 1 434 ? -17.387 -9.360 -1.156 1.00 85.81 434 PHE A N 1
ATOM 3369 C CA . PHE A 1 434 ? -17.068 -10.017 -2.416 1.00 85.81 434 PHE A CA 1
ATOM 3370 C C . PHE A 1 434 ? -16.059 -11.159 -2.226 1.00 85.81 434 PHE A C 1
ATOM 3372 O O . PHE A 1 434 ? -16.249 -12.233 -2.796 1.00 85.81 434 PHE A O 1
ATOM 3379 N N . ILE A 1 435 ? -15.023 -10.969 -1.403 1.00 86.00 435 ILE A N 1
ATOM 3380 C CA . ILE A 1 435 ? -14.038 -12.007 -1.073 1.00 86.00 435 ILE A CA 1
ATOM 3381 C C . ILE A 1 435 ? -14.726 -13.208 -0.415 1.00 86.00 435 ILE A C 1
ATOM 3383 O O . ILE A 1 435 ? -14.476 -14.344 -0.822 1.00 86.00 435 ILE A O 1
ATOM 3387 N N . LEU A 1 436 ? -15.641 -12.992 0.536 1.00 83.62 436 LEU A N 1
ATOM 3388 C CA . LEU A 1 436 ? -16.426 -14.066 1.158 1.00 83.62 436 LEU A CA 1
ATOM 3389 C C . LEU A 1 436 ? -17.259 -14.853 0.141 1.00 83.62 436 LEU A C 1
ATOM 3391 O O . LEU A 1 436 ? -17.275 -16.089 0.163 1.00 83.62 436 LEU A O 1
ATOM 3395 N N . ASP A 1 437 ? -17.937 -14.163 -0.771 1.00 84.94 437 ASP A N 1
ATOM 3396 C CA . ASP A 1 437 ? -18.735 -14.815 -1.810 1.00 84.94 437 ASP A CA 1
ATOM 3397 C C . ASP A 1 437 ? -17.855 -15.545 -2.834 1.00 84.94 437 ASP A C 1
ATOM 3399 O O . ASP A 1 437 ? -18.182 -16.659 -3.265 1.00 84.94 437 ASP A O 1
ATOM 3403 N N . ALA A 1 438 ? -16.689 -14.985 -3.157 1.00 87.56 438 ALA A N 1
ATOM 3404 C CA . ALA A 1 438 ? -15.689 -15.638 -3.987 1.00 87.56 438 ALA A CA 1
ATOM 3405 C C . ALA A 1 438 ? -15.158 -16.913 -3.319 1.00 87.56 438 ALA A C 1
ATOM 3407 O O . ALA A 1 438 ? -15.136 -17.958 -3.967 1.00 87.56 438 ALA A O 1
ATOM 3408 N N . ILE A 1 439 ? -14.817 -16.880 -2.024 1.00 88.00 439 ILE A N 1
ATOM 3409 C CA . ILE A 1 439 ? -14.400 -18.056 -1.239 1.00 88.00 439 ILE A CA 1
ATOM 3410 C C . ILE A 1 439 ? -15.439 -19.169 -1.357 1.00 88.00 439 ILE A C 1
ATOM 3412 O O . ILE A 1 439 ? -15.085 -20.296 -1.709 1.00 88.00 439 ILE A O 1
ATOM 3416 N N . ARG A 1 440 ? -16.727 -18.858 -1.159 1.00 87.19 440 ARG A N 1
ATOM 3417 C CA . ARG A 1 440 ? -17.814 -19.844 -1.295 1.00 87.19 440 ARG A CA 1
ATOM 3418 C C . ARG A 1 440 ? -17.833 -20.484 -2.679 1.00 87.19 440 ARG A C 1
ATOM 3420 O O . ARG A 1 440 ? -18.049 -21.690 -2.791 1.00 87.19 440 ARG A O 1
ATOM 3427 N N . VAL A 1 441 ? -17.563 -19.716 -3.735 1.00 86.75 441 VAL A N 1
ATOM 3428 C CA . VAL A 1 441 ? -17.446 -20.262 -5.093 1.00 86.75 441 VAL A CA 1
ATOM 3429 C C . VAL A 1 441 ? -16.196 -21.093 -5.296 1.00 86.75 441 VAL A C 1
ATOM 3431 O O . VAL A 1 441 ? -16.290 -22.173 -5.887 1.00 86.75 441 VAL A O 1
ATOM 3434 N N . LEU A 1 442 ? -15.055 -20.665 -4.771 1.00 87.19 442 LEU A N 1
ATOM 3435 C CA . LEU A 1 442 ? -13.831 -21.456 -4.811 1.00 87.19 442 LEU A CA 1
ATOM 3436 C C . LEU A 1 442 ? -13.963 -22.757 -3.990 1.00 87.19 442 LEU A C 1
ATOM 3438 O O . LEU A 1 442 ? -13.255 -23.733 -4.227 1.00 87.19 442 LEU A O 1
ATOM 3442 N N . GLU A 1 443 ? -14.919 -22.860 -3.071 1.00 87.56 443 GLU A N 1
ATOM 3443 C CA . GLU A 1 443 ? -15.212 -24.118 -2.374 1.00 87.56 443 GLU A CA 1
ATOM 3444 C C . GLU A 1 443 ? -16.112 -25.079 -3.176 1.00 87.56 443 GLU A C 1
ATOM 3446 O O . GLU A 1 443 ? -16.135 -26.289 -2.887 1.00 87.56 443 GLU A O 1
ATOM 3451 N N . THR A 1 444 ? -16.805 -24.589 -4.214 1.00 86.75 444 THR A N 1
ATOM 3452 C CA . THR A 1 444 ? -17.734 -25.384 -5.035 1.00 86.75 444 THR A CA 1
ATOM 3453 C C . THR A 1 444 ? -17.046 -26.507 -5.805 1.00 86.75 444 THR A C 1
ATOM 3455 O O . THR A 1 444 ? -15.864 -26.458 -6.149 1.00 86.75 444 THR A O 1
ATOM 3458 N N . PHE A 1 445 ? -17.822 -27.534 -6.160 1.00 84.31 445 PHE A N 1
ATOM 3459 C CA . PHE A 1 445 ? -17.337 -28.611 -7.023 1.00 84.31 445 PHE A CA 1
ATOM 3460 C C . PHE A 1 445 ? -16.906 -28.112 -8.413 1.00 84.31 445 PHE A C 1
ATOM 3462 O O . PHE A 1 445 ? -15.929 -28.615 -8.963 1.00 84.31 445 PHE A O 1
ATOM 3469 N N . THR A 1 446 ? -17.580 -27.096 -8.957 1.00 83.44 446 THR A N 1
ATOM 3470 C CA . THR A 1 446 ? -17.243 -26.512 -10.263 1.00 83.44 446 THR A CA 1
ATOM 3471 C C . THR A 1 446 ? -15.838 -25.919 -10.262 1.00 83.44 446 THR A C 1
ATOM 3473 O O . THR A 1 446 ? -15.040 -26.251 -11.141 1.00 83.44 446 THR A O 1
ATOM 3476 N N . TRP A 1 447 ? -15.492 -25.112 -9.251 1.00 84.75 447 TRP A N 1
ATOM 3477 C CA . TRP A 1 447 ? -14.121 -24.616 -9.109 1.00 84.75 447 TRP A CA 1
ATOM 3478 C C . TRP A 1 447 ? -13.125 -25.754 -8.909 1.00 84.75 447 TRP A C 1
ATOM 3480 O O . TRP A 1 447 ? -12.065 -25.755 -9.525 1.00 84.75 447 TRP A O 1
ATOM 3490 N N . ARG A 1 448 ? -13.469 -26.780 -8.118 1.00 81.00 448 ARG A N 1
ATOM 3491 C CA . ARG A 1 448 ? -12.585 -27.945 -7.924 1.00 81.00 448 ARG A CA 1
ATOM 3492 C C . ARG A 1 448 ? -12.208 -28.645 -9.225 1.00 81.00 448 ARG A C 1
ATOM 3494 O O . ARG A 1 448 ? -11.155 -29.272 -9.248 1.00 81.00 448 ARG A O 1
ATOM 3501 N N . MET A 1 449 ? -13.041 -28.564 -10.259 1.00 82.56 449 MET A N 1
ATOM 3502 C CA . MET A 1 449 ? -12.705 -29.098 -11.576 1.00 82.56 449 MET A CA 1
ATOM 3503 C C . MET A 1 449 ? -11.884 -28.119 -12.401 1.00 82.56 449 MET A C 1
ATOM 3505 O O . MET A 1 449 ? -10.883 -28.515 -12.989 1.00 82.56 449 MET A O 1
ATOM 3509 N N . ARG A 1 450 ? -12.235 -26.830 -12.377 1.00 85.00 450 ARG A N 1
ATOM 3510 C CA . ARG A 1 450 ? -11.461 -25.794 -13.073 1.00 85.00 450 ARG A CA 1
ATOM 3511 C C . ARG A 1 450 ? -10.054 -25.637 -12.524 1.00 85.00 450 ARG A C 1
ATOM 3513 O O . ARG A 1 450 ? -9.131 -25.435 -13.299 1.00 85.00 450 ARG A O 1
ATOM 3520 N N . LYS A 1 451 ? -9.845 -25.781 -11.215 1.00 85.25 451 LYS A N 1
ATOM 3521 C CA . LYS A 1 451 ? -8.529 -25.563 -10.608 1.00 85.25 451 LYS A CA 1
ATOM 3522 C C . LYS A 1 451 ? -7.463 -26.561 -11.063 1.00 85.25 451 LYS A C 1
ATOM 3524 O O . LYS A 1 451 ? -6.283 -26.260 -10.927 1.00 85.25 451 LYS A O 1
ATOM 3529 N N . GLU A 1 452 ? -7.839 -27.710 -11.634 1.00 81.25 452 GLU A N 1
ATOM 3530 C CA . GLU A 1 452 ? -6.868 -28.609 -12.276 1.00 81.25 452 GLU A CA 1
ATOM 3531 C C . GLU A 1 452 ? -6.167 -27.927 -13.458 1.00 81.25 452 GLU A C 1
ATOM 3533 O O . GLU A 1 452 ? -4.971 -28.119 -13.651 1.00 81.25 452 GLU A O 1
ATOM 3538 N N . THR A 1 453 ? -6.861 -27.058 -14.195 1.00 81.62 453 THR A N 1
ATOM 3539 C CA . THR A 1 453 ? -6.295 -26.285 -15.310 1.00 81.62 453 THR A CA 1
ATOM 3540 C C . THR A 1 453 ? -5.934 -24.859 -14.897 1.00 81.62 453 THR A C 1
ATOM 3542 O O . THR A 1 453 ? -4.835 -24.389 -15.184 1.00 81.62 453 THR A O 1
ATOM 3545 N N . GLU A 1 454 ? -6.820 -24.189 -14.165 1.00 84.69 454 GLU A N 1
ATOM 3546 C CA . GLU A 1 454 ? -6.739 -22.765 -13.822 1.00 84.69 454 GLU A CA 1
ATOM 3547 C C . GLU A 1 454 ? -6.003 -22.472 -12.508 1.00 84.69 454 GLU A C 1
ATOM 3549 O O . GLU A 1 454 ? -5.565 -21.343 -12.313 1.00 84.69 454 GLU A O 1
ATOM 3554 N N . GLY A 1 455 ? -5.832 -23.462 -11.631 1.00 88.94 455 GLY A N 1
ATOM 3555 C CA . GLY A 1 455 ? -5.162 -23.278 -10.346 1.00 88.94 455 GLY A CA 1
ATOM 3556 C C . GLY A 1 455 ? -3.647 -23.129 -10.475 1.00 88.94 455 GLY A C 1
ATOM 3557 O O . GLY A 1 455 ? -3.044 -23.508 -11.485 1.00 88.94 455 GLY A O 1
ATOM 3558 N N . TYR A 1 456 ? -3.039 -22.616 -9.410 1.00 93.06 456 TYR A N 1
ATOM 3559 C CA . TYR A 1 456 ? -1.600 -22.365 -9.328 1.00 93.06 456 TYR A CA 1
ATOM 3560 C C . TYR A 1 456 ? -0.884 -23.467 -8.550 1.00 93.06 456 TYR A C 1
ATOM 3562 O O . TYR A 1 456 ? -1.435 -24.015 -7.596 1.00 93.06 456 TYR A O 1
ATOM 3570 N N . ASP A 1 457 ? 0.338 -23.801 -8.957 1.00 93.2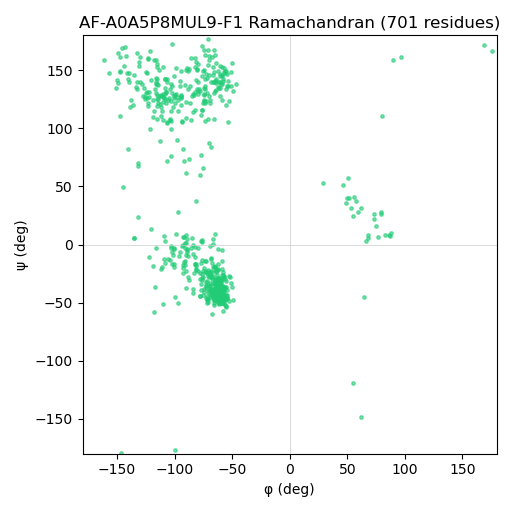5 457 ASP A N 1
ATOM 3571 C CA . ASP A 1 457 ? 1.178 -24.822 -8.321 1.00 93.25 457 ASP A CA 1
ATOM 3572 C C . ASP A 1 457 ? 2.070 -24.245 -7.223 1.00 93.25 457 ASP A C 1
ATOM 3574 O O . ASP A 1 457 ? 2.485 -24.990 -6.340 1.00 93.25 457 ASP A O 1
ATOM 3578 N N . TYR A 1 458 ? 2.345 -22.941 -7.274 1.00 94.19 458 TYR A N 1
ATOM 3579 C CA . TYR A 1 458 ? 3.095 -22.183 -6.276 1.00 94.19 458 TYR A CA 1
ATOM 3580 C C . TYR A 1 458 ? 2.426 -20.831 -6.076 1.00 94.19 458 TYR A C 1
ATOM 3582 O O . TYR A 1 458 ? 2.010 -20.203 -7.053 1.00 94.19 458 TYR A O 1
ATOM 3590 N N . ILE A 1 459 ? 2.351 -20.376 -4.829 1.00 94.56 459 ILE A N 1
ATOM 3591 C CA . ILE A 1 459 ? 1.784 -19.069 -4.495 1.00 94.56 459 ILE A CA 1
ATOM 3592 C C . ILE A 1 459 ? 2.814 -18.289 -3.690 1.00 94.56 459 ILE A C 1
ATOM 3594 O O . ILE A 1 459 ? 3.329 -18.763 -2.679 1.00 94.56 459 ILE A O 1
ATOM 3598 N N . LEU A 1 460 ? 3.129 -17.092 -4.160 1.00 95.31 460 LEU A N 1
ATOM 3599 C CA . LEU A 1 460 ? 4.027 -16.158 -3.512 1.00 95.31 460 LEU A CA 1
ATOM 3600 C C . LEU A 1 460 ? 3.247 -14.903 -3.127 1.00 95.31 460 LEU A C 1
ATOM 3602 O O . LEU A 1 460 ? 2.390 -14.456 -3.886 1.00 95.31 460 LEU A O 1
ATOM 3606 N N . VAL A 1 461 ? 3.528 -14.352 -1.950 1.00 92.62 461 VAL A N 1
ATOM 3607 C CA . VAL A 1 461 ? 2.809 -13.186 -1.418 1.00 92.62 461 VAL A CA 1
ATOM 3608 C C . VAL A 1 461 ? 3.804 -12.240 -0.762 1.00 92.62 461 VAL A C 1
ATOM 3610 O O . VAL A 1 461 ? 4.480 -12.633 0.191 1.00 92.62 461 VAL A O 1
ATOM 3613 N N . ASP A 1 462 ? 3.901 -11.016 -1.277 1.00 87.56 462 ASP A N 1
ATOM 3614 C CA . ASP A 1 462 ? 4.669 -9.945 -0.634 1.00 87.56 462 ASP A CA 1
ATOM 3615 C C . ASP A 1 462 ? 3.779 -9.147 0.326 1.00 87.56 462 ASP A C 1
ATOM 3617 O O . ASP A 1 462 ? 2.571 -9.053 0.111 1.00 87.56 462 ASP A O 1
ATOM 3621 N N . GLU A 1 463 ? 4.375 -8.593 1.382 1.00 82.62 463 GLU A N 1
ATOM 3622 C CA . GLU A 1 463 ? 3.687 -7.854 2.455 1.00 82.62 463 GLU A CA 1
ATOM 3623 C C . GLU A 1 463 ? 2.420 -8.572 2.980 1.00 82.62 463 GLU A C 1
ATOM 3625 O O . GLU A 1 463 ? 1.342 -7.981 3.073 1.00 82.62 463 GLU A O 1
ATOM 3630 N N . LE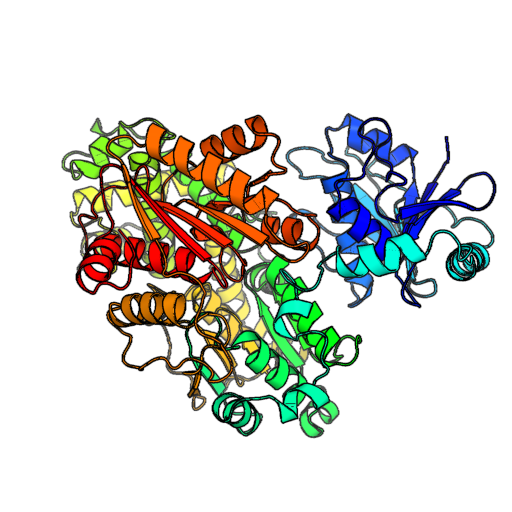U A 1 464 ? 2.535 -9.861 3.342 1.00 85.88 464 LEU A N 1
ATOM 3631 C CA . LEU A 1 464 ? 1.403 -10.700 3.787 1.00 85.88 464 LEU A CA 1
ATOM 3632 C C . LEU A 1 464 ? 0.594 -10.065 4.933 1.00 85.88 464 LEU A C 1
ATOM 3634 O O . LEU A 1 464 ? -0.598 -10.339 5.077 1.00 85.88 464 LEU A O 1
ATOM 3638 N N . GLN A 1 465 ? 1.224 -9.215 5.749 1.00 79.94 465 GLN A N 1
ATOM 3639 C CA . GLN A 1 465 ? 0.561 -8.506 6.840 1.00 79.94 465 GLN A CA 1
ATOM 3640 C C . GLN A 1 465 ? -0.558 -7.558 6.385 1.00 79.94 465 GLN A C 1
ATOM 3642 O O . GLN A 1 465 ? -1.413 -7.236 7.206 1.00 79.94 465 GLN A O 1
ATOM 3647 N N . VAL A 1 466 ? -0.564 -7.131 5.117 1.00 79.31 466 VAL A N 1
ATOM 3648 C CA . VAL A 1 466 ? -1.631 -6.299 4.536 1.00 79.31 466 VAL A CA 1
ATOM 3649 C C . VAL A 1 466 ? -2.885 -7.130 4.255 1.00 79.31 466 VAL A C 1
ATOM 3651 O O . VAL A 1 466 ? -3.982 -6.597 4.337 1.00 79.31 466 VAL A O 1
ATOM 3654 N N . PHE A 1 467 ? -2.727 -8.431 3.992 1.00 81.38 467 PHE A N 1
ATOM 3655 C CA . PHE A 1 467 ? -3.843 -9.315 3.678 1.00 81.38 467 PHE A CA 1
ATOM 3656 C C . PHE A 1 467 ? -4.591 -9.742 4.933 1.00 81.38 467 PHE A C 1
ATOM 3658 O O . PHE A 1 467 ? -3.975 -10.229 5.894 1.00 81.38 467 PHE A O 1
ATOM 3665 N N . ASP A 1 468 ? -5.913 -9.667 4.891 1.00 76.31 468 ASP A N 1
ATOM 3666 C CA . ASP A 1 468 ? -6.771 -10.104 5.985 1.00 76.31 468 ASP A CA 1
ATOM 3667 C C . ASP A 1 468 ? -6.896 -11.654 6.060 1.00 76.31 468 ASP A C 1
ATOM 3669 O O . ASP A 1 468 ? -6.420 -12.397 5.189 1.00 76.31 468 ASP A O 1
ATOM 3673 N N . PRO A 1 469 ? -7.500 -12.213 7.126 1.00 76.56 469 PRO A N 1
ATOM 3674 C CA . PRO A 1 469 ? -7.705 -13.658 7.262 1.00 76.56 469 PRO A CA 1
ATOM 3675 C C . PRO A 1 469 ? -8.525 -14.334 6.146 1.00 76.56 469 PRO A C 1
ATOM 3677 O O . PRO A 1 469 ? -8.261 -15.494 5.796 1.00 76.56 469 PRO A O 1
ATOM 3680 N N . GLN A 1 470 ? -9.533 -13.652 5.610 1.00 80.31 470 GLN A N 1
ATOM 3681 C CA . GLN A 1 470 ? -10.397 -14.145 4.539 1.00 80.31 470 GLN A CA 1
ATOM 3682 C C . GLN A 1 470 ? -9.626 -14.165 3.219 1.00 80.31 470 GLN A C 1
ATOM 3684 O O . GLN A 1 470 ? -9.581 -15.199 2.553 1.00 80.31 470 GLN A O 1
ATOM 3689 N N . GLU A 1 471 ? -8.909 -13.096 2.893 1.00 86.69 471 GLU A N 1
ATOM 3690 C CA . GLU A 1 471 ? -8.022 -13.017 1.734 1.00 86.69 471 GLU A CA 1
ATOM 3691 C C . GLU A 1 471 ? -6.960 -14.124 1.748 1.00 86.69 471 GLU A C 1
ATOM 3693 O O . GLU A 1 471 ? -6.751 -14.824 0.752 1.00 86.69 471 GLU A O 1
ATOM 3698 N N . ARG A 1 472 ? -6.339 -14.380 2.906 1.00 85.88 472 ARG A N 1
ATOM 3699 C CA . ARG A 1 472 ? -5.401 -15.506 3.082 1.00 85.88 472 ARG A CA 1
ATOM 3700 C C . ARG A 1 472 ? -6.060 -16.860 2.841 1.00 85.88 472 ARG A C 1
ATOM 3702 O O . ARG A 1 472 ? -5.416 -17.774 2.323 1.00 85.88 472 ARG A O 1
ATOM 3709 N N . THR A 1 473 ? -7.332 -17.004 3.199 1.00 85.00 473 THR A N 1
ATOM 3710 C CA . THR A 1 473 ? -8.114 -18.212 2.904 1.00 85.00 473 THR A CA 1
ATOM 3711 C C . THR A 1 473 ? -8.383 -18.333 1.404 1.00 85.00 473 THR A C 1
ATOM 3713 O O . THR A 1 473 ? -8.187 -19.407 0.830 1.00 85.00 473 THR A O 1
ATOM 3716 N N . ALA A 1 474 ? -8.751 -17.234 0.742 1.00 89.19 474 ALA A N 1
ATOM 3717 C CA . ALA A 1 474 ? -8.961 -17.188 -0.700 1.00 89.19 474 ALA A CA 1
ATOM 3718 C C . ALA A 1 474 ? -7.688 -17.580 -1.476 1.00 89.19 474 ALA A C 1
ATOM 3720 O O . ALA A 1 474 ? -7.751 -18.414 -2.382 1.00 89.19 474 ALA A O 1
ATOM 3721 N N . LEU A 1 475 ? -6.517 -17.091 -1.047 1.00 90.69 475 LEU A N 1
ATOM 3722 C CA . LEU A 1 475 ? -5.211 -17.482 -1.592 1.00 90.69 475 LEU A CA 1
ATOM 3723 C C . LEU A 1 475 ? -4.982 -18.997 -1.538 1.00 90.69 475 LEU A C 1
ATOM 3725 O O . LEU A 1 475 ? -4.542 -19.595 -2.518 1.00 90.69 475 LEU A O 1
ATOM 3729 N N . GLN A 1 476 ? -5.320 -19.658 -0.429 1.00 87.62 476 GLN A N 1
ATOM 3730 C CA . GLN A 1 476 ? -5.180 -21.117 -0.316 1.00 87.62 476 GLN A CA 1
ATOM 3731 C C . GLN A 1 476 ? -6.076 -21.871 -1.309 1.00 87.62 476 GLN A C 1
ATOM 3733 O O . GLN A 1 476 ? -5.675 -22.909 -1.844 1.00 87.62 476 GLN A O 1
ATOM 3738 N N . LEU A 1 477 ? -7.276 -21.355 -1.580 1.00 89.00 477 LEU A N 1
ATOM 3739 C CA . LEU A 1 477 ? -8.253 -21.985 -2.472 1.00 89.00 477 LEU A CA 1
ATOM 3740 C C . LEU A 1 477 ? -7.903 -21.856 -3.963 1.00 89.00 477 LEU A C 1
ATOM 3742 O O . LEU A 1 477 ? -8.357 -22.679 -4.768 1.00 89.00 477 LEU A O 1
ATOM 3746 N N . LEU A 1 478 ? -7.055 -20.890 -4.322 1.00 90.94 478 LEU A N 1
ATOM 3747 C CA . LEU A 1 478 ? -6.485 -20.736 -5.666 1.00 90.94 478 LEU A CA 1
ATOM 3748 C C . LEU A 1 478 ? -5.423 -21.805 -5.994 1.00 90.94 478 LEU A C 1
ATOM 3750 O O . LEU A 1 478 ? -5.067 -22.007 -7.159 1.00 90.94 478 LEU A O 1
ATOM 3754 N N . GLY A 1 479 ? -4.941 -22.537 -4.985 1.00 90.56 479 GLY A N 1
ATOM 3755 C CA . GLY A 1 479 ? -4.011 -23.647 -5.162 1.00 90.56 479 GLY A CA 1
ATOM 3756 C C . GLY A 1 479 ? -4.621 -24.828 -5.931 1.00 90.56 479 GLY A C 1
ATOM 3757 O O . 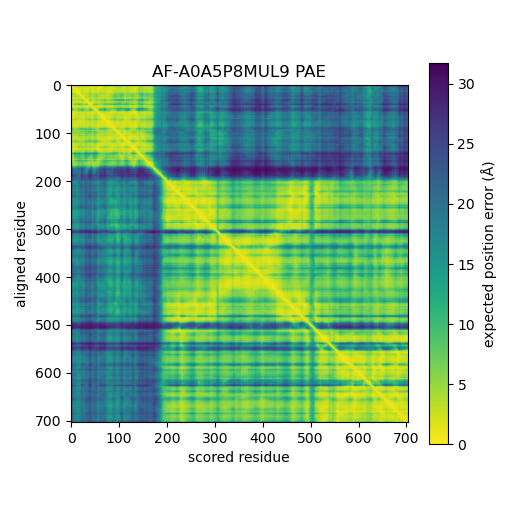GLY A 1 479 ? -5.684 -25.366 -5.584 1.00 90.56 479 GLY A O 1
ATOM 3758 N N . ARG A 1 480 ? -3.896 -25.309 -6.947 1.00 89.56 480 ARG A N 1
ATOM 3759 C CA . ARG A 1 480 ? -4.282 -26.459 -7.784 1.00 89.56 480 ARG A CA 1
ATOM 3760 C C . ARG A 1 480 ? -4.449 -27.742 -6.958 1.00 89.56 480 ARG A C 1
ATOM 3762 O O . ARG A 1 480 ? -5.417 -28.485 -7.127 1.00 89.56 480 ARG A O 1
ATOM 3769 N N . SER A 1 481 ? -3.543 -27.996 -6.013 1.00 81.19 481 SER A N 1
ATOM 3770 C CA . SER A 1 481 ? -3.508 -29.225 -5.204 1.00 81.19 481 SER A CA 1
ATOM 3771 C C . SER A 1 481 ? -4.488 -29.215 -4.022 1.00 81.19 481 SER A C 1
ATOM 3773 O O . SER A 1 481 ? -4.639 -28.225 -3.313 1.00 81.19 481 SER A O 1
ATOM 3775 N N . ARG A 1 482 ? -5.120 -30.368 -3.738 1.00 69.19 482 ARG A N 1
ATOM 3776 C CA . ARG A 1 482 ? -5.949 -30.572 -2.527 1.00 69.19 482 ARG A CA 1
ATOM 3777 C C . ARG A 1 482 ? -5.140 -30.678 -1.237 1.00 69.19 482 ARG A C 1
ATOM 3779 O O . ARG A 1 482 ? -5.688 -30.444 -0.169 1.00 69.19 482 ARG A O 1
ATOM 3786 N N . ARG A 1 483 ? -3.868 -31.075 -1.324 1.00 69.56 483 ARG A N 1
ATOM 3787 C CA . ARG A 1 483 ? -2.983 -31.219 -0.154 1.00 69.56 483 ARG A CA 1
ATOM 3788 C C . ARG A 1 483 ? -2.359 -29.886 0.277 1.00 69.56 483 ARG A C 1
ATOM 3790 O O . ARG A 1 483 ? -1.634 -29.852 1.268 1.00 69.56 483 ARG A O 1
ATOM 3797 N N . GLY A 1 484 ? -2.656 -28.818 -0.461 1.00 76.44 484 GLY A N 1
ATOM 3798 C CA . GLY A 1 484 ? -1.945 -27.552 -0.412 1.00 76.44 484 GLY A CA 1
ATOM 3799 C C . GLY A 1 484 ? -0.893 -27.467 -1.513 1.00 76.44 484 GLY A C 1
ATOM 3800 O O . GLY A 1 484 ? -0.502 -28.477 -2.113 1.00 76.44 484 GLY A O 1
ATOM 3801 N N . VAL A 1 485 ? -0.479 -26.237 -1.779 1.00 86.62 485 VAL A N 1
ATOM 3802 C CA . VAL A 1 485 ? 0.626 -25.873 -2.668 1.00 86.62 485 VAL A CA 1
ATOM 3803 C C . VAL A 1 485 ? 1.711 -25.189 -1.833 1.00 86.62 485 VAL A C 1
ATOM 3805 O O . VAL A 1 485 ? 1.400 -24.727 -0.733 1.00 86.62 485 VAL A O 1
ATOM 3808 N N . PRO A 1 486 ? 2.971 -25.142 -2.284 1.00 90.25 486 PRO A N 1
ATOM 3809 C CA . PRO A 1 486 ? 4.011 -24.407 -1.580 1.00 90.25 486 PRO A CA 1
ATOM 3810 C C . PRO A 1 486 ? 3.706 -22.904 -1.576 1.00 90.25 486 PRO A C 1
ATOM 3812 O O . PRO A 1 486 ? 3.383 -22.327 -2.619 1.00 90.25 486 PRO A O 1
ATOM 3815 N N . PHE A 1 487 ? 3.821 -22.293 -0.398 1.00 91.31 487 PHE A N 1
ATOM 3816 C CA . PHE A 1 487 ? 3.663 -20.854 -0.190 1.00 91.31 487 PHE A CA 1
ATOM 3817 C C . PHE A 1 487 ? 5.014 -20.210 0.107 1.00 91.31 487 PHE A C 1
ATOM 3819 O O . PHE A 1 487 ? 5.716 -20.669 1.005 1.00 91.31 487 PHE A O 1
ATOM 3826 N N . VAL A 1 488 ? 5.361 -19.134 -0.597 1.00 92.81 488 VAL A N 1
ATOM 3827 C CA . VAL A 1 488 ? 6.518 -18.291 -0.258 1.00 92.81 488 VAL A CA 1
ATOM 3828 C C . VAL A 1 488 ? 6.012 -16.912 0.127 1.00 92.81 488 VAL A C 1
ATOM 3830 O O . VAL A 1 488 ? 5.547 -16.160 -0.724 1.00 92.81 488 VAL A O 1
ATOM 3833 N N . THR A 1 489 ? 6.074 -16.573 1.407 1.00 91.88 489 THR A N 1
ATOM 3834 C CA . THR A 1 489 ? 5.509 -15.315 1.906 1.00 91.88 489 THR A CA 1
ATOM 3835 C C . THR A 1 489 ? 6.598 -14.413 2.450 1.00 91.88 489 THR A C 1
ATOM 3837 O O . THR A 1 489 ? 7.526 -14.895 3.093 1.00 91.88 489 THR A O 1
ATOM 3840 N N . ALA A 1 490 ? 6.474 -13.111 2.229 1.00 89.00 490 ALA A N 1
ATOM 3841 C CA . ALA A 1 490 ? 7.290 -12.090 2.866 1.00 89.00 490 ALA A CA 1
ATOM 3842 C C . ALA A 1 490 ? 6.423 -11.271 3.823 1.00 89.00 490 ALA A C 1
ATOM 3844 O O . ALA A 1 490 ? 5.362 -10.786 3.436 1.00 89.00 490 ALA A O 1
ATOM 3845 N N . GLU A 1 491 ? 6.859 -11.138 5.076 1.00 85.69 491 GLU A N 1
ATOM 3846 C CA . GLU A 1 491 ? 6.112 -10.385 6.085 1.00 85.69 491 GLU A CA 1
ATOM 3847 C C . GLU A 1 491 ? 7.021 -9.690 7.106 1.00 85.69 491 GLU A C 1
ATOM 3849 O O . GLU A 1 491 ? 8.125 -10.152 7.421 1.00 85.69 491 GLU A O 1
ATOM 3854 N N . ASP A 1 492 ? 6.544 -8.552 7.609 1.00 83.25 492 ASP A N 1
ATOM 3855 C CA . ASP A 1 492 ? 7.101 -7.857 8.770 1.00 83.25 492 ASP A CA 1
ATOM 3856 C C . ASP A 1 492 ? 6.152 -8.039 9.970 1.00 83.25 492 ASP A C 1
ATOM 3858 O O . ASP A 1 492 ? 5.096 -7.398 10.012 1.00 83.25 492 ASP A O 1
ATOM 3862 N N . PRO A 1 493 ? 6.498 -8.898 10.949 1.00 75.50 493 PRO A N 1
ATOM 3863 C CA . PRO A 1 493 ? 5.647 -9.162 12.109 1.00 75.50 493 PRO A CA 1
ATOM 3864 C C . PRO A 1 493 ? 5.268 -7.907 12.904 1.00 75.50 493 PRO A C 1
ATOM 3866 O O . PRO A 1 493 ? 4.181 -7.857 13.473 1.00 75.50 493 PRO A O 1
ATOM 3869 N N . ALA A 1 494 ? 6.124 -6.878 12.914 1.00 74.62 494 ALA A N 1
ATOM 3870 C CA . ALA A 1 494 ? 5.870 -5.632 13.636 1.00 74.62 494 ALA A CA 1
ATOM 3871 C C . ALA A 1 494 ? 4.762 -4.783 12.993 1.00 74.62 494 ALA A C 1
ATOM 3873 O O . ALA A 1 494 ? 4.164 -3.941 13.655 1.00 74.62 494 ALA A O 1
ATOM 3874 N N . GLN A 1 495 ? 4.484 -4.990 11.703 1.00 72.81 495 GLN A N 1
ATOM 3875 C CA . GLN A 1 495 ? 3.514 -4.200 10.941 1.00 72.81 495 GLN A CA 1
ATOM 3876 C C . GLN A 1 495 ? 2.121 -4.850 10.874 1.00 72.81 495 GLN A C 1
ATOM 3878 O O . GLN A 1 495 ? 1.192 -4.239 10.355 1.00 72.81 495 GLN A O 1
ATOM 3883 N N . GLY A 1 496 ? 1.950 -6.078 11.378 1.00 65.12 496 GLY A N 1
ATOM 3884 C CA . GLY A 1 496 ? 0.703 -6.833 11.258 1.00 65.12 496 GLY A CA 1
ATOM 3885 C C . GLY A 1 496 ? -0.012 -7.053 12.586 1.00 65.12 496 GLY A C 1
ATOM 3886 O O . GLY A 1 496 ? 0.162 -8.115 13.180 1.00 65.12 496 GLY A O 1
ATOM 3887 N N . VAL A 1 497 ? -0.884 -6.121 12.992 1.00 51.72 497 VAL A N 1
ATOM 3888 C CA . VAL A 1 497 ? -1.696 -6.206 14.231 1.00 51.72 497 VAL A CA 1
ATOM 3889 C C . VAL A 1 497 ? -2.537 -7.495 14.296 1.00 51.72 497 VAL A C 1
ATOM 3891 O O . VAL A 1 497 ? -2.638 -8.111 15.351 1.00 51.72 497 VAL A O 1
ATOM 3894 N N . PHE A 1 498 ? -3.055 -7.962 13.151 1.00 48.59 498 PHE A N 1
ATOM 3895 C CA . PHE A 1 498 ? -3.907 -9.159 13.037 1.00 48.59 498 PHE A CA 1
ATOM 3896 C C . PHE A 1 498 ? -3.215 -10.358 12.357 1.00 48.59 498 PHE A C 1
ATOM 3898 O O . PHE A 1 498 ? -3.845 -11.375 12.055 1.00 48.59 498 PHE A O 1
ATOM 3905 N N . SER A 1 499 ? -1.910 -10.262 12.077 1.00 46.66 499 SER A N 1
ATOM 3906 C CA . SER A 1 499 ? -1.190 -11.257 11.267 1.00 46.66 499 SER A CA 1
ATOM 3907 C C . SER A 1 499 ? -1.109 -12.643 11.919 1.00 46.66 499 SER A C 1
ATOM 3909 O O . SER A 1 499 ? -1.163 -13.654 11.216 1.00 46.66 499 SER A O 1
ATOM 3911 N N . SER A 1 500 ? -1.072 -12.698 13.249 1.00 40.16 500 SER A N 1
ATOM 3912 C CA . SER A 1 500 ? -0.828 -13.904 14.044 1.00 40.16 500 SER A CA 1
ATOM 3913 C C . SER A 1 500 ? -2.057 -14.792 14.278 1.00 40.16 500 SER A C 1
ATOM 3915 O O . SER A 1 500 ? -1.893 -15.957 14.642 1.00 40.16 500 SER A O 1
ATOM 3917 N N . LEU A 1 501 ? -3.278 -14.291 14.064 1.00 34.84 501 LEU A N 1
ATOM 3918 C CA . LEU A 1 501 ? -4.473 -14.882 14.682 1.00 34.84 501 LEU A CA 1
ATOM 3919 C C . LEU A 1 501 ? -5.197 -15.959 13.861 1.00 34.84 501 LEU A C 1
ATOM 3921 O O . LEU A 1 501 ? -5.957 -16.727 14.437 1.00 34.84 501 LEU A O 1
ATOM 3925 N N . ASN A 1 502 ? -4.939 -16.100 12.555 1.00 35.06 502 ASN A N 1
ATOM 3926 C CA . ASN A 1 502 ? -5.757 -16.978 11.696 1.00 35.06 502 ASN A CA 1
ATOM 3927 C C . ASN A 1 502 ? -4.980 -17.950 10.793 1.00 35.06 502 ASN A C 1
ATOM 3929 O O . ASN A 1 502 ? -5.500 -18.446 9.791 1.00 35.06 502 ASN A O 1
ATOM 3933 N N . ALA A 1 503 ? -3.742 -18.295 11.154 1.00 38.59 503 ALA A N 1
ATOM 3934 C CA . ALA A 1 503 ? -3.009 -19.348 10.457 1.00 38.59 503 ALA A CA 1
ATOM 3935 C C . ALA A 1 503 ? -3.628 -20.728 10.759 1.00 38.59 503 ALA A C 1
ATOM 3937 O O . ALA A 1 503 ? -3.198 -21.441 11.669 1.00 38.59 503 ALA A O 1
ATOM 3938 N N . ARG A 1 504 ? -4.633 -21.149 9.973 1.00 38.03 504 ARG A N 1
ATOM 3939 C CA . ARG A 1 504 ? -4.993 -22.573 9.880 1.00 38.03 504 ARG A CA 1
ATOM 3940 C C . ARG A 1 504 ? -3.705 -23.358 9.620 1.00 38.03 504 ARG A C 1
ATOM 3942 O O . ARG A 1 504 ? -2.915 -22.981 8.756 1.00 38.03 504 ARG A O 1
ATOM 3949 N N . ARG A 1 505 ? -3.485 -24.437 10.381 1.00 36.88 505 ARG A N 1
ATOM 3950 C CA . ARG A 1 505 ? -2.309 -25.309 10.240 1.00 36.88 505 ARG A CA 1
ATOM 3951 C C . ARG A 1 505 ? -2.201 -25.782 8.790 1.00 36.88 505 ARG A C 1
ATOM 3953 O O . ARG A 1 505 ? -2.976 -26.636 8.365 1.00 36.88 505 ARG A O 1
ATOM 3960 N N . ALA A 1 506 ? -1.252 -25.226 8.042 1.00 45.41 506 ALA A N 1
ATOM 3961 C CA . ALA A 1 506 ? -0.922 -25.733 6.722 1.00 45.41 506 ALA A CA 1
ATOM 3962 C C . ALA A 1 506 ? -0.445 -27.188 6.861 1.00 45.41 506 ALA A C 1
ATOM 3964 O O . ALA A 1 506 ? 0.357 -27.509 7.736 1.00 45.41 506 ALA A O 1
ATOM 3965 N N . THR A 1 507 ? -0.938 -28.076 5.998 1.00 42.00 507 THR A N 1
ATOM 3966 C CA . THR A 1 507 ? -0.475 -29.471 5.888 1.00 42.00 507 THR A CA 1
ATOM 3967 C C . THR A 1 507 ? 0.950 -29.588 5.340 1.00 42.00 507 THR A C 1
ATOM 3969 O O . THR A 1 507 ? 1.531 -30.668 5.389 1.00 42.00 507 THR A O 1
ATOM 3972 N N . VAL A 1 508 ? 1.498 -28.495 4.803 1.00 54.94 508 VAL A N 1
ATOM 3973 C CA . VAL A 1 508 ? 2.853 -28.404 4.255 1.00 54.94 508 VAL A CA 1
ATOM 3974 C C . VAL A 1 508 ? 3.760 -27.771 5.306 1.00 54.94 508 VAL A C 1
ATOM 3976 O O . VAL A 1 508 ? 3.421 -26.728 5.866 1.00 54.94 508 VAL A O 1
ATOM 3979 N N . GLU A 1 509 ? 4.898 -28.413 5.571 1.00 57.72 509 GLU A N 1
ATOM 3980 C CA . GLU A 1 509 ? 5.938 -27.904 6.465 1.00 57.72 509 GLU A CA 1
ATOM 3981 C C . GLU A 1 509 ? 6.339 -26.485 6.043 1.00 57.72 509 GLU A C 1
ATOM 3983 O O . GLU A 1 509 ? 6.668 -26.237 4.880 1.00 57.72 509 GLU A O 1
ATOM 3988 N N . ASN A 1 510 ? 6.224 -25.547 6.982 1.00 72.62 510 ASN A N 1
ATOM 3989 C CA . ASN A 1 510 ? 6.400 -24.127 6.727 1.00 72.62 510 ASN A CA 1
ATOM 3990 C C . ASN A 1 510 ? 7.691 -23.661 7.401 1.00 72.62 510 ASN A C 1
ATOM 3992 O O . ASN A 1 510 ? 7.751 -23.602 8.629 1.00 72.62 510 ASN A O 1
ATOM 3996 N N . VAL A 1 511 ? 8.724 -23.394 6.601 1.00 85.06 511 VAL A N 1
ATOM 3997 C CA . VAL A 1 511 ? 10.081 -23.094 7.068 1.00 85.06 511 VAL A CA 1
ATOM 3998 C C . VAL A 1 511 ? 10.222 -21.582 7.273 1.00 85.06 511 VAL A C 1
ATOM 4000 O O . VAL A 1 511 ? 10.259 -20.843 6.284 1.00 85.06 511 VAL A O 1
ATOM 4003 N N . PRO A 1 512 ? 10.301 -21.083 8.521 1.00 86.88 512 PRO A N 1
ATOM 4004 C CA . PRO A 1 512 ? 10.595 -19.679 8.762 1.00 86.88 512 PRO A CA 1
ATOM 4005 C C . PRO A 1 512 ? 12.077 -19.403 8.495 1.00 86.88 512 PRO A C 1
ATOM 4007 O O . PRO A 1 512 ? 12.954 -20.090 9.020 1.00 86.88 512 PRO A O 1
ATOM 4010 N N . VAL A 1 513 ? 12.360 -18.373 7.704 1.00 88.06 513 VAL A N 1
ATOM 4011 C CA . VAL A 1 513 ? 13.708 -17.853 7.475 1.00 88.06 513 VAL A CA 1
ATOM 4012 C C . VAL A 1 513 ? 13.725 -16.379 7.847 1.00 88.06 513 VAL A C 1
ATOM 4014 O O . VAL A 1 513 ? 12.999 -15.571 7.267 1.00 88.06 513 VAL A O 1
ATOM 4017 N N . TYR A 1 514 ? 14.560 -16.038 8.823 1.00 87.44 514 TYR A N 1
ATOM 4018 C CA . TYR A 1 514 ? 14.661 -14.688 9.357 1.00 87.44 514 TYR A CA 1
ATOM 4019 C C . TYR A 1 514 ? 15.774 -13.904 8.661 1.00 87.44 514 TYR A C 1
ATOM 4021 O O . TYR A 1 514 ? 16.913 -14.356 8.575 1.00 87.44 514 TYR A O 1
ATOM 4029 N N . LEU A 1 515 ? 15.441 -12.715 8.170 1.00 86.12 515 LEU A N 1
ATOM 4030 C CA . LEU A 1 515 ? 16.373 -11.743 7.618 1.00 86.12 515 LEU A CA 1
ATOM 4031 C C . LEU A 1 515 ? 16.688 -10.704 8.698 1.00 86.12 515 LEU A C 1
ATOM 4033 O O . LEU A 1 515 ? 15.998 -9.696 8.826 1.00 86.12 515 LEU A O 1
ATOM 4037 N N . GLU A 1 516 ? 17.725 -10.974 9.490 1.00 82.06 516 GLU A N 1
ATOM 4038 C CA . GLU A 1 516 ? 18.156 -10.098 10.593 1.00 82.06 516 GLU A CA 1
ATOM 4039 C C . GLU A 1 516 ? 18.913 -8.856 10.105 1.00 82.06 516 GLU A C 1
ATOM 4041 O O . GLU A 1 516 ? 18.937 -7.842 10.798 1.00 82.06 516 GLU A O 1
ATOM 4046 N N . VAL A 1 517 ? 19.544 -8.937 8.929 1.00 81.25 517 VAL A N 1
ATOM 4047 C CA . VAL A 1 517 ? 20.417 -7.884 8.398 1.00 81.25 517 VAL A CA 1
ATOM 4048 C C . VAL A 1 517 ? 19.601 -6.854 7.627 1.00 81.25 517 VAL A C 1
ATOM 4050 O O . VAL A 1 517 ? 18.925 -7.175 6.649 1.00 81.25 517 VAL A O 1
ATOM 4053 N N . VAL A 1 518 ? 19.687 -5.601 8.061 1.00 81.81 518 VAL A N 1
ATOM 4054 C CA . VAL A 1 518 ? 19.043 -4.458 7.424 1.00 81.81 518 VAL A CA 1
ATOM 4055 C C . VAL A 1 518 ? 20.053 -3.699 6.581 1.00 81.81 518 VAL A C 1
ATOM 4057 O O . VAL A 1 518 ? 21.116 -3.296 7.054 1.00 81.81 518 VAL A O 1
ATOM 4060 N N . HIS A 1 519 ? 19.687 -3.470 5.325 1.00 77.69 519 HIS A N 1
ATOM 4061 C CA . HIS A 1 519 ? 20.545 -2.830 4.336 1.00 77.69 519 HIS A CA 1
ATOM 4062 C C . HIS A 1 519 ? 20.169 -1.374 4.076 1.00 77.69 519 HIS A C 1
ATOM 4064 O O . HIS A 1 519 ? 20.842 -0.745 3.272 1.00 77.69 519 HIS A O 1
ATOM 4070 N N . ARG A 1 520 ? 19.102 -0.850 4.701 1.00 78.12 520 ARG A N 1
ATOM 4071 C CA . ARG A 1 520 ? 18.463 0.441 4.373 1.00 78.12 520 ARG A CA 1
ATOM 4072 C C . ARG A 1 520 ? 19.013 1.655 5.126 1.00 78.12 520 ARG A C 1
ATOM 4074 O O . ARG A 1 520 ? 19.048 2.740 4.558 1.00 78.12 520 ARG A O 1
ATOM 4081 N N . PHE A 1 521 ? 19.358 1.494 6.396 1.00 82.69 521 PHE A N 1
ATOM 4082 C CA . PHE A 1 521 ? 19.562 2.613 7.320 1.00 82.69 521 PHE A CA 1
ATOM 4083 C C . PHE A 1 521 ? 21.042 2.955 7.485 1.00 82.69 521 PHE A C 1
ATOM 4085 O O . PHE A 1 521 ? 21.888 2.067 7.384 1.00 82.69 521 PHE A O 1
ATOM 4092 N N . ASN A 1 522 ? 21.354 4.216 7.790 1.00 85.94 522 ASN A N 1
ATOM 4093 C CA . ASN A 1 522 ? 22.623 4.555 8.439 1.00 85.94 522 ASN A CA 1
ATOM 4094 C C . ASN A 1 522 ? 22.636 4.074 9.908 1.00 85.94 522 ASN A C 1
ATOM 4096 O O . ASN A 1 522 ? 21.597 3.693 10.452 1.00 85.94 522 ASN A O 1
ATOM 4100 N N . GLU A 1 523 ? 23.806 4.075 10.553 1.00 86.00 523 GLU A N 1
ATOM 4101 C CA . GLU A 1 523 ? 23.975 3.527 11.910 1.00 86.00 523 GLU A CA 1
ATOM 4102 C C . GLU A 1 523 ? 23.053 4.171 12.961 1.00 86.00 523 GLU A C 1
ATOM 4104 O O . GLU A 1 523 ? 22.488 3.476 13.808 1.00 86.00 523 GLU A O 1
ATOM 4109 N N . GLN A 1 524 ? 22.868 5.493 12.915 1.00 89.50 524 GLN A N 1
ATOM 4110 C CA . GLN A 1 524 ? 22.096 6.228 13.918 1.00 89.50 524 GLN A CA 1
ATOM 4111 C C . GLN A 1 524 ? 20.591 6.013 13.745 1.00 89.50 524 GLN A C 1
ATOM 4113 O O . GLN A 1 524 ? 19.895 5.768 14.731 1.00 89.50 524 GLN A O 1
ATOM 4118 N N . ILE A 1 525 ? 20.086 6.051 12.506 1.00 90.75 525 ILE A N 1
ATOM 4119 C CA . ILE A 1 525 ? 18.692 5.706 12.202 1.00 90.75 525 ILE A CA 1
ATOM 4120 C C . ILE A 1 525 ? 18.447 4.238 12.557 1.00 90.75 525 ILE A C 1
ATOM 4122 O O . ILE A 1 525 ? 17.437 3.929 13.181 1.00 90.75 525 ILE A O 1
ATOM 4126 N N . PHE A 1 526 ? 19.374 3.332 12.233 1.00 89.38 526 PHE A N 1
ATOM 4127 C CA . PHE A 1 526 ? 19.246 1.919 12.583 1.00 89.38 526 PHE A CA 1
ATOM 4128 C C . PHE A 1 526 ? 19.106 1.709 14.092 1.00 89.38 526 PHE A C 1
ATOM 4130 O O . PHE A 1 526 ? 18.209 0.983 14.511 1.00 89.38 526 PHE A O 1
ATOM 4137 N N . ALA A 1 527 ? 19.949 2.349 14.909 1.00 89.50 527 ALA A N 1
ATOM 4138 C CA . ALA A 1 527 ? 19.877 2.223 16.364 1.00 89.50 527 ALA A CA 1
ATOM 4139 C C . ALA A 1 527 ? 18.502 2.653 16.902 1.00 89.50 527 ALA A C 1
ATOM 4141 O O . ALA A 1 527 ? 17.897 1.946 17.708 1.00 89.50 527 ALA A O 1
ATOM 4142 N N . PHE A 1 528 ? 17.973 3.767 16.392 1.00 92.12 528 PHE A N 1
ATOM 4143 C CA . PHE A 1 528 ? 16.643 4.260 16.738 1.00 92.12 528 PHE A CA 1
ATOM 4144 C C . PHE A 1 528 ? 15.515 3.317 16.278 1.00 92.12 528 PHE A C 1
ATOM 4146 O O . PHE A 1 528 ? 14.648 2.948 17.069 1.00 92.12 528 PHE A O 1
ATOM 4153 N N . ILE A 1 529 ? 15.540 2.858 15.024 1.00 90.25 529 ILE A N 1
ATOM 4154 C CA . ILE A 1 529 ? 14.531 1.930 14.490 1.00 90.25 529 ILE A CA 1
ATOM 4155 C C . ILE A 1 529 ? 14.588 0.573 15.199 1.00 90.25 529 ILE A C 1
ATOM 4157 O O . ILE A 1 529 ? 13.543 -0.008 15.490 1.00 90.25 529 ILE A O 1
ATOM 4161 N N . SER A 1 530 ? 15.785 0.078 15.516 1.00 88.38 530 SER A N 1
ATOM 4162 C CA . SER A 1 530 ? 15.974 -1.160 16.273 1.00 88.38 530 SER A CA 1
ATOM 4163 C C . SER A 1 530 ? 15.407 -1.046 17.684 1.00 88.38 530 SER A C 1
ATOM 4165 O O . SER A 1 530 ? 14.817 -2.010 18.168 1.00 88.38 530 SER A O 1
ATOM 4167 N N . PHE A 1 531 ? 15.547 0.113 18.333 1.00 90.75 531 PHE A N 1
ATOM 4168 C CA . PHE A 1 531 ? 14.937 0.361 19.636 1.00 90.75 531 PHE A CA 1
ATOM 4169 C C . PHE A 1 531 ? 13.411 0.270 19.565 1.00 90.75 531 PHE A C 1
ATOM 4171 O O . PHE A 1 531 ? 12.827 -0.496 20.326 1.00 90.75 531 PHE A O 1
ATOM 4178 N N . ILE A 1 532 ? 12.776 0.969 18.613 1.00 89.44 532 ILE A N 1
ATOM 4179 C CA . ILE A 1 532 ? 11.317 0.905 18.418 1.00 89.44 532 ILE A CA 1
ATOM 4180 C C . ILE A 1 532 ? 10.880 -0.536 18.127 1.00 89.44 532 ILE A C 1
ATOM 4182 O O . ILE A 1 532 ? 9.930 -1.032 18.726 1.00 89.44 532 ILE A O 1
ATOM 4186 N N . TYR A 1 533 ? 11.591 -1.231 17.235 1.00 85.81 533 TYR A N 1
ATOM 4187 C CA . TYR A 1 533 ? 11.259 -2.599 16.839 1.00 85.81 533 TYR A CA 1
ATOM 4188 C C . TYR A 1 533 ? 11.245 -3.575 18.027 1.00 85.81 533 TYR A C 1
ATOM 4190 O O . TYR A 1 533 ? 10.410 -4.478 18.069 1.00 85.81 533 TYR A O 1
ATOM 4198 N N . GLN A 1 534 ? 12.130 -3.387 19.008 1.00 85.69 534 GLN A N 1
ATOM 4199 C CA . GLN A 1 534 ? 12.201 -4.220 20.213 1.00 85.69 534 GLN A CA 1
ATOM 4200 C C . GLN A 1 534 ? 11.057 -3.972 21.209 1.00 85.69 534 GLN A C 1
ATOM 4202 O O . GLN A 1 534 ? 10.852 -4.799 22.091 1.00 85.69 534 GLN A O 1
ATOM 4207 N N . GLN A 1 535 ? 10.295 -2.881 21.067 1.00 86.19 535 GLN A N 1
ATOM 4208 C CA . GLN A 1 535 ? 9.150 -2.586 21.941 1.00 86.19 535 GLN A CA 1
ATOM 4209 C C . GLN A 1 535 ? 7.866 -3.330 21.534 1.00 86.19 535 GLN A C 1
ATOM 4211 O O . GLN A 1 535 ? 6.895 -3.345 22.288 1.00 86.19 535 GLN A O 1
ATOM 4216 N N . PHE A 1 536 ? 7.831 -3.962 20.356 1.00 82.19 536 PHE A N 1
ATOM 4217 C CA . PHE A 1 536 ? 6.642 -4.681 19.899 1.00 82.19 536 PHE A CA 1
ATOM 4218 C C . PHE A 1 536 ? 6.433 -6.006 20.658 1.00 82.19 536 PHE A C 1
ATOM 4220 O O . PHE A 1 536 ? 7.373 -6.799 20.769 1.00 82.19 536 PHE A O 1
ATOM 4227 N N . PRO A 1 537 ? 5.190 -6.329 21.073 1.00 65.62 537 PRO A N 1
ATOM 4228 C CA . PRO A 1 537 ? 4.877 -7.446 21.976 1.00 65.62 537 PRO A CA 1
ATOM 4229 C C . PRO A 1 537 ? 5.123 -8.870 21.429 1.00 65.62 537 PRO A C 1
ATOM 4231 O O . PRO A 1 537 ? 4.832 -9.844 22.116 1.00 65.62 537 PRO A O 1
ATOM 4234 N N . LEU A 1 538 ? 5.683 -9.029 20.225 1.00 63.75 538 LEU A N 1
ATOM 4235 C CA . LEU A 1 538 ? 5.976 -10.329 19.598 1.00 63.75 538 LEU A CA 1
ATOM 4236 C C . LEU A 1 538 ? 7.369 -10.401 18.943 1.00 63.75 538 LEU A C 1
ATOM 4238 O O . LEU A 1 538 ? 7.708 -11.407 18.314 1.00 63.75 538 LEU A O 1
ATOM 4242 N N . ASN A 1 539 ? 8.201 -9.369 19.102 1.00 64.88 539 ASN A N 1
ATOM 4243 C CA . ASN A 1 539 ? 9.514 -9.310 18.469 1.00 64.88 539 ASN A CA 1
ATOM 4244 C C . ASN A 1 539 ? 10.602 -9.856 19.399 1.00 64.88 539 ASN A C 1
ATOM 4246 O O . ASN A 1 539 ? 11.021 -9.201 20.345 1.00 64.88 539 ASN A O 1
ATOM 4250 N N . ALA A 1 540 ? 11.090 -11.062 19.098 1.00 52.78 540 ALA A N 1
ATOM 4251 C CA . ALA A 1 540 ? 12.158 -11.715 19.864 1.00 52.78 540 ALA A CA 1
ATOM 4252 C C . ALA A 1 540 ? 13.545 -11.637 19.197 1.00 52.78 540 ALA A C 1
ATOM 4254 O O . ALA A 1 540 ? 14.530 -12.088 19.783 1.00 52.78 540 ALA A O 1
ATOM 4255 N N . LEU A 1 541 ? 13.638 -11.126 17.963 1.00 63.31 541 LEU A N 1
ATOM 4256 C CA . LEU A 1 541 ? 14.862 -11.230 17.170 1.00 63.31 541 LEU A CA 1
ATOM 4257 C C . LEU A 1 541 ? 15.687 -9.941 17.191 1.00 63.31 541 LEU A C 1
ATOM 4259 O O . LEU A 1 541 ? 15.163 -8.880 16.840 1.00 63.31 541 LEU A O 1
ATOM 4263 N N . PRO A 1 542 ? 16.979 -10.023 17.553 1.00 64.75 542 PRO A N 1
ATOM 4264 C CA . PRO A 1 542 ? 17.876 -8.884 17.484 1.00 64.75 542 PRO A CA 1
ATOM 4265 C C . PRO A 1 542 ? 18.148 -8.531 16.017 1.00 64.75 542 PRO A C 1
ATOM 4267 O O . PRO A 1 542 ? 18.602 -9.367 15.237 1.00 64.75 542 PRO A O 1
ATOM 4270 N N . LEU A 1 543 ? 17.877 -7.280 15.645 1.00 76.38 543 LEU A N 1
ATOM 4271 C CA . LEU A 1 543 ? 18.212 -6.763 14.321 1.00 76.38 543 LEU A CA 1
ATOM 4272 C C . LEU A 1 543 ? 19.720 -6.515 14.207 1.00 76.38 543 LEU A C 1
ATOM 4274 O O . LEU A 1 543 ? 20.381 -6.165 15.186 1.00 76.38 543 LEU A O 1
ATOM 4278 N N . ARG A 1 544 ? 20.260 -6.643 12.994 1.00 73.38 544 ARG A N 1
ATOM 4279 C CA . ARG A 1 544 ? 21.650 -6.312 12.651 1.00 73.38 544 ARG A CA 1
ATOM 4280 C C . ARG A 1 544 ? 21.680 -5.322 11.495 1.00 73.38 544 ARG A C 1
ATOM 4282 O O . ARG A 1 544 ? 20.822 -5.363 10.618 1.00 73.38 544 ARG A O 1
ATOM 4289 N N . ILE A 1 545 ? 22.682 -4.453 11.473 1.00 72.19 545 ILE A N 1
ATOM 4290 C CA . ILE A 1 545 ? 22.950 -3.577 10.330 1.00 72.19 545 ILE A CA 1
ATOM 4291 C C . ILE A 1 545 ? 23.992 -4.228 9.419 1.00 72.19 545 ILE A C 1
ATOM 4293 O O . ILE A 1 545 ? 24.832 -4.992 9.887 1.00 72.19 545 ILE A O 1
ATOM 4297 N N . HIS A 1 546 ? 23.919 -3.964 8.117 1.00 64.75 546 HIS A N 1
ATOM 4298 C CA . HIS A 1 546 ? 24.953 -4.397 7.182 1.00 64.75 546 HIS A CA 1
ATOM 4299 C C . HIS A 1 546 ? 26.244 -3.577 7.364 1.00 64.75 546 HIS A C 1
ATOM 4301 O O . HIS A 1 546 ? 26.198 -2.348 7.315 1.00 64.75 546 HIS A O 1
ATOM 4307 N N . ASP A 1 547 ? 27.390 -4.254 7.485 1.00 58.28 547 ASP A N 1
ATOM 4308 C CA . ASP A 1 547 ? 28.700 -3.675 7.851 1.00 58.28 547 ASP A CA 1
ATOM 4309 C C . ASP A 1 547 ? 29.225 -2.570 6.907 1.00 58.28 547 ASP A C 1
ATOM 4311 O O . ASP A 1 547 ? 30.174 -1.863 7.231 1.00 58.28 547 ASP A O 1
ATOM 4315 N N . THR A 1 548 ? 28.639 -2.410 5.717 1.00 54.44 548 THR A N 1
ATOM 4316 C CA . THR A 1 548 ? 29.064 -1.406 4.722 1.00 54.44 548 THR A CA 1
ATOM 4317 C C . THR A 1 548 ? 28.380 -0.047 4.869 1.00 54.44 548 THR A C 1
ATOM 4319 O O . THR A 1 548 ? 28.687 0.867 4.103 1.00 54.44 548 THR A O 1
ATOM 4322 N N . ARG A 1 549 ? 27.419 0.103 5.787 1.00 61.50 549 ARG A N 1
ATOM 4323 C CA . ARG A 1 549 ? 26.738 1.381 6.033 1.00 61.50 549 ARG A CA 1
ATOM 4324 C C . ARG A 1 549 ? 27.610 2.227 6.963 1.00 61.50 549 ARG A C 1
ATOM 4326 O O . ARG A 1 549 ? 27.860 1.836 8.093 1.00 61.50 549 ARG A O 1
ATOM 4333 N N . GLY A 1 550 ? 28.091 3.367 6.468 1.00 61.34 550 GLY A N 1
ATOM 4334 C CA . GLY A 1 550 ? 28.896 4.290 7.269 1.00 61.34 550 GLY A CA 1
ATOM 4335 C C . GLY A 1 550 ? 28.097 4.950 8.396 1.00 61.34 550 GLY A C 1
ATOM 4336 O O . GLY A 1 550 ? 26.864 5.014 8.348 1.00 61.34 550 GLY A O 1
ATOM 4337 N N . ALA A 1 551 ? 28.815 5.492 9.383 1.00 64.69 551 ALA A N 1
ATOM 4338 C CA . ALA A 1 551 ? 28.237 6.385 10.378 1.00 64.69 551 ALA A CA 1
ATOM 4339 C C . ALA A 1 551 ? 27.548 7.553 9.656 1.00 64.69 551 ALA A C 1
ATOM 4341 O O . ALA A 1 551 ? 28.185 8.303 8.913 1.00 64.69 551 ALA A O 1
ATOM 4342 N N . GLY A 1 552 ? 26.242 7.703 9.865 1.00 62.44 552 GLY A N 1
ATOM 4343 C CA . GLY A 1 552 ? 25.492 8.856 9.387 1.00 62.44 552 GLY A CA 1
ATOM 4344 C C . GLY A 1 552 ? 26.065 10.145 9.968 1.00 62.44 552 GLY A C 1
ATOM 4345 O O . GLY A 1 552 ? 26.676 10.159 11.042 1.00 62.44 552 GLY A O 1
ATOM 4346 N N . THR A 1 553 ? 25.883 11.244 9.245 1.00 64.94 553 THR A N 1
ATOM 4347 C CA . THR A 1 553 ? 26.439 12.546 9.635 1.00 64.94 553 THR A CA 1
ATOM 4348 C C . THR A 1 553 ? 25.746 13.125 10.869 1.00 64.94 553 THR A C 1
ATOM 4350 O O . THR A 1 553 ? 26.376 13.848 11.637 1.00 64.94 553 THR A O 1
ATOM 4353 N N . HIS A 1 554 ? 24.475 12.772 11.094 1.00 71.81 554 HIS A N 1
ATOM 4354 C CA . HIS A 1 554 ? 23.647 13.296 12.178 1.00 71.81 554 HIS A CA 1
ATOM 4355 C C . HIS A 1 554 ? 22.761 12.198 12.779 1.00 71.81 554 HIS A C 1
ATOM 4357 O O . HIS A 1 554 ? 22.325 11.278 12.086 1.00 71.81 554 HIS A O 1
ATOM 4363 N N . ARG A 1 555 ? 22.491 12.295 14.087 1.00 85.38 555 ARG A N 1
ATOM 4364 C CA . ARG A 1 555 ? 21.458 11.477 14.741 1.00 85.38 555 ARG A CA 1
ATOM 4365 C C . ARG A 1 555 ? 20.071 11.947 14.293 1.00 85.38 555 ARG A C 1
ATOM 4367 O O . ARG A 1 555 ? 19.940 13.123 13.954 1.00 85.38 555 ARG A O 1
ATOM 4374 N N . PRO A 1 556 ? 19.047 11.077 14.329 1.00 94.19 556 PRO A N 1
ATOM 4375 C CA . PRO A 1 556 ? 17.673 11.532 14.186 1.00 94.19 556 PRO A CA 1
ATOM 4376 C C . PRO A 1 556 ? 17.359 12.615 15.221 1.00 94.19 556 PRO A C 1
ATOM 4378 O O . PRO A 1 556 ? 17.734 12.478 16.389 1.00 94.19 556 PRO A O 1
ATOM 4381 N N . SER A 1 557 ? 16.682 13.675 14.796 1.00 95.25 557 SER A N 1
ATOM 4382 C CA . SER A 1 557 ? 16.354 14.814 15.657 1.00 95.25 557 SER A CA 1
ATOM 4383 C C . SER A 1 557 ? 14.875 14.805 16.011 1.00 95.25 557 SER A C 1
ATOM 4385 O O . SER A 1 557 ? 14.037 14.480 15.169 1.00 95.25 557 SER A O 1
ATOM 4387 N N . MET A 1 558 ? 14.544 15.184 17.240 1.00 96.00 558 MET A N 1
ATOM 4388 C CA . MET A 1 558 ? 13.178 15.372 17.703 1.00 96.00 558 MET A CA 1
ATOM 4389 C C . MET A 1 558 ? 13.013 16.791 18.229 1.00 96.00 558 MET A C 1
ATOM 4391 O O . MET A 1 558 ? 13.678 17.186 19.173 1.00 96.00 558 MET A O 1
ATOM 4395 N N . PHE A 1 559 ? 12.078 17.530 17.655 1.00 96.12 559 PHE A N 1
ATOM 4396 C CA . PHE A 1 559 ? 11.776 18.901 18.023 1.00 96.12 559 PHE A CA 1
ATOM 4397 C C . PHE A 1 559 ? 10.408 18.953 18.701 1.00 96.12 559 PHE A C 1
ATOM 4399 O O . PHE A 1 559 ? 9.414 18.474 18.150 1.00 96.12 559 PHE A O 1
ATOM 4406 N N . SER A 1 560 ? 10.351 19.541 19.896 1.00 93.69 560 SER A N 1
ATOM 4407 C CA . SER A 1 560 ? 9.109 19.713 20.652 1.00 93.69 560 SER A CA 1
ATOM 4408 C C . SER A 1 560 ? 8.683 21.176 20.655 1.00 93.69 560 SER A C 1
ATOM 4410 O O . SER A 1 560 ? 9.432 22.044 21.099 1.00 93.69 560 SER A O 1
ATOM 4412 N N . PHE A 1 561 ? 7.451 21.437 20.229 1.00 95.19 561 PHE A N 1
ATOM 4413 C CA . PHE A 1 561 ? 6.876 22.779 20.153 1.00 95.19 561 PHE A CA 1
ATOM 4414 C C . PHE A 1 561 ? 5.690 22.937 21.103 1.00 95.19 561 PHE A C 1
ATOM 4416 O O . PHE A 1 561 ? 4.982 21.978 21.425 1.00 95.19 561 PHE A O 1
ATOM 4423 N N . ALA A 1 562 ? 5.450 24.175 21.541 1.00 90.06 562 ALA A N 1
ATOM 4424 C CA . ALA A 1 562 ? 4.281 24.510 22.352 1.00 90.06 562 ALA A CA 1
ATOM 4425 C C . ALA A 1 562 ? 2.998 24.574 21.504 1.00 90.06 562 ALA A C 1
ATOM 4427 O O . ALA A 1 562 ? 1.911 24.262 21.997 1.00 90.06 562 ALA A O 1
ATOM 4428 N N . SER A 1 563 ? 3.127 24.956 20.230 1.00 93.25 563 SER A N 1
ATOM 4429 C CA . SER A 1 563 ? 2.028 25.091 19.274 1.00 93.25 563 SER A CA 1
ATOM 4430 C C . SER A 1 563 ? 2.219 24.184 18.058 1.00 93.25 563 SER A C 1
ATOM 4432 O O . SER A 1 563 ? 3.324 24.043 17.539 1.00 93.25 563 SER A O 1
ATOM 4434 N N . GLU A 1 564 ? 1.120 23.607 17.569 1.00 90.94 564 GLU A N 1
ATOM 4435 C CA . GLU A 1 564 ? 1.101 22.843 16.313 1.00 90.94 564 GLU A CA 1
ATOM 4436 C C . GLU A 1 564 ? 1.449 23.729 15.109 1.00 90.94 564 GLU A C 1
ATOM 4438 O O . GLU A 1 564 ? 2.159 23.282 14.215 1.00 90.94 564 GLU A O 1
ATOM 4443 N N . GLU A 1 565 ? 1.018 24.996 15.112 1.00 92.31 565 GLU A N 1
ATOM 4444 C CA . GLU A 1 565 ? 1.331 25.942 14.032 1.00 92.31 565 GLU A CA 1
ATOM 4445 C C . GLU A 1 565 ? 2.835 26.229 13.961 1.00 92.31 565 GLU A C 1
ATOM 4447 O O . GLU A 1 565 ? 3.419 26.217 12.882 1.00 92.31 565 GLU A O 1
ATOM 4452 N N . GLU A 1 566 ? 3.487 26.419 15.112 1.00 94.06 566 GLU A N 1
ATOM 4453 C CA . GLU A 1 566 ? 4.941 26.622 15.176 1.00 94.06 566 GLU A CA 1
ATOM 4454 C C . GLU A 1 566 ? 5.693 25.394 14.651 1.00 94.06 566 GLU A C 1
ATOM 4456 O O . GLU A 1 566 ? 6.648 25.538 13.887 1.00 94.06 566 GLU A O 1
ATOM 4461 N N . ALA A 1 567 ? 5.229 24.190 15.003 1.00 94.81 567 ALA A N 1
ATOM 4462 C CA . ALA A 1 567 ? 5.801 22.949 14.496 1.00 94.81 567 ALA A CA 1
ATOM 4463 C C . ALA A 1 567 ? 5.643 22.821 12.972 1.00 94.81 567 ALA A C 1
ATOM 4465 O O . ALA A 1 567 ? 6.600 22.449 12.295 1.00 94.81 567 ALA A O 1
ATOM 4466 N N . MET A 1 568 ? 4.471 23.155 12.418 1.00 94.31 568 MET A N 1
ATOM 4467 C CA . MET A 1 568 ? 4.233 23.123 10.968 1.00 94.31 568 MET A CA 1
ATOM 4468 C C . MET A 1 568 ? 5.083 24.151 10.218 1.00 94.31 568 MET A C 1
ATOM 4470 O O . MET A 1 568 ? 5.626 23.827 9.159 1.00 94.31 568 MET A O 1
ATOM 4474 N N . VAL A 1 569 ? 5.232 25.368 10.758 1.00 94.62 569 VAL A N 1
ATOM 4475 C CA . VAL A 1 569 ? 6.122 26.402 10.202 1.00 94.62 569 VAL A CA 1
ATOM 4476 C C . VAL A 1 569 ? 7.550 25.878 10.139 1.00 94.62 569 VAL A C 1
ATOM 4478 O O . VAL A 1 569 ? 8.120 25.797 9.053 1.00 94.62 569 VAL A O 1
ATOM 4481 N N . ALA A 1 570 ? 8.090 25.456 11.281 1.00 95.44 570 ALA A N 1
ATOM 4482 C CA . ALA A 1 570 ? 9.475 25.021 11.390 1.00 95.44 570 ALA A CA 1
ATOM 4483 C C . ALA A 1 570 ? 9.761 23.767 10.547 1.00 95.44 570 ALA A C 1
ATOM 4485 O O . ALA A 1 570 ? 10.831 23.648 9.953 1.00 95.44 570 ALA A O 1
ATOM 4486 N N . ALA A 1 571 ? 8.804 22.840 10.449 1.00 96.06 571 ALA A N 1
ATOM 4487 C CA . ALA A 1 571 ? 8.927 21.687 9.566 1.00 96.06 571 ALA A CA 1
ATOM 4488 C C . ALA A 1 571 ? 8.939 22.089 8.086 1.00 96.06 571 ALA A C 1
ATOM 4490 O O . ALA A 1 571 ? 9.700 21.521 7.306 1.00 96.06 571 ALA A O 1
ATOM 4491 N N . SER A 1 572 ? 8.123 23.070 7.692 1.00 95.25 572 SER A N 1
ATOM 4492 C CA . SER A 1 572 ? 8.072 23.552 6.307 1.00 95.25 572 SER A CA 1
ATOM 4493 C C . SER A 1 572 ? 9.346 24.277 5.896 1.00 95.25 572 SER A C 1
ATOM 4495 O O . SER A 1 572 ? 9.843 24.065 4.792 1.00 95.25 572 SER A O 1
ATOM 4497 N N . GLU A 1 573 ? 9.913 25.072 6.801 1.00 94.56 573 GLU A N 1
ATOM 4498 C CA . GLU A 1 573 ? 11.217 25.713 6.615 1.00 94.56 573 GLU A CA 1
ATOM 4499 C C . GLU A 1 573 ? 12.330 24.668 6.479 1.00 94.56 573 GLU A C 1
ATOM 4501 O O . GLU A 1 573 ? 13.083 24.708 5.508 1.00 94.56 573 GLU A O 1
ATOM 4506 N N . LEU A 1 574 ? 12.370 23.657 7.360 1.00 94.69 574 LEU A N 1
ATOM 4507 C CA . LEU A 1 574 ? 13.350 22.573 7.254 1.00 94.69 574 LEU A CA 1
ATOM 4508 C C . LEU A 1 574 ? 13.228 21.823 5.924 1.00 94.69 574 LEU A C 1
ATOM 4510 O O . LEU A 1 574 ? 14.232 21.516 5.288 1.00 94.69 574 LEU A O 1
ATOM 4514 N N . VAL A 1 575 ? 12.008 21.500 5.493 1.00 94.25 575 VAL A N 1
ATOM 4515 C CA . VAL A 1 575 ? 11.784 20.814 4.214 1.00 94.25 575 VAL A CA 1
ATOM 4516 C C . VAL A 1 575 ? 12.250 21.677 3.044 1.00 94.25 575 VAL A C 1
ATOM 4518 O O . VAL A 1 575 ? 12.852 21.139 2.115 1.00 94.25 575 VAL A O 1
ATOM 4521 N N . ALA A 1 576 ? 12.031 22.993 3.087 1.00 92.75 576 ALA A N 1
ATOM 4522 C CA . ALA A 1 576 ? 12.541 23.913 2.076 1.00 92.75 576 ALA A CA 1
ATOM 4523 C C . ALA A 1 576 ? 14.080 23.946 2.055 1.00 92.75 576 ALA A C 1
ATOM 4525 O O . ALA A 1 576 ? 14.673 23.870 0.977 1.00 92.75 576 ALA A O 1
ATOM 4526 N N . ASP A 1 577 ? 14.725 23.967 3.224 1.00 92.31 577 ASP A N 1
ATOM 4527 C CA . ASP A 1 577 ? 16.186 23.944 3.363 1.00 92.31 577 ASP A CA 1
ATOM 4528 C C . ASP A 1 577 ? 16.794 22.625 2.865 1.00 92.31 577 ASP A C 1
ATOM 4530 O O . ASP A 1 577 ? 17.783 22.621 2.119 1.00 92.31 577 ASP A O 1
ATOM 4534 N N . ILE A 1 578 ? 16.181 21.490 3.221 1.00 90.62 578 ILE A N 1
ATOM 4535 C CA . ILE A 1 578 ? 16.563 20.176 2.693 1.00 90.62 578 ILE A CA 1
ATOM 4536 C C . ILE A 1 578 ? 16.359 20.180 1.181 1.00 90.62 578 ILE A C 1
ATOM 4538 O O . ILE A 1 578 ? 17.271 19.815 0.457 1.00 90.62 578 ILE A O 1
ATOM 4542 N N . ASN A 1 579 ? 15.223 20.654 0.666 1.00 88.81 579 ASN A N 1
ATOM 4543 C CA . ASN A 1 579 ? 14.976 20.682 -0.775 1.00 88.81 579 ASN A CA 1
ATOM 4544 C C . ASN A 1 579 ? 15.969 21.572 -1.533 1.00 88.81 579 ASN A C 1
ATOM 4546 O O . ASN A 1 579 ? 16.326 21.239 -2.663 1.00 88.81 579 ASN A O 1
ATOM 4550 N N . ALA A 1 580 ? 16.453 22.658 -0.928 1.00 87.69 580 ALA A N 1
ATOM 4551 C CA . ALA A 1 580 ? 17.464 23.536 -1.515 1.00 87.69 580 ALA A CA 1
ATOM 4552 C C . ALA A 1 580 ? 18.873 22.914 -1.535 1.00 87.69 580 ALA A C 1
ATOM 4554 O O . ALA A 1 580 ? 19.646 23.186 -2.453 1.00 87.69 580 ALA A O 1
ATOM 4555 N N . SER A 1 581 ? 19.205 22.081 -0.544 1.00 85.62 581 SER A N 1
ATOM 4556 C CA . SER A 1 581 ? 20.534 21.467 -0.377 1.00 85.62 581 SER A CA 1
ATOM 4557 C C . SER A 1 581 ? 20.634 20.015 -0.864 1.00 85.62 581 SER A C 1
ATOM 4559 O O . SER A 1 581 ? 21.740 19.530 -1.097 1.00 85.62 581 SER A O 1
ATOM 4561 N N . ALA A 1 582 ? 19.496 19.349 -1.053 1.00 81.62 582 ALA A N 1
ATOM 4562 C CA . ALA A 1 582 ? 19.363 17.971 -1.506 1.00 81.62 582 ALA A CA 1
ATOM 4563 C C . ALA A 1 582 ? 20.015 17.754 -2.877 1.00 81.62 582 ALA A C 1
ATOM 4565 O O . ALA A 1 582 ? 19.868 18.571 -3.801 1.00 81.62 582 ALA A O 1
ATOM 4566 N N . GLY A 1 583 ? 20.713 16.625 -3.007 1.00 72.31 583 GLY A N 1
ATOM 4567 C CA . GLY A 1 583 ? 21.244 16.157 -4.276 1.00 72.31 583 GLY A CA 1
ATOM 4568 C C . GLY A 1 583 ? 20.128 15.779 -5.260 1.00 72.31 583 GLY A C 1
ATOM 4569 O O . GLY A 1 583 ? 18.966 15.650 -4.878 1.00 72.31 583 GLY A O 1
ATOM 4570 N N . PRO A 1 584 ? 20.451 15.573 -6.547 1.00 66.12 584 PRO A N 1
ATOM 4571 C CA . PRO A 1 584 ? 19.447 15.234 -7.559 1.00 66.12 584 PRO A CA 1
ATOM 4572 C C . PRO A 1 584 ? 18.706 13.911 -7.300 1.00 66.12 584 PRO A C 1
ATOM 4574 O O . PRO A 1 584 ? 17.546 13.785 -7.683 1.00 66.12 584 PRO A O 1
ATOM 4577 N N . SER A 1 585 ? 19.356 12.953 -6.631 1.00 67.50 585 SER A N 1
ATOM 4578 C CA . SER A 1 585 ? 18.788 11.654 -6.238 1.00 67.50 585 SER A CA 1
ATOM 4579 C C . SER A 1 585 ? 18.098 11.673 -4.870 1.00 67.50 585 SER A C 1
ATOM 4581 O O . SER A 1 585 ? 17.508 10.676 -4.456 1.00 67.50 585 SER A O 1
ATOM 4583 N N . ASP A 1 586 ? 18.191 12.779 -4.126 1.00 78.38 586 ASP A N 1
ATOM 4584 C CA . ASP A 1 586 ? 17.636 12.844 -2.782 1.00 78.38 586 ASP A CA 1
ATOM 4585 C C . ASP A 1 586 ? 16.132 13.073 -2.818 1.00 78.38 586 ASP A C 1
ATOM 4587 O O . ASP A 1 586 ? 15.614 13.983 -3.471 1.00 78.38 586 ASP A O 1
ATOM 4591 N N . ARG A 1 587 ? 15.413 12.235 -2.071 1.00 81.25 587 ARG A N 1
ATOM 4592 C CA . ARG A 1 587 ? 13.956 12.304 -1.976 1.00 81.25 587 ARG A CA 1
ATOM 4593 C C . ARG A 1 587 ? 13.509 12.678 -0.584 1.00 81.25 587 ARG A C 1
ATOM 4595 O O . ARG A 1 587 ? 14.025 12.157 0.404 1.00 81.25 587 ARG A O 1
ATOM 4602 N N . ILE A 1 588 ? 12.520 13.561 -0.534 1.00 90.62 588 ILE A N 1
ATOM 4603 C CA . ILE A 1 588 ? 12.011 14.142 0.701 1.00 90.62 588 ILE A CA 1
ATOM 4604 C C . ILE A 1 588 ? 10.570 13.695 0.885 1.00 90.62 588 ILE A C 1
ATOM 4606 O O . ILE A 1 588 ? 9.743 13.857 -0.017 1.00 90.62 588 ILE A O 1
ATOM 4610 N N . CYS A 1 589 ? 10.271 13.156 2.061 1.00 92.56 589 CYS A N 1
ATOM 4611 C CA . CYS A 1 589 ? 8.914 12.827 2.454 1.00 92.56 589 CYS A CA 1
ATOM 4612 C C . CYS A 1 589 ? 8.559 13.459 3.797 1.00 92.56 589 CYS A C 1
ATOM 4614 O O . CYS A 1 589 ? 9.321 13.392 4.759 1.00 92.56 589 CYS A O 1
ATOM 4616 N N . VAL A 1 590 ? 7.375 14.050 3.853 1.00 95.69 590 VAL A N 1
ATOM 4617 C CA . VAL A 1 590 ? 6.712 14.495 5.065 1.00 95.69 590 VAL A CA 1
ATOM 4618 C C . VAL A 1 590 ? 5.630 13.478 5.392 1.00 95.69 590 VAL A C 1
ATOM 4620 O O . VAL A 1 590 ? 4.675 13.313 4.630 1.00 95.69 590 VAL A O 1
ATOM 4623 N N . VAL A 1 591 ? 5.787 12.785 6.516 1.00 94.88 591 VAL A N 1
ATOM 4624 C CA . VAL A 1 591 ? 4.827 11.782 6.978 1.00 94.88 591 VAL A CA 1
ATOM 4625 C C . VAL A 1 591 ? 4.024 12.349 8.134 1.00 94.88 591 VAL A C 1
ATOM 4627 O O . VAL A 1 591 ? 4.602 12.798 9.122 1.00 94.88 591 VAL A O 1
ATOM 4630 N N . THR A 1 592 ? 2.700 12.319 8.038 1.00 93.56 592 THR A N 1
ATOM 4631 C CA . THR A 1 592 ? 1.818 12.829 9.092 1.00 93.56 592 THR A CA 1
ATOM 4632 C C . THR A 1 592 ? 1.232 11.674 9.901 1.00 93.56 592 THR A C 1
ATOM 4634 O O . THR A 1 592 ? 0.724 10.697 9.344 1.00 93.56 592 THR A O 1
ATOM 4637 N N . LEU A 1 593 ? 1.317 11.763 11.233 1.00 90.44 593 LEU A N 1
ATOM 4638 C CA . LEU A 1 593 ? 0.636 10.815 12.127 1.00 90.44 593 LEU A CA 1
ATOM 4639 C C . LEU A 1 593 ? -0.827 11.220 12.361 1.00 90.44 593 LEU A C 1
ATOM 4641 O O . LEU A 1 593 ? -1.711 10.361 12.413 1.00 90.44 593 LEU A O 1
ATOM 4645 N N . GLY A 1 594 ? -1.063 12.528 12.480 1.00 84.25 594 GLY A N 1
ATOM 4646 C CA . GLY A 1 594 ? -2.391 13.134 12.543 1.00 84.25 594 GLY A CA 1
ATOM 4647 C C . GLY A 1 594 ? -2.858 13.716 11.207 1.00 84.25 594 GLY A C 1
ATOM 4648 O O . GLY A 1 594 ? -2.169 13.642 10.184 1.00 84.25 594 GLY A O 1
ATOM 4649 N N . ASP A 1 595 ? -4.035 14.335 11.248 1.00 81.31 595 ASP A N 1
ATOM 4650 C CA . ASP A 1 595 ? -4.806 14.741 10.066 1.00 81.31 595 ASP A CA 1
ATOM 4651 C C . ASP A 1 595 ? -4.453 16.181 9.675 1.00 81.31 595 ASP A C 1
ATOM 4653 O O . ASP A 1 595 ? -5.186 17.138 9.937 1.00 81.31 595 ASP A O 1
ATOM 4657 N N . ILE A 1 596 ? -3.242 16.340 9.144 1.00 87.06 596 ILE A N 1
ATOM 4658 C CA . ILE A 1 596 ? -2.649 17.637 8.775 1.00 87.06 596 ILE A CA 1
ATOM 4659 C C . ILE A 1 596 ? -1.967 17.610 7.403 1.00 87.06 596 ILE A C 1
ATOM 4661 O O . ILE A 1 596 ? -1.323 18.577 7.006 1.00 87.06 596 ILE A O 1
ATOM 4665 N N . ASP A 1 597 ? -2.083 16.507 6.669 1.00 86.19 597 ASP A N 1
ATOM 4666 C CA . ASP A 1 597 ? -1.448 16.300 5.369 1.00 86.19 597 ASP A CA 1
ATOM 4667 C C . ASP A 1 597 ? -1.943 17.297 4.305 1.00 86.19 597 ASP A C 1
ATOM 4669 O O . ASP A 1 597 ? -1.141 17.807 3.524 1.00 86.19 597 ASP A O 1
ATOM 4673 N N . ALA A 1 598 ? -3.231 17.658 4.313 1.00 85.00 598 ALA A N 1
ATOM 4674 C CA . ALA A 1 598 ? -3.762 18.708 3.438 1.00 85.00 598 ALA A CA 1
ATOM 4675 C C . ALA A 1 598 ? -3.169 20.093 3.758 1.00 85.00 598 ALA A C 1
ATOM 4677 O O . ALA A 1 598 ? -2.743 20.815 2.856 1.00 85.00 598 ALA A O 1
ATOM 4678 N N . GLU A 1 599 ? -3.119 20.454 5.043 1.00 88.69 599 GLU A N 1
ATOM 4679 C CA . GLU A 1 599 ? -2.634 21.758 5.511 1.00 88.69 599 GLU A CA 1
ATOM 4680 C C . GLU A 1 599 ? -1.143 21.931 5.231 1.00 88.69 599 GLU A C 1
ATOM 4682 O O . GLU A 1 599 ? -0.730 22.933 4.643 1.00 88.69 599 GLU A O 1
ATOM 4687 N N . ILE A 1 600 ? -0.336 20.924 5.575 1.00 92.19 600 ILE A N 1
ATOM 4688 C CA . ILE A 1 600 ? 1.098 20.963 5.301 1.00 92.19 600 ILE A CA 1
ATOM 4689 C C . ILE A 1 600 ? 1.361 20.947 3.793 1.00 92.19 600 ILE A C 1
ATOM 4691 O O . ILE A 1 600 ? 2.215 21.694 3.330 1.00 92.19 600 ILE A O 1
ATOM 4695 N N . SER A 1 601 ? 0.596 20.188 2.998 1.00 89.19 601 SER A N 1
ATOM 4696 C CA . SER A 1 601 ? 0.735 20.207 1.538 1.00 89.19 601 SER A CA 1
ATOM 4697 C C . SER A 1 601 ? 0.429 21.587 0.949 1.00 89.19 601 SER A C 1
ATOM 4699 O O . SER A 1 601 ? 1.138 22.024 0.041 1.00 89.19 601 SER A O 1
ATOM 4701 N N . GLY A 1 602 ? -0.595 22.282 1.456 1.00 87.06 602 GLY A N 1
ATOM 4702 C CA . GLY A 1 602 ? -0.908 23.657 1.059 1.00 87.06 602 GLY A CA 1
ATOM 4703 C C . GLY A 1 602 ? 0.232 24.619 1.395 1.00 87.06 602 GLY A C 1
ATOM 4704 O O . GLY A 1 602 ? 0.687 25.365 0.531 1.00 87.06 602 GLY A O 1
ATOM 4705 N N . ARG A 1 603 ? 0.774 24.524 2.611 1.00 90.69 603 ARG A N 1
ATOM 4706 C CA . ARG A 1 603 ? 1.897 25.353 3.074 1.00 90.69 603 ARG A CA 1
ATOM 4707 C C . ARG A 1 603 ? 3.178 25.126 2.264 1.00 90.69 603 ARG A C 1
ATOM 4709 O O . ARG A 1 603 ? 3.869 26.081 1.922 1.00 90.69 603 ARG A O 1
ATOM 4716 N N . MET A 1 604 ? 3.488 23.881 1.902 1.00 89.50 604 MET A N 1
ATOM 4717 C CA . MET A 1 604 ? 4.629 23.576 1.027 1.00 89.50 604 MET A CA 1
ATOM 4718 C C . MET A 1 604 ? 4.441 24.181 -0.370 1.00 89.50 604 MET A C 1
ATOM 4720 O O . MET A 1 604 ? 5.388 24.724 -0.942 1.00 89.50 604 MET A O 1
ATOM 4724 N N . ALA A 1 605 ? 3.215 24.149 -0.904 1.00 84.88 605 ALA A N 1
ATOM 4725 C CA . ALA A 1 605 ? 2.896 24.783 -2.179 1.00 84.88 605 ALA A CA 1
ATOM 4726 C C . ALA A 1 605 ? 3.033 26.317 -2.118 1.00 84.88 605 ALA A C 1
ATOM 4728 O O . ALA A 1 605 ? 3.547 26.918 -3.061 1.00 84.88 605 ALA A O 1
ATOM 4729 N N . GLU A 1 606 ? 2.651 26.954 -1.004 1.00 88.25 606 GLU A N 1
ATOM 4730 C CA . GLU A 1 606 ? 2.864 28.393 -0.766 1.00 88.25 606 GLU A CA 1
ATOM 4731 C C . GLU A 1 606 ? 4.352 28.774 -0.728 1.00 88.25 606 GLU A C 1
ATOM 4733 O O . GLU A 1 606 ? 4.726 29.852 -1.191 1.00 88.25 606 GLU A O 1
ATOM 4738 N N . LEU A 1 607 ? 5.216 27.870 -0.255 1.00 87.69 607 LEU A N 1
ATOM 4739 C CA . LEU A 1 607 ? 6.677 28.014 -0.306 1.00 87.69 607 LEU A CA 1
ATOM 4740 C C . LEU A 1 607 ? 7.272 27.743 -1.701 1.00 87.69 607 LEU A C 1
ATOM 4742 O O . LEU A 1 607 ? 8.490 27.793 -1.877 1.00 87.69 607 LEU A O 1
ATOM 4746 N N . GLY A 1 608 ? 6.438 27.461 -2.706 1.00 82.56 608 GLY A N 1
ATOM 4747 C CA . GLY A 1 608 ? 6.868 27.178 -4.075 1.00 82.56 608 GLY A CA 1
ATOM 4748 C C . GLY A 1 608 ? 7.478 25.787 -4.261 1.00 82.56 608 GLY A C 1
ATOM 4749 O O . GLY A 1 608 ? 8.138 25.542 -5.272 1.00 82.56 608 GLY A O 1
ATOM 4750 N N . LEU A 1 609 ? 7.277 24.871 -3.308 1.00 83.75 609 LEU A N 1
ATOM 4751 C CA . LEU A 1 609 ? 7.761 23.497 -3.404 1.00 83.75 609 LEU A CA 1
ATOM 4752 C C . LEU A 1 609 ? 6.796 22.654 -4.239 1.00 83.75 609 LEU A C 1
ATOM 4754 O O . LEU A 1 609 ? 5.588 22.623 -3.991 1.00 83.75 609 LEU A O 1
ATOM 4758 N N . ASN A 1 610 ? 7.340 21.913 -5.206 1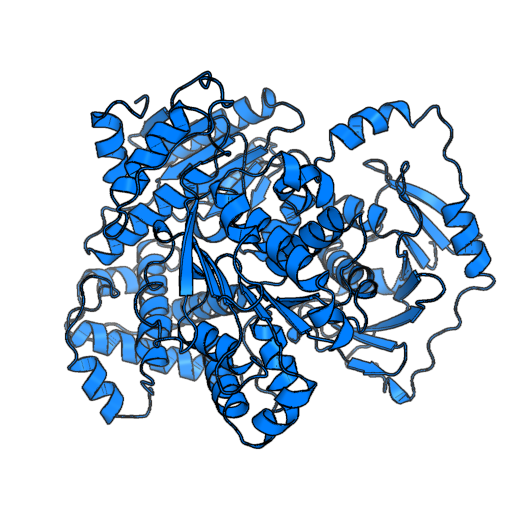.00 82.88 610 ASN A N 1
ATOM 4759 C CA . ASN A 1 610 ? 6.564 20.926 -5.946 1.00 82.88 610 ASN A CA 1
ATOM 4760 C C . ASN A 1 610 ? 6.148 19.798 -4.992 1.00 82.88 610 ASN A C 1
ATOM 4762 O O . ASN A 1 610 ? 6.995 19.014 -4.563 1.00 82.88 610 ASN A O 1
ATOM 4766 N N . THR A 1 611 ? 4.865 19.734 -4.644 1.00 83.75 611 THR A N 1
ATOM 4767 C CA . THR A 1 611 ? 4.363 18.855 -3.584 1.00 83.75 611 THR A CA 1
ATOM 4768 C C . THR A 1 611 ? 3.387 17.833 -4.146 1.00 83.75 611 THR A C 1
ATOM 4770 O O . THR A 1 611 ? 2.482 18.179 -4.904 1.00 83.75 611 THR A O 1
ATOM 4773 N N . ILE A 1 612 ? 3.559 16.570 -3.761 1.00 82.56 612 ILE A N 1
ATOM 4774 C CA . ILE A 1 612 ? 2.652 15.475 -4.111 1.00 82.56 612 ILE A CA 1
ATOM 4775 C C . ILE A 1 612 ? 2.069 14.911 -2.830 1.00 82.56 612 ILE A C 1
ATOM 4777 O O . ILE A 1 612 ? 2.790 14.330 -2.021 1.00 82.56 612 ILE A O 1
ATOM 4781 N N . ARG A 1 613 ? 0.756 15.061 -2.676 1.00 82.50 613 ARG A N 1
ATOM 4782 C CA . ARG A 1 613 ? -0.006 14.438 -1.600 1.00 82.50 613 ARG A CA 1
ATOM 4783 C C . ARG A 1 613 ? -0.407 13.018 -2.005 1.00 82.50 613 ARG A C 1
ATOM 4785 O O . ARG A 1 613 ? -0.963 12.835 -3.089 1.00 82.50 613 ARG A O 1
ATOM 4792 N N . LEU A 1 614 ? -0.109 12.033 -1.160 1.00 75.75 614 LEU A N 1
ATOM 4793 C CA . LEU A 1 614 ? -0.587 10.658 -1.311 1.00 75.75 614 LEU A CA 1
ATOM 4794 C C . LEU A 1 614 ? -1.864 10.477 -0.495 1.00 75.75 614 LEU A C 1
ATOM 4796 O O . LEU A 1 614 ? -1.842 10.633 0.724 1.00 75.75 614 LEU A O 1
ATOM 4800 N N . GLU A 1 615 ? -2.956 10.123 -1.163 1.00 65.62 615 GLU A N 1
ATOM 4801 C CA . GLU A 1 615 ? -4.245 9.824 -0.526 1.00 65.62 615 GLU A CA 1
ATOM 4802 C C . GLU A 1 615 ? -4.566 8.320 -0.601 1.00 65.62 615 GLU A C 1
ATOM 4804 O O . GLU A 1 615 ? -5.452 7.829 0.094 1.00 65.62 615 GLU A O 1
ATOM 4809 N N . SER A 1 616 ? -3.818 7.575 -1.422 1.00 60.72 616 SER A N 1
ATOM 4810 C CA . SER A 1 616 ? -3.970 6.138 -1.644 1.00 60.72 616 SER A CA 1
ATOM 4811 C C . SER A 1 616 ? -2.638 5.451 -1.987 1.00 60.72 616 SER A C 1
ATOM 4813 O O . SER A 1 616 ? -1.662 6.098 -2.373 1.00 60.72 616 SER A O 1
ATOM 4815 N N . PHE A 1 617 ? -2.595 4.114 -1.900 1.00 55.19 617 PHE A N 1
ATOM 4816 C CA . PHE A 1 617 ? -1.441 3.322 -2.359 1.00 55.19 617 PHE A CA 1
ATOM 4817 C C . PHE A 1 617 ? -1.189 3.441 -3.870 1.00 55.19 617 PHE A C 1
ATOM 4819 O O . PHE A 1 617 ? -0.045 3.311 -4.304 1.00 55.19 617 PHE A O 1
ATOM 4826 N N . ASP A 1 618 ? -2.221 3.729 -4.662 1.00 54.25 618 ASP A N 1
ATOM 4827 C CA . ASP A 1 618 ? -2.095 3.942 -6.106 1.00 54.25 618 ASP A CA 1
ATOM 4828 C C . ASP A 1 618 ? -1.416 5.273 -6.436 1.00 54.25 618 ASP A C 1
ATOM 4830 O O . ASP A 1 618 ? -0.737 5.400 -7.457 1.00 54.25 618 ASP A O 1
ATOM 4834 N N . ASP A 1 619 ? -1.479 6.256 -5.534 1.00 58.94 619 ASP A N 1
ATOM 4835 C CA . ASP A 1 619 ? -0.733 7.502 -5.701 1.00 58.94 619 ASP A CA 1
ATOM 4836 C C . ASP A 1 619 ? 0.783 7.300 -5.599 1.00 58.94 619 ASP A C 1
ATOM 4838 O O . ASP A 1 619 ? 1.539 8.146 -6.080 1.00 58.94 619 ASP A O 1
ATOM 4842 N N . ILE A 1 620 ? 1.251 6.163 -5.066 1.00 58.06 620 ILE A N 1
ATOM 4843 C CA . ILE A 1 620 ? 2.673 5.794 -5.099 1.00 58.06 620 ILE A CA 1
ATOM 4844 C C . ILE A 1 620 ? 3.164 5.670 -6.546 1.00 58.06 620 ILE A C 1
ATOM 4846 O O . ILE A 1 620 ? 4.326 5.973 -6.812 1.00 58.06 620 ILE A O 1
ATOM 4850 N N . GLU A 1 621 ? 2.306 5.303 -7.506 1.00 55.12 621 GLU A N 1
ATOM 4851 C CA . GLU A 1 621 ? 2.683 5.334 -8.923 1.00 55.12 621 GLU A CA 1
ATOM 4852 C C . GLU A 1 621 ? 3.103 6.746 -9.342 1.00 55.12 621 GLU A C 1
ATOM 4854 O O . GLU A 1 621 ? 4.104 6.893 -10.034 1.00 55.12 621 GLU A O 1
ATOM 4859 N N . ARG A 1 622 ? 2.441 7.806 -8.847 1.00 56.19 622 ARG A N 1
ATOM 4860 C CA . ARG A 1 622 ? 2.829 9.202 -9.141 1.00 56.19 622 ARG A CA 1
ATOM 4861 C C . ARG A 1 622 ? 4.271 9.493 -8.718 1.00 56.19 622 ARG A C 1
ATOM 4863 O O . ARG A 1 622 ? 4.926 10.317 -9.348 1.00 56.19 622 ARG A O 1
ATOM 4870 N N . LEU A 1 623 ? 4.779 8.796 -7.699 1.00 56.94 623 LEU A N 1
ATOM 4871 C CA . LEU A 1 623 ? 6.151 8.935 -7.208 1.00 56.94 623 LEU A CA 1
ATOM 4872 C C . LEU A 1 623 ? 7.192 8.263 -8.101 1.00 56.94 623 LEU A C 1
ATOM 4874 O O . LEU A 1 623 ? 8.340 8.703 -8.122 1.00 56.94 623 LEU A O 1
ATOM 4878 N N . ALA A 1 624 ? 6.831 7.199 -8.822 1.00 49.38 624 ALA A N 1
ATOM 4879 C CA . ALA A 1 624 ? 7.732 6.580 -9.800 1.00 49.38 624 ALA A CA 1
ATOM 4880 C C . ALA A 1 624 ? 8.060 7.549 -10.944 1.00 49.38 624 ALA A C 1
ATOM 4882 O O . ALA A 1 624 ? 9.078 7.415 -11.619 1.00 49.38 624 ALA A O 1
ATOM 4883 N N . TYR A 1 625 ? 7.181 8.529 -11.136 1.00 46.34 625 TYR A N 1
ATOM 4884 C CA . TYR A 1 625 ? 7.209 9.427 -12.262 1.00 46.34 625 TYR A CA 1
ATOM 4885 C C . TYR A 1 625 ? 7.571 10.879 -11.821 1.00 46.34 625 TYR A C 1
ATOM 4887 O O . TYR A 1 625 ? 8.102 11.647 -12.609 1.00 46.34 625 TYR A O 1
ATOM 4895 N N . SER A 1 626 ? 7.418 11.298 -10.563 1.00 50.56 626 SER A N 1
ATOM 4896 C CA . SER A 1 626 ? 7.675 12.700 -10.187 1.00 50.56 626 SER A CA 1
ATOM 4897 C C . SER A 1 626 ? 9.153 13.120 -10.099 1.00 50.56 626 SER A C 1
ATOM 4899 O O . SER A 1 626 ? 9.982 12.474 -9.459 1.00 50.56 626 SER A O 1
ATOM 4901 N N . LYS A 1 627 ? 9.481 14.288 -10.676 1.00 51.91 627 LYS A N 1
ATOM 4902 C CA . LYS A 1 627 ? 10.767 14.980 -10.460 1.00 51.91 627 LYS A CA 1
ATOM 4903 C C . LYS A 1 627 ? 10.763 15.771 -9.153 1.00 51.91 627 LYS A C 1
ATOM 4905 O O . LYS A 1 627 ? 9.825 16.537 -8.931 1.00 51.91 627 LYS A O 1
ATOM 4910 N N . ARG A 1 628 ? 11.845 15.633 -8.363 1.00 65.75 628 ARG A N 1
ATOM 4911 C CA . ARG A 1 628 ? 12.234 16.447 -7.182 1.00 65.75 628 ARG A CA 1
ATOM 4912 C C . ARG A 1 628 ? 11.036 17.055 -6.440 1.00 65.75 628 ARG A C 1
ATOM 4914 O O . ARG A 1 628 ? 10.934 18.267 -6.266 1.00 65.75 628 ARG A O 1
ATOM 4921 N N . SER A 1 629 ? 10.088 16.193 -6.088 1.00 75.44 629 SER A N 1
ATOM 4922 C CA . SER A 1 629 ? 8.856 16.572 -5.409 1.00 75.44 629 SER A CA 1
ATOM 4923 C C . SER A 1 629 ? 8.949 16.207 -3.940 1.00 75.44 629 SER A C 1
ATOM 4925 O O . SER A 1 629 ? 9.378 15.099 -3.608 1.00 75.44 629 SER A O 1
ATOM 4927 N N . VAL A 1 630 ? 8.472 17.093 -3.076 1.00 86.31 630 VAL A N 1
ATOM 4928 C CA . VAL A 1 630 ? 8.224 16.765 -1.677 1.00 86.31 630 VAL A CA 1
ATOM 4929 C C . VAL A 1 630 ? 6.974 15.900 -1.617 1.00 86.31 630 VAL A C 1
ATOM 4931 O O . VAL A 1 630 ? 5.904 16.293 -2.084 1.00 86.31 630 VAL A O 1
ATOM 4934 N N . VAL A 1 631 ? 7.110 14.703 -1.064 1.00 89.00 631 VAL A N 1
ATOM 4935 C CA . VAL A 1 631 ? 5.985 13.786 -0.887 1.00 89.00 631 VAL A CA 1
ATOM 4936 C C . VAL A 1 631 ? 5.354 14.048 0.465 1.00 89.00 631 VAL A C 1
ATOM 4938 O O . VAL A 1 631 ? 6.032 13.930 1.475 1.00 89.00 631 VAL A O 1
ATOM 4941 N N . VAL A 1 632 ? 4.068 14.362 0.506 1.00 90.31 632 VAL A N 1
ATOM 4942 C CA . VAL A 1 632 ? 3.307 14.489 1.751 1.00 90.31 632 VAL A CA 1
ATOM 4943 C C . VAL A 1 632 ? 2.354 13.309 1.834 1.00 90.31 632 VAL A C 1
ATOM 4945 O O . VAL A 1 632 ? 1.605 13.054 0.895 1.00 90.31 632 VAL A O 1
ATOM 4948 N N . SER A 1 633 ? 2.384 12.565 2.933 1.00 86.62 633 SER A N 1
ATOM 4949 C CA . SER A 1 633 ? 1.539 11.382 3.074 1.00 86.62 633 SER A CA 1
ATOM 4950 C C . SER A 1 633 ? 1.152 11.127 4.525 1.00 86.62 633 SER A C 1
ATOM 4952 O O . SER A 1 633 ? 2.021 11.152 5.399 1.00 86.62 633 SER A O 1
ATOM 4954 N N . PRO A 1 634 ? -0.105 10.747 4.786 1.00 86.50 634 PRO A N 1
ATOM 4955 C CA . PRO A 1 634 ? -0.455 10.004 5.986 1.00 86.50 634 PRO A CA 1
ATOM 4956 C C . PRO A 1 634 ? 0.392 8.731 6.113 1.00 86.50 634 PRO A C 1
ATOM 4958 O O . PRO A 1 634 ? 0.756 8.101 5.110 1.00 86.50 634 PRO A O 1
ATOM 4961 N N . TRP A 1 635 ? 0.703 8.331 7.347 1.00 86.00 635 TRP A N 1
ATOM 4962 C CA . TRP A 1 635 ? 1.540 7.157 7.626 1.00 86.00 635 TRP A CA 1
ATOM 4963 C C . TRP A 1 635 ? 0.984 5.847 7.044 1.00 86.00 635 TRP A C 1
ATOM 4965 O O . TRP A 1 635 ? 1.748 4.934 6.739 1.00 86.00 635 TRP A O 1
ATOM 4975 N N . GLN A 1 636 ? -0.328 5.747 6.844 1.00 78.19 636 GLN A N 1
ATOM 4976 C CA . GLN A 1 636 ? -0.994 4.556 6.319 1.00 78.19 636 GLN A CA 1
ATOM 4977 C C . GLN A 1 636 ? -0.592 4.244 4.870 1.00 78.19 636 GLN A C 1
ATOM 4979 O O . GLN A 1 636 ? -0.574 3.076 4.490 1.00 78.19 636 GLN A O 1
ATOM 4984 N N . PHE A 1 637 ? -0.241 5.261 4.072 1.00 74.12 637 PHE A N 1
ATOM 4985 C CA . PHE A 1 637 ? 0.020 5.112 2.632 1.00 74.12 637 PHE A CA 1
ATOM 4986 C C . PHE A 1 637 ? 1.505 5.117 2.265 1.00 74.12 637 PHE A C 1
ATOM 4988 O O . PHE A 1 637 ? 1.856 4.909 1.107 1.00 74.12 637 PHE A O 1
ATOM 4995 N N . VAL A 1 638 ? 2.410 5.280 3.237 1.00 76.25 638 VAL A N 1
ATOM 4996 C CA . VAL A 1 638 ? 3.861 5.201 2.978 1.00 76.25 638 VAL A CA 1
ATOM 4997 C C . VAL A 1 638 ? 4.400 3.764 3.001 1.00 76.25 638 VAL A C 1
ATOM 4999 O O . VAL A 1 638 ? 5.605 3.541 2.885 1.00 76.25 638 VAL A O 1
ATOM 5002 N N . GLY A 1 639 ? 3.533 2.758 3.136 1.00 70.94 639 GLY A N 1
ATOM 5003 C CA . GLY A 1 639 ? 3.921 1.348 3.083 1.00 70.94 639 GLY A CA 1
ATOM 5004 C C . GLY A 1 639 ? 4.705 1.001 1.809 1.00 70.94 639 GLY A C 1
ATOM 5005 O O . GLY A 1 639 ? 4.378 1.435 0.707 1.00 70.94 639 GLY A O 1
ATOM 5006 N N . GLY A 1 640 ? 5.781 0.224 1.953 1.00 66.62 640 GLY A N 1
ATOM 5007 C CA . GLY A 1 640 ? 6.594 -0.224 0.814 1.00 66.62 640 GLY A CA 1
ATOM 5008 C C . GLY A 1 640 ? 7.394 0.860 0.066 1.00 66.62 640 GLY A C 1
ATOM 5009 O O . GLY A 1 640 ? 7.983 0.540 -0.963 1.00 66.62 640 GLY A O 1
ATOM 5010 N N . THR A 1 641 ? 7.457 2.108 0.551 1.00 74.19 641 THR A N 1
ATOM 5011 C CA . THR A 1 641 ? 8.297 3.182 -0.027 1.00 74.19 641 THR A CA 1
ATOM 5012 C C . THR A 1 641 ? 9.585 3.417 0.778 1.00 74.19 641 THR A C 1
ATOM 5014 O O . THR A 1 641 ? 9.782 2.813 1.843 1.00 74.19 641 THR A O 1
ATOM 5017 N N . GLN A 1 642 ? 10.487 4.252 0.250 1.00 79.12 642 GLN A N 1
ATOM 5018 C CA . GLN A 1 642 ? 11.765 4.643 0.856 1.00 79.12 642 GLN A CA 1
ATOM 5019 C C . GLN A 1 642 ? 12.152 6.062 0.400 1.00 79.12 642 GLN A C 1
ATOM 5021 O O . GLN A 1 642 ? 11.944 6.403 -0.763 1.00 79.12 642 GLN A O 1
ATOM 5026 N N . PHE A 1 643 ? 12.723 6.867 1.302 1.00 85.50 643 PHE A N 1
ATOM 5027 C CA . PHE A 1 643 ? 13.123 8.256 1.046 1.00 85.50 643 PHE A CA 1
ATOM 5028 C C . PHE A 1 643 ? 14.469 8.583 1.710 1.00 85.50 643 PHE A C 1
ATOM 5030 O O . PHE A 1 643 ? 14.757 8.078 2.797 1.00 85.50 643 PHE A O 1
ATOM 5037 N N . SER A 1 644 ? 15.266 9.463 1.091 1.00 86.38 644 SER A N 1
ATOM 5038 C CA . SER A 1 644 ? 16.529 9.948 1.673 1.00 86.38 644 SER A CA 1
ATOM 5039 C C . SER A 1 644 ? 16.276 10.689 2.980 1.00 86.38 644 SER A C 1
ATOM 5041 O O . SER A 1 644 ? 16.870 10.382 4.016 1.00 86.38 644 SER A O 1
ATOM 5043 N N . HIS A 1 645 ? 15.335 11.627 2.942 1.00 91.06 645 HIS A N 1
ATOM 5044 C CA . HIS A 1 645 ? 15.021 12.521 4.043 1.00 91.06 645 HIS A CA 1
ATOM 5045 C C . HIS A 1 645 ? 13.556 12.369 4.425 1.00 91.06 645 HIS A C 1
ATOM 5047 O O . HIS A 1 645 ? 12.669 12.497 3.577 1.00 91.06 645 HIS A O 1
ATOM 5053 N N . VAL A 1 646 ? 13.296 12.115 5.706 1.00 94.69 646 VAL A N 1
ATOM 5054 C CA . VAL A 1 646 ? 11.932 12.026 6.230 1.00 94.69 646 VAL A CA 1
ATOM 5055 C C . VAL A 1 646 ? 11.727 13.025 7.355 1.00 94.69 646 VAL A C 1
ATOM 5057 O O . VAL A 1 646 ? 12.511 13.093 8.304 1.00 94.69 646 VAL A O 1
ATOM 5060 N N . VAL A 1 647 ? 10.636 13.776 7.254 1.00 97.25 647 VAL A N 1
ATOM 5061 C CA . VAL A 1 647 ? 10.126 14.650 8.306 1.00 97.25 647 VAL A CA 1
ATOM 5062 C C . VAL A 1 647 ? 8.818 14.058 8.818 1.00 97.25 647 VAL A C 1
ATOM 5064 O O . VAL A 1 647 ? 7.846 13.962 8.077 1.00 97.25 647 VAL A O 1
ATOM 5067 N N . VAL A 1 648 ? 8.789 13.623 10.073 1.00 97.50 648 VAL A N 1
ATOM 5068 C CA . VAL A 1 648 ? 7.592 13.053 10.703 1.00 97.50 648 VAL A CA 1
ATOM 5069 C C . VAL A 1 648 ? 6.890 14.136 11.507 1.00 97.50 648 VAL A C 1
ATOM 5071 O O . VAL A 1 648 ? 7.493 14.732 12.397 1.00 97.50 648 VAL A O 1
ATOM 5074 N N . LEU A 1 649 ? 5.612 14.370 11.221 1.00 96.88 649 LEU A N 1
ATOM 5075 C CA . LEU A 1 649 ? 4.766 15.312 11.945 1.00 96.88 649 LEU A CA 1
ATOM 5076 C C . LEU A 1 649 ? 3.822 14.550 12.879 1.00 96.88 649 LEU A C 1
ATOM 5078 O O . LEU A 1 649 ? 2.777 14.035 12.470 1.00 96.88 649 LEU A O 1
ATOM 5082 N N . ALA A 1 650 ? 4.202 14.495 14.152 1.00 94.56 650 ALA A N 1
ATOM 5083 C CA . ALA A 1 650 ? 3.414 13.959 15.253 1.00 94.56 650 ALA A CA 1
ATOM 5084 C C . ALA A 1 650 ? 2.559 15.082 15.872 1.00 94.56 650 ALA A C 1
ATOM 5086 O O . ALA A 1 650 ? 2.737 15.474 17.025 1.00 94.56 650 ALA A O 1
ATOM 5087 N N . LEU A 1 651 ? 1.666 15.649 15.057 1.00 91.50 651 LEU A N 1
ATOM 5088 C CA . LEU A 1 651 ? 0.790 16.773 15.406 1.00 91.50 651 LEU A CA 1
ATOM 5089 C C . LEU A 1 651 ? -0.673 16.323 15.376 1.00 91.50 651 LEU A C 1
ATOM 5091 O O . LEU A 1 651 ? -0.999 15.370 14.670 1.00 91.50 651 LEU A O 1
ATOM 5095 N N . ARG A 1 652 ? -1.555 17.005 16.122 1.00 85.75 652 ARG A N 1
ATOM 5096 C CA . ARG A 1 652 ? -2.979 16.637 16.268 1.00 85.75 652 ARG A CA 1
ATOM 5097 C C . ARG A 1 652 ? -3.211 15.187 16.701 1.00 85.75 652 ARG A C 1
ATOM 5099 O O . ARG A 1 652 ? -4.217 14.579 16.347 1.00 85.75 652 ARG A O 1
ATOM 5106 N N . ILE A 1 653 ? -2.282 14.642 17.476 1.00 86.38 653 ILE A N 1
ATOM 5107 C CA . ILE A 1 653 ? -2.393 13.319 18.089 1.00 86.38 653 ILE A CA 1
ATOM 5108 C C . ILE A 1 653 ? -2.577 13.459 19.600 1.00 86.38 653 ILE A C 1
ATOM 5110 O O . ILE A 1 653 ? -2.144 14.441 20.208 1.00 86.38 653 ILE A O 1
ATOM 5114 N N . SER A 1 654 ? -3.228 12.475 20.209 1.00 83.75 654 SER A N 1
ATOM 5115 C CA . SER A 1 654 ? -3.476 12.399 21.647 1.00 83.75 654 SER A CA 1
ATOM 5116 C C . SER A 1 654 ? -2.918 11.102 22.219 1.00 83.75 654 SER A C 1
ATOM 5118 O O . SER A 1 654 ? -2.711 10.129 21.496 1.00 83.75 654 SER A O 1
ATOM 5120 N N . ALA A 1 655 ? -2.691 11.093 23.534 1.00 86.31 655 ALA A N 1
ATOM 5121 C CA . ALA A 1 655 ? -2.239 9.894 24.221 1.00 86.31 655 ALA A CA 1
ATOM 5122 C C . ALA A 1 655 ? -3.274 8.763 24.062 1.00 86.31 655 ALA A C 1
ATOM 5124 O O . ALA A 1 655 ? -4.453 8.976 24.378 1.00 86.31 655 ALA A O 1
ATOM 5125 N N . PRO A 1 656 ? -2.861 7.567 23.609 1.00 85.12 656 PRO A N 1
ATOM 5126 C CA . PRO A 1 656 ? -3.767 6.443 23.450 1.00 85.12 656 PRO A CA 1
ATOM 5127 C C . PRO A 1 656 ? -4.317 5.990 24.807 1.00 85.12 656 PRO A C 1
ATOM 5129 O O . PRO A 1 656 ? -3.610 5.937 25.811 1.00 85.12 656 PRO A O 1
ATOM 5132 N N . THR A 1 657 ? -5.599 5.630 24.838 1.00 80.06 657 THR A N 1
ATOM 5133 C CA . THR A 1 657 ? -6.308 5.212 26.063 1.00 80.06 657 THR A CA 1
ATOM 5134 C C . THR A 1 657 ? -6.475 3.696 26.182 1.00 80.06 657 THR A C 1
ATOM 5136 O O . THR A 1 657 ? -6.875 3.201 27.234 1.00 80.06 657 THR A O 1
ATOM 5139 N N . SER A 1 658 ? -6.150 2.944 25.127 1.00 81.31 658 SER A N 1
ATOM 5140 C CA . SER A 1 658 ? -6.289 1.485 25.040 1.00 81.31 658 SER A CA 1
ATOM 5141 C C . SER A 1 658 ? -5.001 0.830 24.538 1.00 81.31 658 SER A C 1
ATOM 5143 O O . SER A 1 658 ? -4.200 1.480 23.864 1.00 81.31 658 SER A O 1
ATOM 5145 N N . GLN A 1 659 ? -4.791 -0.458 24.830 1.00 81.12 659 GLN A N 1
ATOM 5146 C CA . GLN A 1 659 ? -3.629 -1.209 24.324 1.00 81.12 659 GLN A CA 1
ATOM 5147 C C . GLN A 1 659 ? -3.605 -1.265 22.789 1.00 81.12 659 GLN A C 1
ATOM 5149 O O . GLN A 1 659 ? -2.555 -1.066 22.182 1.00 81.12 659 GLN A O 1
ATOM 5154 N N . PHE A 1 660 ? -4.770 -1.430 22.157 1.00 80.88 660 PHE A N 1
ATOM 5155 C CA . PHE A 1 660 ? -4.921 -1.310 20.706 1.00 80.88 660 PHE A CA 1
ATOM 5156 C C . PHE A 1 660 ? -4.443 0.051 20.176 1.00 80.88 660 PHE A C 1
ATOM 5158 O O . PHE A 1 660 ? -3.650 0.106 19.235 1.00 80.88 660 PHE A O 1
ATOM 5165 N N . GLY A 1 661 ? -4.846 1.150 20.824 1.00 82.50 661 GLY A N 1
ATOM 5166 C CA . GLY A 1 661 ? -4.392 2.498 20.477 1.00 82.50 661 GLY A CA 1
ATOM 5167 C C . GLY A 1 661 ? -2.877 2.670 20.627 1.00 82.50 661 GLY A C 1
ATOM 5168 O O . GLY A 1 661 ? -2.242 3.243 19.744 1.00 82.50 661 GLY A O 1
ATOM 5169 N N . HIS A 1 662 ? -2.285 2.117 21.693 1.00 84.88 662 HIS A N 1
ATOM 5170 C CA . HIS A 1 662 ? -0.831 2.130 21.904 1.00 84.88 662 HIS A CA 1
ATOM 5171 C C . HIS A 1 662 ? -0.093 1.366 20.800 1.00 84.88 662 HIS A C 1
ATOM 5173 O O . HIS A 1 662 ? 0.902 1.852 20.263 1.00 84.88 662 HIS A O 1
ATOM 5179 N N . LEU A 1 663 ? -0.591 0.186 20.423 1.00 82.81 663 LEU A N 1
ATOM 5180 C CA . LEU A 1 663 ? -0.007 -0.600 19.342 1.00 82.81 663 LEU A CA 1
ATOM 5181 C C . LEU A 1 663 ? -0.111 0.144 18.004 1.00 82.81 663 LEU A C 1
ATOM 5183 O O . LEU A 1 663 ? 0.870 0.194 17.266 1.00 82.81 663 LEU A O 1
ATOM 5187 N N . ARG A 1 664 ? -1.256 0.772 17.709 1.00 83.44 664 ARG A N 1
ATOM 5188 C CA . ARG A 1 664 ? -1.457 1.553 16.480 1.00 83.44 664 ARG A CA 1
ATOM 5189 C C . ARG A 1 664 ? -0.537 2.771 16.415 1.00 83.44 664 ARG A C 1
ATOM 5191 O O . ARG A 1 664 ? 0.066 3.011 15.371 1.00 83.44 664 ARG A O 1
ATOM 5198 N N . GLU A 1 665 ? -0.380 3.501 17.519 1.00 89.00 665 GLU A N 1
ATOM 5199 C CA . GLU A 1 665 ? 0.595 4.593 17.622 1.00 89.00 665 GLU A CA 1
ATOM 5200 C C . GLU A 1 665 ? 2.010 4.080 17.333 1.00 89.00 665 GLU A C 1
ATOM 5202 O O . GLU A 1 665 ? 2.702 4.624 16.471 1.00 89.00 665 GLU A O 1
ATOM 5207 N N . MET A 1 666 ? 2.424 2.993 17.985 1.00 88.62 666 MET A N 1
ATOM 5208 C CA . MET A 1 666 ? 3.755 2.416 17.806 1.00 88.62 666 MET A CA 1
ATOM 5209 C C . MET A 1 666 ? 4.002 1.957 16.360 1.00 88.62 666 MET A C 1
ATOM 5211 O O . MET A 1 666 ? 5.064 2.248 15.805 1.00 88.62 666 MET A O 1
ATOM 5215 N N . VAL A 1 667 ? 3.020 1.312 15.716 1.00 86.38 667 VAL A N 1
ATOM 5216 C CA . VAL A 1 667 ? 3.068 0.967 14.282 1.00 86.38 667 VAL A CA 1
ATOM 5217 C C . VAL A 1 667 ? 3.214 2.226 13.430 1.00 86.38 667 VAL A C 1
ATOM 5219 O O . VAL A 1 667 ? 4.059 2.249 12.536 1.00 86.38 667 VAL A O 1
ATOM 5222 N N . SER A 1 668 ? 2.444 3.281 13.711 1.00 89.12 668 SER A N 1
ATOM 5223 C CA . SER A 1 668 ? 2.484 4.525 12.934 1.00 89.12 668 SER A CA 1
ATOM 5224 C C . SER A 1 668 ? 3.853 5.210 13.005 1.00 89.12 668 SER A C 1
ATOM 5226 O O . SER A 1 668 ? 4.410 5.592 11.972 1.00 89.12 668 SER A O 1
ATOM 5228 N N . VAL A 1 669 ? 4.455 5.278 14.199 1.00 93.38 669 VAL A N 1
ATOM 5229 C CA . VAL A 1 669 ? 5.795 5.841 14.411 1.00 93.38 669 VAL A CA 1
ATOM 5230 C C . VAL A 1 669 ? 6.848 4.973 13.722 1.00 93.38 669 VAL A C 1
ATOM 5232 O O . VAL A 1 669 ? 7.680 5.498 12.979 1.00 93.38 669 VAL A O 1
ATOM 5235 N N . TYR A 1 670 ? 6.795 3.650 13.914 1.00 91.62 670 TYR A N 1
ATOM 5236 C CA . TYR A 1 670 ? 7.727 2.705 13.295 1.00 91.62 670 TYR A CA 1
ATOM 5237 C C . TYR A 1 670 ? 7.684 2.783 11.766 1.00 91.62 670 TYR A C 1
ATOM 5239 O O . TYR A 1 670 ? 8.726 2.909 11.113 1.00 91.62 670 TYR A O 1
ATOM 5247 N N . LEU A 1 671 ? 6.487 2.739 11.179 1.00 88.62 671 LEU A N 1
ATOM 5248 C CA . LEU A 1 671 ? 6.313 2.757 9.733 1.00 88.62 671 LEU A CA 1
ATOM 5249 C C . LEU A 1 671 ? 6.834 4.068 9.140 1.00 88.62 671 LEU A C 1
ATOM 5251 O O . LEU A 1 671 ? 7.617 4.008 8.193 1.00 88.62 671 LEU A O 1
ATOM 5255 N N . SER A 1 672 ? 6.484 5.206 9.749 1.00 92.25 672 SER A N 1
ATOM 5256 C CA . SER A 1 672 ? 6.909 6.545 9.318 1.00 92.25 672 SER A CA 1
ATOM 5257 C C . SER A 1 672 ? 8.426 6.711 9.377 1.00 92.25 672 SER A C 1
ATOM 5259 O O . SER A 1 672 ? 9.060 7.066 8.384 1.00 92.25 672 SER A O 1
ATOM 5261 N N . CYS A 1 673 ? 9.037 6.388 10.518 1.00 93.25 673 CYS A N 1
ATOM 5262 C CA . CYS A 1 673 ? 10.471 6.584 10.723 1.00 93.25 673 CYS A CA 1
ATOM 5263 C C . CYS A 1 673 ? 11.313 5.610 9.884 1.00 93.25 673 CYS A C 1
ATOM 5265 O O . CYS A 1 673 ? 12.364 5.982 9.365 1.00 93.25 673 CYS A O 1
ATOM 5267 N N . SER A 1 674 ? 10.842 4.371 9.690 1.00 89.44 674 SER A N 1
ATOM 5268 C CA . SER A 1 674 ? 11.551 3.338 8.913 1.00 89.44 674 SER A CA 1
ATOM 5269 C C . SER A 1 674 ? 11.618 3.617 7.405 1.00 89.44 674 SER A C 1
ATOM 5271 O O . SER A 1 674 ? 12.191 2.816 6.656 1.00 89.44 674 SER A O 1
ATOM 5273 N N . ARG A 1 675 ? 11.026 4.721 6.930 1.00 87.19 675 ARG A N 1
ATOM 5274 C CA . ARG A 1 675 ? 11.133 5.160 5.532 1.00 87.19 675 ARG A CA 1
ATOM 5275 C C . ARG A 1 675 ? 12.420 5.927 5.231 1.00 87.19 675 ARG A C 1
ATOM 5277 O O . ARG A 1 675 ? 12.803 5.966 4.066 1.00 87.19 675 ARG A O 1
ATOM 5284 N N . ALA A 1 676 ? 13.067 6.502 6.247 1.00 89.75 676 ALA A N 1
ATOM 5285 C CA . ALA A 1 676 ? 14.267 7.324 6.097 1.00 89.75 676 ALA A CA 1
ATOM 5286 C C . ALA A 1 676 ? 15.523 6.488 5.832 1.00 89.75 676 ALA A C 1
ATOM 5288 O O . ALA A 1 676 ? 15.678 5.415 6.419 1.00 89.75 676 ALA A O 1
ATOM 5289 N N . THR A 1 677 ? 16.454 7.004 5.026 1.00 85.88 677 THR A N 1
ATOM 5290 C CA . THR A 1 677 ? 17.791 6.402 4.859 1.00 85.88 677 THR A CA 1
ATOM 5291 C C . THR A 1 677 ? 18.936 7.298 5.308 1.00 85.88 677 THR A C 1
ATOM 5293 O O . THR A 1 677 ? 19.889 6.778 5.887 1.00 85.88 677 THR A O 1
ATOM 5296 N N . GLU A 1 678 ? 18.838 8.612 5.086 1.00 86.25 678 GLU A N 1
ATOM 5297 C CA . GLU A 1 678 ? 19.912 9.579 5.352 1.00 86.25 678 GLU A CA 1
ATOM 5298 C C . GLU A 1 678 ? 19.605 10.496 6.537 1.00 86.25 678 GLU A C 1
ATOM 5300 O O . GLU A 1 678 ? 20.418 10.602 7.455 1.00 86.25 678 GLU A O 1
ATOM 5305 N N . SER A 1 679 ? 18.430 11.136 6.564 1.00 91.19 679 SER A N 1
ATOM 5306 C CA . SER A 1 679 ? 18.031 11.987 7.692 1.00 91.19 679 SER A CA 1
ATOM 5307 C C . SER A 1 679 ? 16.588 11.761 8.128 1.00 91.19 679 SER A C 1
ATOM 5309 O O . SER A 1 679 ? 15.699 11.473 7.323 1.00 91.19 679 SER A O 1
ATOM 5311 N N . LEU A 1 680 ? 16.373 11.901 9.435 1.00 95.25 680 LEU A N 1
ATOM 5312 C CA . LEU A 1 680 ? 15.080 11.749 10.083 1.00 95.25 680 LEU A CA 1
ATOM 5313 C C . LEU A 1 680 ? 14.891 12.885 11.088 1.00 95.25 680 LEU A C 1
ATOM 5315 O O . LEU A 1 680 ? 15.683 13.021 12.021 1.00 95.25 680 LEU A O 1
ATOM 5319 N N . ASN A 1 681 ? 13.843 13.680 10.897 1.00 97.12 681 ASN A N 1
ATOM 5320 C CA . ASN A 1 681 ? 13.471 14.762 11.804 1.00 97.12 681 ASN A CA 1
ATOM 5321 C C . ASN A 1 681 ? 12.022 14.576 12.244 1.00 97.12 681 ASN A C 1
ATOM 5323 O O . ASN A 1 681 ? 11.145 14.367 11.411 1.00 97.12 681 ASN A O 1
ATOM 5327 N N . ILE A 1 682 ? 11.765 14.643 13.543 1.00 97.88 682 ILE A N 1
ATOM 5328 C CA . ILE A 1 682 ? 10.456 14.365 14.129 1.00 97.88 682 ILE A CA 1
ATOM 5329 C C . ILE A 1 682 ? 9.973 15.624 14.839 1.00 97.88 682 ILE A C 1
ATOM 5331 O O . ILE A 1 682 ? 10.668 16.154 15.697 1.00 97.88 682 ILE A O 1
ATOM 5335 N N . TYR A 1 683 ? 8.792 16.107 14.478 1.00 97.62 683 TYR A N 1
ATOM 5336 C CA . TYR A 1 683 ? 8.187 17.308 15.037 1.00 97.62 683 TYR A CA 1
ATOM 5337 C C . TYR A 1 683 ? 6.966 16.907 15.850 1.00 97.62 683 TYR A C 1
ATOM 5339 O O . TYR A 1 683 ? 6.007 16.354 15.309 1.00 97.62 683 TYR A O 1
ATOM 5347 N N . CYS A 1 684 ? 7.005 17.209 17.142 1.00 96.12 684 CYS A N 1
ATOM 5348 C CA . CYS A 1 684 ? 5.928 16.940 18.081 1.00 96.12 684 CYS A CA 1
ATOM 5349 C C . CYS A 1 684 ? 5.385 18.262 18.629 1.00 96.12 684 CYS A C 1
ATOM 5351 O O . CYS A 1 684 ? 6.143 19.197 18.902 1.00 96.12 684 CYS A O 1
ATOM 5353 N N . ALA A 1 685 ? 4.077 18.330 18.853 1.00 93.19 685 ALA A N 1
ATOM 5354 C CA . ALA A 1 685 ? 3.459 19.431 19.582 1.00 93.19 685 ALA A CA 1
ATOM 5355 C C . ALA A 1 685 ? 2.351 18.900 20.484 1.00 93.19 685 ALA A C 1
ATOM 5357 O O . ALA A 1 685 ? 1.603 18.007 20.089 1.00 93.19 685 ALA A O 1
ATOM 5358 N N . ARG A 1 686 ? 2.228 19.486 21.683 1.00 87.19 686 ARG A N 1
ATOM 5359 C CA . ARG A 1 686 ? 1.279 19.124 22.762 1.00 87.19 686 ARG A CA 1
ATOM 5360 C C . ARG A 1 686 ? 1.472 17.733 23.371 1.00 87.19 686 ARG A C 1
ATOM 5362 O O . ARG A 1 686 ? 1.443 17.612 24.592 1.00 87.19 686 ARG A O 1
ATOM 5369 N N . TYR A 1 687 ? 1.667 16.711 22.549 1.00 91.38 687 TYR A N 1
ATOM 5370 C CA . TYR A 1 687 ? 1.866 15.330 22.954 1.00 91.38 687 TYR A CA 1
ATOM 5371 C C . TYR A 1 687 ? 3.062 14.726 22.211 1.00 91.38 687 TYR A C 1
ATOM 5373 O O . TYR A 1 687 ? 3.273 14.984 21.027 1.00 91.38 687 TYR A O 1
ATOM 5381 N N . VAL A 1 688 ? 3.853 13.933 22.931 1.00 93.69 688 VAL A N 1
ATOM 5382 C CA . VAL A 1 688 ? 4.976 13.171 22.381 1.00 93.69 688 VAL A CA 1
ATOM 5383 C C . VAL A 1 688 ? 4.632 11.688 22.538 1.00 93.69 688 VAL A C 1
ATOM 5385 O O . VAL A 1 688 ? 4.455 11.252 23.679 1.00 93.69 688 VAL A O 1
ATOM 5388 N N . PRO A 1 689 ? 4.546 10.920 21.435 1.00 94.31 689 PRO A N 1
ATOM 5389 C CA . PRO A 1 689 ? 4.359 9.473 21.470 1.00 94.31 689 PRO A CA 1
ATOM 5390 C C . PRO A 1 689 ? 5.299 8.795 22.463 1.00 94.31 689 PRO A C 1
ATOM 5392 O O . PRO A 1 689 ? 6.490 9.124 22.523 1.00 94.31 689 PRO A O 1
ATOM 5395 N N . LEU A 1 690 ? 4.790 7.823 23.222 1.00 92.06 690 LEU A N 1
ATOM 5396 C CA . LEU A 1 690 ? 5.527 7.252 24.357 1.00 92.06 690 LEU A CA 1
ATOM 5397 C C . LEU A 1 690 ? 6.869 6.651 23.920 1.00 92.06 690 LEU A C 1
ATOM 5399 O O . LEU A 1 690 ? 7.894 6.869 24.562 1.00 92.06 690 LEU A O 1
ATOM 5403 N N . VAL A 1 691 ? 6.877 5.956 22.780 1.00 92.25 691 VAL A N 1
ATOM 5404 C CA . VAL A 1 691 ? 8.087 5.329 22.234 1.00 92.25 691 VAL A CA 1
ATOM 5405 C C . VAL A 1 691 ? 9.159 6.353 21.836 1.00 92.25 691 VAL A C 1
ATOM 5407 O O . VAL A 1 691 ? 10.350 6.067 21.940 1.00 92.25 691 VAL A O 1
ATOM 5410 N N . LEU A 1 692 ? 8.756 7.561 21.424 1.00 95.38 692 LEU A N 1
ATOM 5411 C CA . LEU A 1 692 ? 9.682 8.650 21.105 1.00 95.38 692 LEU A CA 1
ATOM 5412 C C . LEU A 1 692 ? 10.273 9.263 22.374 1.00 95.38 692 LEU A C 1
ATOM 5414 O O . LEU A 1 692 ? 11.477 9.503 22.423 1.00 95.38 692 LEU A O 1
ATOM 5418 N N . ALA A 1 693 ? 9.452 9.449 23.411 1.00 93.62 693 ALA A N 1
ATOM 5419 C CA . ALA A 1 693 ? 9.925 9.900 24.716 1.00 93.62 693 ALA A CA 1
ATOM 5420 C C . ALA A 1 693 ? 10.956 8.917 25.300 1.00 93.62 693 ALA A C 1
ATOM 5422 O O . ALA A 1 693 ? 12.053 9.325 25.674 1.00 93.62 693 ALA A O 1
ATOM 5423 N N . SER A 1 694 ? 10.670 7.611 25.269 1.00 93.81 694 SER A N 1
ATOM 5424 C CA . SER A 1 694 ? 11.621 6.590 25.725 1.00 93.81 694 SER A CA 1
ATOM 5425 C C . SER A 1 694 ? 12.908 6.557 24.889 1.00 93.81 694 SER A C 1
ATOM 5427 O O . SER A 1 694 ? 13.995 6.411 25.439 1.00 93.81 694 SER A O 1
ATOM 5429 N N . ALA A 1 695 ? 12.823 6.740 23.568 1.00 94.00 695 ALA A N 1
ATOM 5430 C CA . ALA A 1 695 ? 14.010 6.801 22.712 1.00 94.00 695 ALA A CA 1
ATOM 5431 C C . ALA A 1 695 ? 14.881 8.045 22.978 1.00 94.00 695 ALA A C 1
ATOM 5433 O O . ALA A 1 695 ? 16.110 7.984 22.857 1.00 94.00 695 ALA A O 1
ATOM 5434 N N . ALA A 1 696 ? 14.262 9.172 23.338 1.00 93.06 696 ALA A N 1
ATOM 5435 C CA . ALA A 1 696 ? 14.964 10.380 23.756 1.00 93.06 696 ALA A CA 1
ATOM 5436 C C . ALA A 1 696 ? 15.713 10.175 25.083 1.00 93.06 696 ALA A C 1
ATOM 5438 O O . ALA A 1 696 ? 16.882 10.558 25.179 1.00 93.06 696 ALA A O 1
ATOM 5439 N N . ASP A 1 697 ? 15.095 9.504 26.060 1.00 93.56 697 ASP A N 1
ATOM 5440 C CA . ASP A 1 697 ? 15.728 9.162 27.343 1.00 93.56 697 ASP A CA 1
ATOM 5441 C C . ASP A 1 697 ? 16.963 8.261 27.153 1.00 93.56 697 ASP A C 1
ATOM 5443 O O . ASP A 1 697 ? 18.006 8.471 27.782 1.00 93.56 697 ASP A O 1
ATOM 5447 N N . GLU A 1 698 ? 16.895 7.326 26.201 1.00 93.12 698 GLU A N 1
ATOM 5448 C CA . GLU A 1 698 ? 18.013 6.465 25.778 1.00 93.12 698 GLU A CA 1
ATOM 5449 C C . GLU A 1 698 ? 19.048 7.187 24.887 1.00 93.12 698 GLU A C 1
ATOM 5451 O O . GLU A 1 698 ? 20.021 6.589 24.419 1.00 93.12 698 GLU A O 1
ATOM 5456 N N . LYS A 1 699 ? 18.882 8.498 24.655 1.00 92.00 699 LYS A N 1
ATOM 5457 C CA . LYS A 1 699 ? 19.767 9.353 23.838 1.00 92.00 699 LYS A CA 1
ATOM 5458 C C . LYS A 1 699 ? 19.905 8.887 22.387 1.00 92.00 699 LYS A C 1
ATOM 5460 O O . LYS A 1 699 ? 20.931 9.148 21.747 1.00 92.00 699 LYS A O 1
ATOM 5465 N N . LEU A 1 700 ? 18.891 8.208 21.856 1.00 91.06 700 LEU A N 1
ATOM 5466 C CA . LEU A 1 700 ? 18.831 7.797 20.450 1.00 91.06 700 LEU A CA 1
ATOM 5467 C C . LEU A 1 700 ? 18.362 8.940 19.540 1.00 91.06 700 LEU A C 1
ATOM 5469 O O . LEU A 1 700 ? 18.668 8.932 18.349 1.00 91.06 700 LEU A O 1
ATOM 5473 N N . LEU A 1 701 ? 17.686 9.935 20.117 1.00 92.50 701 LEU A N 1
ATOM 5474 C CA . LEU A 1 701 ? 17.241 11.163 19.462 1.00 92.50 701 LEU A CA 1
ATOM 5475 C C . LEU A 1 701 ? 18.063 12.365 19.950 1.00 92.50 701 LEU A C 1
ATOM 5477 O O . LEU A 1 701 ? 18.410 12.451 21.130 1.00 92.50 701 LEU A O 1
ATOM 5481 N N . ALA A 1 702 ? 18.374 13.296 19.050 1.00 91.56 702 ALA A N 1
ATOM 5482 C CA . ALA A 1 702 ? 18.831 14.635 19.408 1.00 91.56 702 ALA A CA 1
ATOM 5483 C C . ALA A 1 702 ? 17.600 15.509 19.690 1.00 91.56 702 ALA A C 1
ATOM 5485 O O . ALA A 1 702 ? 16.805 15.726 18.780 1.00 91.56 702 ALA A O 1
ATOM 5486 N N . VAL A 1 703 ? 17.424 15.945 20.941 1.00 85.69 703 VAL A N 1
ATOM 5487 C CA . VAL A 1 703 ? 16.260 16.731 21.400 1.00 85.69 703 VAL A CA 1
ATOM 5488 C C . VAL A 1 703 ? 16.576 18.214 21.463 1.00 85.69 703 VAL A C 1
ATOM 5490 O O . VAL A 1 703 ? 17.681 18.536 21.964 1.00 85.69 703 VAL A O 1
#

Mean predicted aligned error: 12.81 Å

Sequence (703 aa):
MPEQILISESALDAALATGAFDPGSMFPKEENGIHRFFIGHSTVAYRLANEPPGQFLALVGTKWLAFLKDDGGAPSEVFRRVARVVKGMKSPPVHLPRHWLEYHHKNLLAFFALPREVSSRRWVVEINSEIRCVKFDYLSSQGSEVDIANFAPRAWPDDMVGVVAQFAAKEITEQETSSFAAIAQEFDLETIGSRSVVEGRSYEEWLNLLSDSQKNILQQHINASVRILGPAGSGKTLALCMRAIQISRDKDVRAQGRRLLVATHSWAMSERIDGVLNTLNGGISPDAITVFPLLSLLELHAGHIGQQRTNVIGDDSSEGRLKSIEIIGETISKLELTNHPGVADWIGDAVSAAKDSRQRLDLTLDLYDEISGVLTASGVSPDDPESIQEYLGSSREDWMPPFVTIADRGFVIAVYRSFMQELVDRSAITTDQFILDAIRVLETFTWRMRKETEGYDYILVDELQVFDPQERTALQLLGRSRRGVPFVTAEDPAQGVFSSLNARRATVENVPVYLEVVHRFNEQIFAFISFIYQQFPLNALPLRIHDTRGAGTHRPSMFSFASEEEAMVAASELVADINASAGPSDRICVVTLGDIDAEISGRMAELGLNTIRLESFDDIERLAYSKRSVVVSPWQFVGGTQFSHVVVLALRISAPTSQFGHLREMVSVYLSCSRATESLNIYCARYVPLVLASAADEKLLAV

Solvent-accessible surface area (backbone atoms only — not comparable to full-atom values): 38428 Å² total; per-residue (Å²): 128,58,56,29,35,37,33,27,50,69,24,47,49,51,27,60,16,63,61,35,48,36,88,89,72,53,41,74,44,79,49,96,57,29,46,71,47,72,53,81,90,44,31,38,33,36,32,43,81,87,64,70,88,87,64,38,31,40,39,37,30,44,71,55,50,51,55,42,42,74,51,70,48,51,51,62,59,44,49,47,56,52,47,51,57,50,57,24,64,79,57,71,75,66,77,73,53,65,84,38,52,67,46,78,48,92,54,32,42,28,31,45,53,48,60,75,91,60,32,76,35,22,37,44,27,43,54,38,77,93,77,36,32,36,36,44,74,43,73,34,34,90,93,47,72,72,61,65,92,76,57,78,76,78,80,74,66,85,60,52,69,57,50,53,49,51,64,72,67,61,80,79,68,75,86,60,51,70,61,42,66,56,43,61,70,46,56,58,51,48,59,46,44,22,35,41,69,46,72,77,37,33,50,77,62,43,68,79,70,55,50,73,56,52,47,48,64,64,68,48,60,88,75,47,19,34,38,39,35,35,59,83,49,32,50,50,66,46,47,52,47,53,41,51,52,53,52,61,68,32,67,68,39,52,77,67,68,49,34,33,35,38,41,25,61,29,62,54,52,22,57,31,49,50,42,33,46,14,38,34,51,76,71,38,79,59,94,44,60,47,65,38,23,47,54,58,52,42,41,75,78,37,61,82,66,62,102,60,89,63,42,60,43,52,67,31,53,63,48,15,52,53,54,49,40,51,50,43,47,57,43,54,74,72,60,66,66,87,82,48,75,78,44,53,65,71,56,57,49,19,67,70,43,56,87,89,32,61,55,26,46,53,51,31,52,42,50,44,51,37,47,60,66,45,34,55,69,70,64,44,43,89,86,37,70,64,48,46,50,49,63,61,67,53,86,84,59,67,77,45,62,91,58,79,47,60,40,33,42,51,48,50,52,52,53,50,42,50,39,52,49,54,29,56,76,66,46,35,41,49,42,68,57,49,50,54,55,29,39,58,44,50,68,32,72,68,38,62,57,46,23,72,76,74,26,25,56,30,42,31,30,61,57,46,43,78,54,52,68,65,57,56,50,41,59,59,56,45,26,39,45,93,73,57,48,29,39,40,37,20,33,35,77,81,73,17,95,72,58,82,80,64,75,71,84,64,84,56,70,70,47,77,43,65,37,44,46,27,73,50,45,20,52,41,52,39,54,40,51,50,54,58,53,58,70,41,100,81,53,86,75,77,73,39,72,45,90,85,51,57,80,46,96,57,61,28,33,39,47,81,34,89,40,57,66,59,37,53,51,55,51,48,52,50,51,51,53,46,65,73,69,50,56,77,83,49,34,43,33,39,29,20,76,24,95,45,45,69,59,53,46,52,53,38,44,75,73,69,42,55,63,45,76,42,92,42,63,62,46,54,56,55,54,40,35,46,66,85,40,42,33,30,26,42,40,84,52,53,67,98,56,61,28,36,31,29,39,38,36,42,32,80,55,74,84,61,91,44,64,33,44,46,51,51,50,52,39,43,52,48,55,46,60,66,25,30,35,66,40,43,39,37,36,25,18,88,41,70,60,66,72,57,52,54,35,41,75,72,62,45,34,47,111